Protein AF-A0A938GYE2-F1 (afdb_monomer_lite)

Sequence (497 aa):
MGRGAPGHYARGNAVRFFVQERARNVGGRMATMRAVRKSLIFGGGLAAMGLSLGAKTPLGAAEELARYSARPVLTEIVLAGRAGELALDPKGEAGGETSYQGLALRSEDFPLTIRIGSAPTDKAPMVRLRTRLEGWQDEWQDHEGQMWLVLRFLDGNNQAVSSAAFIREGDSPGWGGLPQNSRLSRRVDEAVVPERSSRVQLLLVSGGTPRTTGFWAVRELSISVLAEGNEAATAPRLYHLEPLRGSNLESPQGTPDGWTRDGTGLSAPRLFSHATESGGVEPLLALVDADPTNTGGWLQGVRAASPVVPGQRLRVECEEMHSIGRGGDAEATFRTLPVGSFGFRAWATDELGRPTGPSLRLPVEVRPAFYLTTGFRLLGLGVIAAGLLGGVRYFTWRRMQRQLQQLEQRRAVEEERTRMARDIHDEMGSRFTQISLLAGRALQSAPPDESVREPIRSINGAVKELASALEEIVWAANPSHDSLEGFSNYLSQYAAG

pLDDT: mean 79.93, std 21.79, range [22.52, 97.69]

Radius of gyration: 54.37 Å; chains: 1; bounding box: 157×75×128 Å

Structure (mmCIF, N/CA/C/O backbone):
data_AF-A0A938GYE2-F1
#
_entry.id   AF-A0A938GYE2-F1
#
loop_
_atom_site.group_PDB
_atom_site.id
_atom_site.type_symbol
_atom_site.label_atom_id
_atom_site.label_alt_id
_atom_site.label_comp_id
_atom_site.label_asym_id
_atom_site.label_entity_id
_atom_site.label_seq_id
_atom_site.pdbx_PDB_ins_code
_atom_site.Cartn_x
_atom_site.Cartn_y
_atom_site.Cartn_z
_atom_site.occupancy
_atom_site.B_iso_or_equiv
_atom_site.auth_seq_id
_atom_site.auth_comp_id
_atom_site.auth_asym_id
_atom_site.auth_atom_id
_atom_site.pdbx_PDB_model_num
ATOM 1 N N . MET A 1 1 ? -40.313 -6.948 -6.448 1.00 35.97 1 MET A N 1
ATOM 2 C CA . MET A 1 1 ? -39.160 -7.837 -6.710 1.00 35.97 1 MET A CA 1
ATOM 3 C C . MET A 1 1 ? -38.357 -7.252 -7.863 1.00 35.97 1 MET A C 1
ATOM 5 O O . MET A 1 1 ? -38.971 -6.839 -8.833 1.00 35.97 1 MET A O 1
ATOM 9 N N . GLY A 1 2 ? -37.030 -7.177 -7.722 1.00 37.78 2 GLY A N 1
ATOM 10 C CA . GLY A 1 2 ? -36.082 -6.935 -8.820 1.00 37.78 2 GLY A CA 1
ATOM 11 C C . GLY A 1 2 ? -35.851 -5.482 -9.256 1.00 37.78 2 GLY A C 1
ATOM 12 O O . GLY A 1 2 ? -36.225 -5.119 -10.363 1.00 37.78 2 GLY A O 1
ATOM 13 N N . ARG A 1 3 ? -35.175 -4.666 -8.430 1.00 28.00 3 ARG A N 1
ATOM 14 C CA . ARG A 1 3 ? -34.410 -3.500 -8.919 1.00 28.00 3 ARG A CA 1
ATOM 15 C C . ARG A 1 3 ? -33.078 -4.014 -9.483 1.00 28.00 3 ARG A C 1
ATOM 17 O O . ARG A 1 3 ? -32.299 -4.581 -8.725 1.00 28.00 3 ARG A O 1
ATOM 24 N N . GLY A 1 4 ? -32.830 -3.817 -10.776 1.00 28.28 4 GLY A N 1
ATOM 25 C CA . GLY A 1 4 ? -31.532 -4.041 -11.418 1.00 28.28 4 GLY A CA 1
ATOM 26 C C . GLY A 1 4 ? -30.809 -2.709 -11.604 1.00 28.28 4 GLY A C 1
ATOM 27 O O . GLY A 1 4 ? -31.350 -1.793 -12.220 1.00 28.28 4 GLY A O 1
ATOM 28 N N . ALA A 1 5 ? -29.625 -2.592 -11.012 1.00 30.14 5 ALA A N 1
ATOM 29 C CA . ALA A 1 5 ? -28.750 -1.429 -11.082 1.00 30.14 5 ALA A CA 1
ATOM 30 C C . ALA A 1 5 ? -28.103 -1.280 -12.475 1.00 30.14 5 ALA A C 1
ATOM 32 O O . ALA A 1 5 ? -27.752 -2.294 -13.080 1.00 30.14 5 ALA A O 1
ATOM 33 N N . PRO A 1 6 ? -27.860 -0.055 -12.971 1.00 31.70 6 PRO A N 1
ATOM 34 C CA . PRO A 1 6 ? -26.951 0.160 -14.087 1.00 31.70 6 PRO A CA 1
ATOM 35 C C . PRO A 1 6 ? -25.506 0.277 -13.579 1.00 31.70 6 PRO A C 1
ATOM 37 O O . PRO A 1 6 ? -25.194 1.090 -12.709 1.00 31.70 6 PRO A O 1
ATOM 40 N N . GLY A 1 7 ? -24.626 -0.563 -14.128 1.00 26.59 7 GLY A N 1
ATOM 41 C CA . GLY A 1 7 ? -23.188 -0.543 -13.878 1.00 26.59 7 GLY A CA 1
ATOM 42 C C . GLY A 1 7 ? -22.520 0.699 -14.469 1.00 26.59 7 GLY A C 1
ATOM 43 O O . GLY A 1 7 ? -22.698 1.029 -15.641 1.00 26.59 7 GLY A O 1
ATOM 44 N N . HIS A 1 8 ? -21.728 1.374 -13.641 1.00 26.67 8 HIS A N 1
ATOM 45 C CA . HIS A 1 8 ? -20.837 2.452 -14.044 1.00 26.67 8 HIS A CA 1
ATOM 46 C C . HIS A 1 8 ? -19.656 1.890 -14.851 1.00 26.67 8 HIS A C 1
ATOM 48 O O . HIS A 1 8 ? -18.730 1.311 -14.291 1.00 26.67 8 HIS A O 1
ATOM 54 N N . TYR A 1 9 ? -19.665 2.103 -16.168 1.00 26.59 9 TYR A N 1
ATOM 55 C CA . TYR A 1 9 ? -18.462 2.026 -16.997 1.00 26.59 9 TYR A CA 1
ATOM 56 C C . TYR A 1 9 ? -17.630 3.295 -16.769 1.00 26.59 9 TYR A C 1
ATOM 58 O O . TYR A 1 9 ? -17.986 4.381 -17.234 1.00 26.59 9 TYR A O 1
ATOM 66 N N . ALA A 1 10 ? -16.521 3.166 -16.043 1.00 27.19 10 ALA A N 1
ATOM 67 C CA . ALA A 1 10 ? -15.502 4.202 -15.957 1.00 27.19 10 ALA A CA 1
ATOM 68 C C . ALA A 1 10 ? -14.778 4.300 -17.311 1.00 27.19 10 ALA A C 1
ATOM 70 O O . ALA A 1 10 ? -14.022 3.412 -17.701 1.00 27.19 10 ALA A O 1
ATOM 71 N N . ARG A 1 11 ? -15.036 5.381 -18.056 1.00 25.78 11 ARG A N 1
ATOM 72 C CA . ARG A 1 11 ? -14.232 5.774 -19.220 1.00 25.78 11 ARG A CA 1
ATOM 73 C C . ARG A 1 11 ? -12.851 6.209 -18.727 1.00 25.78 11 ARG A C 1
ATOM 75 O O . ARG A 1 11 ? -12.734 7.241 -18.073 1.00 25.78 11 ARG A O 1
ATOM 82 N N . GLY A 1 12 ? -11.823 5.431 -19.054 1.00 25.73 12 GLY A N 1
ATOM 83 C CA . GLY A 1 12 ? -10.429 5.833 -18.898 1.00 25.73 12 GLY A CA 1
ATOM 84 C C . GLY A 1 12 ? -10.108 6.996 -19.835 1.00 25.73 12 GLY A C 1
ATOM 85 O O . GLY A 1 12 ? -10.250 6.879 -21.053 1.00 25.73 12 GLY A O 1
ATOM 86 N N . ASN A 1 13 ? -9.703 8.128 -19.262 1.00 25.12 13 ASN A N 1
ATOM 87 C CA . ASN A 1 13 ? -9.167 9.257 -20.011 1.00 25.12 13 ASN A CA 1
ATOM 88 C C . ASN A 1 13 ? -7.786 8.885 -20.561 1.00 25.12 13 ASN A C 1
ATOM 90 O O . ASN A 1 13 ? -6.855 8.609 -19.809 1.00 25.12 13 ASN A O 1
ATOM 94 N N . ALA A 1 14 ? -7.668 8.906 -21.886 1.00 27.50 14 ALA A N 1
ATOM 95 C CA . ALA A 1 14 ? -6.409 8.792 -22.600 1.00 27.50 14 ALA A CA 1
ATOM 96 C C . ALA A 1 14 ? -5.524 10.013 -22.298 1.00 27.50 14 ALA A C 1
ATOM 98 O O . ALA A 1 14 ? -5.882 11.150 -22.614 1.00 27.50 14 ALA A O 1
ATOM 99 N N . VAL A 1 15 ? -4.358 9.779 -21.696 1.00 29.53 15 VAL A N 1
ATOM 100 C CA . VAL A 1 15 ? -3.340 10.808 -21.465 1.00 29.53 15 VAL A CA 1
ATOM 101 C C . VAL A 1 15 ? -2.588 11.049 -22.777 1.00 29.53 15 VAL A C 1
ATOM 103 O O . VAL A 1 15 ? -1.819 10.210 -23.242 1.00 29.53 15 VAL A O 1
ATOM 106 N N . ARG A 1 16 ? -2.843 12.205 -23.399 1.00 26.05 16 ARG A N 1
ATOM 107 C CA . ARG A 1 16 ? -2.044 12.752 -24.503 1.00 26.05 16 ARG A CA 1
ATOM 108 C C . ARG A 1 16 ? -0.776 13.387 -23.930 1.00 26.05 16 ARG A C 1
ATOM 110 O O . ARG A 1 16 ? -0.867 14.373 -23.206 1.00 26.05 16 ARG A O 1
ATOM 117 N N . PHE A 1 17 ? 0.388 12.874 -24.311 1.00 26.39 17 PHE A N 1
ATOM 118 C CA . PHE A 1 17 ? 1.664 13.564 -24.130 1.00 26.39 17 PHE A CA 1
ATOM 119 C C . PHE A 1 17 ? 1.842 14.600 -25.249 1.00 26.39 17 PHE A C 1
ATOM 121 O O . PHE A 1 17 ? 1.795 14.249 -26.427 1.00 26.39 17 PHE A O 1
ATOM 128 N N . PHE A 1 18 ? 2.040 15.869 -24.889 1.00 25.48 18 PHE A N 1
ATOM 129 C CA . PHE A 1 18 ? 2.513 16.915 -25.799 1.00 25.48 18 PHE A CA 1
ATOM 130 C C . PHE A 1 18 ? 3.694 17.634 -25.144 1.00 25.48 18 PHE A C 1
ATOM 132 O O . PHE A 1 18 ? 3.564 18.212 -24.068 1.00 25.48 18 PHE A O 1
ATOM 139 N N . VAL A 1 19 ? 4.843 17.570 -25.812 1.00 26.02 19 VAL A N 1
ATOM 140 C CA . VAL A 1 19 ? 6.066 18.321 -25.515 1.00 26.02 19 VAL A CA 1
ATOM 141 C C . VAL A 1 19 ? 6.074 19.550 -26.420 1.00 26.02 19 VAL A C 1
ATOM 143 O O . VAL A 1 19 ? 5.936 19.403 -27.634 1.00 26.02 19 VAL A O 1
ATOM 146 N N . GLN A 1 20 ? 6.271 20.749 -25.866 1.00 26.16 20 GLN A N 1
ATOM 147 C CA . GLN A 1 20 ? 6.788 21.871 -26.652 1.00 26.16 20 GLN A CA 1
ATOM 148 C C . GLN A 1 20 ? 7.607 22.841 -25.789 1.00 26.16 20 GLN A C 1
ATOM 150 O O . GLN A 1 20 ? 7.119 23.409 -24.814 1.00 26.16 20 GLN A O 1
ATOM 155 N N . GLU A 1 21 ? 8.868 23.012 -26.184 1.00 27.22 21 GLU A N 1
ATOM 156 C CA . GLU A 1 21 ? 9.826 24.001 -25.692 1.00 27.22 21 GLU A CA 1
ATOM 157 C C . GLU A 1 21 ? 9.397 25.446 -25.985 1.00 27.22 21 GLU A C 1
ATOM 159 O O . GLU A 1 21 ? 8.887 25.749 -27.068 1.00 27.22 21 GLU A O 1
ATOM 164 N N . ARG A 1 22 ? 9.794 26.375 -25.103 1.00 24.52 22 ARG A N 1
ATOM 165 C CA . ARG A 1 22 ? 10.432 27.632 -25.531 1.00 24.52 22 ARG A CA 1
ATOM 166 C C . ARG A 1 22 ? 11.196 28.310 -24.394 1.00 24.52 22 ARG A C 1
ATOM 168 O O . ARG A 1 22 ? 10.621 28.722 -23.393 1.00 24.52 22 ARG A O 1
ATOM 175 N N . ALA A 1 23 ? 12.494 28.491 -24.613 1.00 25.91 23 ALA A N 1
ATOM 176 C CA . ALA A 1 23 ? 13.366 29.363 -23.838 1.00 25.91 23 ALA A CA 1
ATOM 177 C C . ALA A 1 23 ? 13.244 30.834 -24.287 1.00 25.91 23 ALA A C 1
ATOM 179 O O . ALA A 1 23 ? 13.128 31.103 -25.486 1.00 25.91 23 ALA A O 1
ATOM 180 N N . ARG A 1 24 ? 13.391 31.783 -23.346 1.00 25.72 24 ARG A N 1
ATOM 181 C CA . ARG A 1 24 ? 14.170 33.025 -23.537 1.00 25.72 24 ARG A CA 1
ATOM 182 C C . ARG A 1 24 ? 14.477 33.745 -22.213 1.00 25.72 24 ARG A C 1
ATOM 184 O O . ARG A 1 24 ? 13.617 33.896 -21.356 1.00 25.72 24 ARG A O 1
ATOM 191 N N . ASN A 1 25 ? 15.736 34.180 -22.129 1.00 24.50 25 ASN A N 1
ATOM 192 C CA . ASN A 1 25 ? 16.419 34.962 -21.092 1.00 24.50 25 ASN A CA 1
ATOM 193 C C . ASN A 1 25 ? 15.772 36.321 -20.749 1.00 24.50 25 ASN A C 1
ATOM 195 O O . ASN A 1 25 ? 15.192 36.958 -21.623 1.00 24.50 25 ASN A O 1
ATOM 199 N N . VAL A 1 26 ? 16.042 36.830 -19.537 1.00 25.44 26 VAL A N 1
ATOM 200 C CA . VAL A 1 26 ? 16.999 37.925 -19.199 1.00 25.44 26 VAL A CA 1
ATOM 201 C C . VAL A 1 26 ? 16.594 38.536 -17.844 1.00 25.44 26 VAL A C 1
ATOM 203 O O . VAL A 1 26 ? 15.433 38.876 -17.650 1.00 25.44 26 VAL A O 1
ATOM 206 N N . GLY A 1 27 ? 17.564 38.783 -16.952 1.00 24.33 27 GLY A N 1
ATOM 207 C CA . GLY A 1 27 ? 17.423 39.803 -15.901 1.00 24.33 27 GLY A CA 1
ATOM 208 C C . GLY A 1 27 ? 18.128 39.457 -14.596 1.00 24.33 27 GLY A C 1
ATOM 209 O O . GLY A 1 27 ? 17.581 38.744 -13.768 1.00 24.33 27 GLY A O 1
ATOM 210 N N . GLY A 1 28 ? 19.355 39.950 -14.422 1.00 23.67 28 GLY A N 1
ATOM 211 C CA . GLY A 1 28 ? 20.207 39.625 -13.281 1.00 23.67 28 GLY A CA 1
ATOM 212 C C . GLY A 1 28 ? 19.929 40.411 -12.001 1.00 23.67 28 GLY A C 1
ATOM 213 O O . GLY A 1 28 ? 19.153 41.362 -11.986 1.00 23.67 28 GLY A O 1
ATOM 214 N N . ARG A 1 29 ? 20.673 40.057 -10.946 1.00 25.67 29 ARG A N 1
ATOM 215 C CA . ARG A 1 29 ? 21.274 41.003 -9.994 1.00 25.67 29 ARG A CA 1
ATOM 216 C C . ARG A 1 29 ? 22.242 40.292 -9.045 1.00 25.67 29 ARG A C 1
ATOM 218 O O . ARG A 1 29 ? 21.902 39.308 -8.402 1.00 25.67 29 ARG A O 1
ATOM 225 N N . MET A 1 30 ? 23.455 40.839 -8.990 1.00 23.44 30 MET A N 1
ATOM 226 C CA . MET A 1 30 ? 24.462 40.628 -7.951 1.00 23.44 30 MET A CA 1
ATOM 227 C C . MET A 1 30 ? 23.921 40.996 -6.564 1.00 23.44 30 MET A C 1
ATOM 229 O O . MET A 1 30 ? 23.269 42.031 -6.443 1.00 23.44 30 MET A O 1
ATOM 233 N N . ALA A 1 31 ? 24.329 40.256 -5.526 1.00 27.27 31 ALA A N 1
ATOM 234 C CA . ALA A 1 31 ? 24.650 40.826 -4.213 1.00 27.27 31 ALA A CA 1
ATOM 235 C C . ALA A 1 31 ? 25.484 39.858 -3.343 1.00 27.27 31 ALA A C 1
ATOM 237 O O . ALA A 1 31 ? 24.983 38.892 -2.783 1.00 27.27 31 ALA A O 1
ATOM 238 N N . THR A 1 32 ? 26.771 40.199 -3.234 1.00 26.81 32 THR A N 1
ATOM 239 C CA . THR A 1 32 ? 27.600 40.246 -2.011 1.00 26.81 32 THR A CA 1
ATOM 240 C C . THR A 1 32 ? 27.790 39.016 -1.113 1.00 26.81 32 THR A C 1
ATOM 242 O O . THR A 1 32 ? 26.946 38.645 -0.303 1.00 26.81 32 THR A O 1
ATOM 245 N N . MET A 1 33 ? 29.043 38.545 -1.141 1.00 22.81 33 MET A N 1
ATOM 246 C CA . MET A 1 33 ? 29.772 37.870 -0.066 1.00 22.81 33 MET A CA 1
ATOM 247 C C . MET A 1 33 ? 29.540 38.488 1.322 1.00 22.81 33 MET A C 1
ATOM 249 O O . MET A 1 33 ? 29.682 39.698 1.503 1.00 22.81 33 MET A O 1
ATOM 253 N N . ARG A 1 34 ? 29.414 37.625 2.334 1.00 24.17 34 ARG A N 1
ATOM 254 C CA . ARG A 1 34 ? 30.010 37.866 3.654 1.00 24.17 34 ARG A CA 1
ATOM 255 C C . ARG A 1 34 ? 30.473 36.550 4.268 1.00 24.17 34 ARG A C 1
ATOM 257 O O . ARG A 1 34 ? 29.680 35.677 4.595 1.00 24.17 34 ARG A O 1
ATOM 264 N N . ALA A 1 35 ? 31.789 36.438 4.395 1.00 24.53 35 ALA A N 1
ATOM 265 C CA . ALA A 1 35 ? 32.465 35.414 5.167 1.00 24.53 35 ALA A CA 1
ATOM 266 C C . ALA A 1 35 ? 32.278 35.680 6.666 1.00 24.53 35 ALA A C 1
ATOM 268 O O . ALA A 1 35 ? 32.467 36.809 7.120 1.00 24.53 35 ALA A O 1
ATOM 269 N N . VAL A 1 36 ? 32.001 34.632 7.440 1.00 27.17 36 VAL A N 1
ATOM 270 C CA . VAL A 1 36 ? 32.238 34.623 8.886 1.00 27.17 36 VAL A CA 1
ATOM 271 C C . VAL A 1 36 ? 32.987 33.340 9.232 1.00 27.17 36 VAL A C 1
ATOM 273 O O . VAL A 1 36 ? 32.442 32.243 9.207 1.00 27.17 36 VAL A O 1
ATOM 276 N N . ARG A 1 37 ? 34.278 33.506 9.535 1.00 23.78 37 ARG A N 1
ATOM 277 C CA . ARG A 1 37 ? 35.095 32.554 10.292 1.00 23.78 37 ARG A CA 1
ATOM 278 C C . ARG A 1 37 ? 34.602 32.531 11.740 1.00 23.78 37 ARG A C 1
ATOM 280 O O . ARG A 1 37 ? 34.483 33.606 12.324 1.00 23.78 37 ARG A O 1
ATOM 287 N N . LYS A 1 38 ? 34.491 31.342 12.342 1.00 26.16 38 LYS A N 1
ATOM 288 C CA . LYS A 1 38 ? 34.944 31.081 13.722 1.00 26.16 38 LYS A CA 1
ATOM 289 C C . LYS A 1 38 ? 35.035 29.574 14.019 1.00 26.16 38 LYS A C 1
ATOM 291 O O . LYS A 1 38 ? 34.032 28.888 14.124 1.00 26.16 38 LYS A O 1
ATOM 296 N N . SER A 1 39 ? 36.290 29.134 14.107 1.00 25.55 39 SER A N 1
ATOM 297 C CA . SER A 1 39 ? 36.907 28.383 15.213 1.00 25.55 39 SER A CA 1
ATOM 298 C C . SER A 1 39 ? 36.363 27.013 15.646 1.00 25.55 39 SER A C 1
ATOM 300 O O . SER A 1 39 ? 35.304 26.902 16.252 1.00 25.55 39 SER A O 1
ATOM 302 N N . LEU A 1 40 ? 37.230 26.011 15.448 1.00 24.44 40 LEU A N 1
ATOM 303 C CA . LEU A 1 40 ? 37.301 24.722 16.140 1.00 24.44 40 LEU A CA 1
ATOM 304 C C . LEU A 1 40 ? 37.324 24.866 17.673 1.00 24.44 40 LEU A C 1
ATOM 306 O O . LEU A 1 40 ? 38.056 25.726 18.158 1.00 24.44 40 LEU A O 1
ATOM 310 N N . ILE A 1 41 ? 36.711 23.910 18.391 1.00 26.80 41 ILE A N 1
ATOM 311 C CA . ILE A 1 41 ? 37.282 23.268 19.595 1.00 26.80 41 ILE A CA 1
ATOM 312 C C . ILE A 1 41 ? 36.953 21.757 19.578 1.00 26.80 41 ILE A C 1
ATOM 314 O O . ILE A 1 41 ? 35.870 21.336 19.188 1.00 26.80 41 ILE A O 1
ATOM 318 N N . PHE A 1 42 ? 37.975 20.996 19.963 1.00 23.53 42 PHE A N 1
ATOM 319 C CA . PHE A 1 42 ? 38.202 19.550 20.050 1.00 23.53 42 PHE A CA 1
ATOM 320 C C . PHE A 1 42 ? 37.243 18.729 20.942 1.00 23.53 42 PHE A C 1
ATOM 322 O O . PHE A 1 42 ? 36.753 19.225 21.951 1.00 23.53 42 PHE A O 1
ATOM 329 N N . GLY A 1 43 ? 37.162 17.420 20.661 1.00 22.97 43 GLY A N 1
ATOM 330 C CA . GLY A 1 43 ? 36.758 16.359 21.598 1.00 22.97 43 GLY A CA 1
ATOM 331 C C . GLY A 1 43 ? 36.736 14.985 20.914 1.00 22.97 43 GLY A C 1
ATOM 332 O O . GLY A 1 43 ? 35.881 14.761 20.070 1.00 22.97 43 GLY A O 1
ATOM 333 N N . GLY A 1 44 ? 37.712 14.114 21.213 1.00 24.39 44 GLY A N 1
ATOM 334 C CA . GLY A 1 44 ? 37.999 12.838 20.526 1.00 24.39 44 GLY A CA 1
ATOM 335 C C . GLY A 1 44 ? 36.914 11.761 20.682 1.00 24.39 44 GLY A C 1
ATOM 336 O O . GLY A 1 44 ? 35.985 11.917 21.457 1.00 24.39 44 GLY A O 1
ATOM 337 N N . GLY A 1 45 ? 36.939 10.625 19.993 1.00 22.53 45 GLY A N 1
ATOM 338 C CA . GLY A 1 45 ? 38.016 9.917 19.314 1.00 22.53 45 GLY A CA 1
ATOM 339 C C . GLY A 1 45 ? 37.849 8.429 19.638 1.00 22.53 45 GLY A C 1
ATOM 340 O O . GLY A 1 45 ? 37.864 8.070 20.809 1.00 22.53 45 GLY A O 1
ATOM 341 N N . LEU A 1 46 ? 37.687 7.569 18.630 1.00 26.45 46 LEU A N 1
ATOM 342 C CA . LEU A 1 46 ? 38.119 6.171 18.696 1.00 26.45 46 LEU A CA 1
ATOM 343 C C . LEU A 1 46 ? 38.217 5.586 17.288 1.00 26.45 46 LEU A C 1
ATOM 345 O O . LEU A 1 46 ? 37.375 5.807 16.423 1.00 26.45 46 LEU A O 1
ATOM 349 N N . ALA A 1 47 ? 39.353 4.937 17.083 1.00 24.38 47 ALA A N 1
ATOM 350 C CA . ALA A 1 47 ? 39.966 4.602 15.819 1.00 24.38 47 ALA A CA 1
ATOM 351 C C . ALA A 1 47 ? 39.487 3.258 15.260 1.00 24.38 47 ALA A C 1
ATOM 353 O O . ALA A 1 47 ? 39.250 2.315 16.009 1.00 24.38 47 ALA A O 1
ATOM 354 N N . ALA A 1 48 ? 39.511 3.143 13.933 1.00 27.14 48 ALA A N 1
ATOM 355 C CA . ALA A 1 48 ? 39.829 1.897 13.249 1.00 27.14 48 ALA A CA 1
ATOM 356 C C . ALA A 1 48 ? 40.881 2.219 12.178 1.00 27.14 48 ALA A C 1
ATOM 358 O O . ALA A 1 48 ? 40.688 3.087 11.328 1.00 27.14 48 ALA A O 1
ATOM 359 N N . MET A 1 49 ? 42.042 1.583 12.307 1.00 24.88 49 MET A N 1
ATOM 360 C CA . MET A 1 49 ? 43.262 1.846 11.553 1.00 24.88 49 MET A CA 1
ATOM 361 C C . MET A 1 49 ? 43.478 0.726 10.528 1.00 24.88 49 MET A C 1
ATOM 363 O O . MET A 1 49 ? 43.360 -0.443 10.881 1.00 24.88 49 MET A O 1
ATOM 367 N N . GLY A 1 50 ? 43.884 1.096 9.308 1.00 22.52 50 GLY A N 1
ATOM 368 C CA . GLY A 1 50 ? 44.714 0.248 8.443 1.00 22.52 50 GLY A CA 1
ATOM 369 C C . GLY A 1 50 ? 44.099 -0.196 7.113 1.00 22.52 50 GLY A C 1
ATOM 370 O O . GLY A 1 50 ? 43.560 -1.287 7.022 1.00 22.52 50 GLY A O 1
ATOM 371 N N . LEU A 1 51 ? 44.266 0.590 6.044 1.00 25.52 51 LEU A N 1
ATOM 372 C CA . LEU A 1 51 ? 45.383 0.467 5.086 1.00 25.52 51 LEU A CA 1
ATOM 373 C C . LEU A 1 51 ? 45.090 1.307 3.832 1.00 25.52 51 LEU A C 1
ATOM 375 O O . LEU A 1 51 ? 44.084 1.143 3.150 1.00 25.52 51 LEU A O 1
ATOM 379 N N . SER A 1 52 ? 46.000 2.238 3.559 1.00 24.64 52 SER A N 1
ATOM 380 C CA . SER A 1 52 ? 45.972 3.175 2.439 1.00 24.64 52 SER A CA 1
ATOM 381 C C . SER A 1 52 ? 46.443 2.500 1.150 1.00 24.64 52 SER A C 1
ATOM 383 O O . SER A 1 52 ? 47.602 2.097 1.070 1.00 24.64 52 SER A O 1
ATOM 385 N N . LEU A 1 53 ? 45.601 2.514 0.116 1.00 25.52 53 LEU A N 1
ATOM 386 C CA . LEU A 1 53 ? 45.996 2.410 -1.289 1.00 25.52 53 LEU A CA 1
ATOM 387 C C . LEU A 1 53 ? 45.137 3.382 -2.115 1.00 25.52 53 LEU A C 1
ATOM 389 O O . LEU A 1 53 ? 43.924 3.233 -2.189 1.00 25.52 53 LEU A O 1
ATOM 393 N N . GLY A 1 54 ? 45.788 4.361 -2.749 1.00 24.41 54 GLY A N 1
ATOM 394 C CA . GLY A 1 54 ? 45.264 5.066 -3.925 1.00 24.41 54 GLY A CA 1
ATOM 395 C C . GLY A 1 54 ? 44.295 6.223 -3.668 1.00 24.41 54 GLY A C 1
ATOM 396 O O . GLY A 1 54 ? 43.085 6.053 -3.592 1.00 24.41 54 GLY A O 1
ATOM 397 N N . ALA A 1 55 ? 44.834 7.441 -3.649 1.00 31.48 55 ALA A N 1
ATOM 398 C CA . ALA A 1 55 ? 44.075 8.683 -3.671 1.00 31.48 55 ALA A CA 1
ATOM 399 C C . ALA A 1 55 ? 43.178 8.804 -4.921 1.00 31.48 55 ALA A C 1
ATOM 401 O O . ALA A 1 55 ? 43.675 8.944 -6.035 1.00 31.48 55 ALA A O 1
ATOM 402 N N . LYS A 1 56 ? 41.861 8.811 -4.696 1.00 29.91 56 LYS A N 1
ATOM 403 C CA . LYS A 1 56 ? 40.817 9.564 -5.413 1.00 29.91 56 LYS A CA 1
ATOM 404 C C . LYS A 1 56 ? 39.561 9.482 -4.542 1.00 29.91 56 LYS A C 1
ATOM 406 O O . LYS A 1 56 ? 38.810 8.521 -4.630 1.00 29.91 56 LYS A O 1
ATOM 411 N N . THR A 1 57 ? 39.332 10.461 -3.671 1.00 33.69 57 THR A N 1
ATOM 412 C CA . THR A 1 57 ? 37.989 10.682 -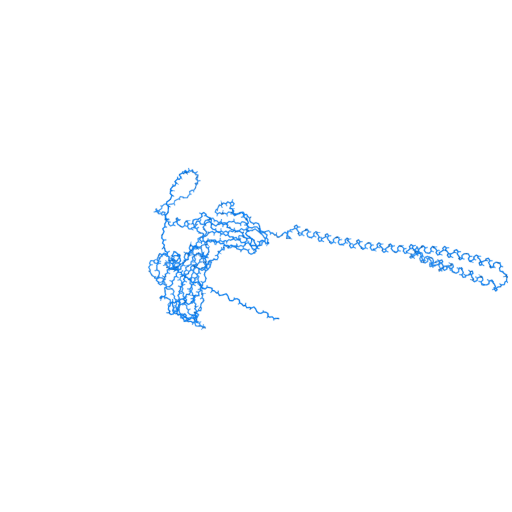3.115 1.00 33.69 57 THR A CA 1
ATOM 413 C C . THR A 1 57 ? 37.063 10.943 -4.308 1.00 33.69 57 THR A C 1
ATOM 415 O O . THR A 1 57 ? 37.290 11.916 -5.033 1.00 33.69 57 THR A O 1
ATOM 418 N N . PRO A 1 58 ? 36.095 10.063 -4.618 1.00 43.31 58 PRO A N 1
ATOM 419 C CA . PRO A 1 58 ? 35.369 10.162 -5.868 1.00 43.31 58 PRO A CA 1
ATOM 420 C C . PRO A 1 58 ? 34.277 11.214 -5.689 1.00 43.31 58 PRO A C 1
ATOM 422 O O . PRO A 1 58 ? 33.534 11.169 -4.708 1.00 43.31 58 PRO A O 1
ATOM 425 N N . LEU A 1 59 ? 34.127 12.126 -6.653 1.00 39.22 59 LEU A N 1
ATOM 426 C CA . LEU A 1 59 ? 32.939 12.987 -6.737 1.00 39.22 59 LEU A CA 1
ATOM 427 C C . LEU A 1 59 ? 31.632 12.171 -6.591 1.00 39.22 59 LEU A C 1
ATOM 429 O O . LEU A 1 59 ? 30.669 12.666 -6.018 1.00 39.22 59 LEU A O 1
ATOM 433 N N . GLY A 1 60 ? 31.639 10.896 -7.007 1.00 51.66 60 GLY A N 1
ATOM 434 C CA . GLY A 1 60 ? 30.500 9.983 -6.903 1.00 51.66 60 GLY A CA 1
ATOM 435 C C . GLY A 1 60 ? 30.053 9.638 -5.478 1.00 51.66 60 GLY A C 1
ATOM 436 O O . GLY A 1 60 ? 28.855 9.586 -5.243 1.00 51.66 60 GLY A O 1
ATOM 437 N N . ALA A 1 61 ? 30.957 9.478 -4.503 1.00 61.78 61 ALA A N 1
ATOM 438 C CA . ALA A 1 61 ? 30.542 9.128 -3.135 1.00 61.78 61 ALA A CA 1
ATOM 439 C C . ALA A 1 61 ? 29.839 10.300 -2.437 1.00 61.78 61 ALA A C 1
ATOM 441 O O . ALA A 1 61 ? 28.911 10.100 -1.662 1.00 61.78 61 ALA A O 1
ATOM 442 N N . ALA A 1 62 ? 30.262 11.535 -2.725 1.00 62.72 62 ALA A N 1
ATOM 443 C CA . ALA A 1 62 ? 29.609 12.730 -2.199 1.00 62.72 62 ALA A CA 1
ATOM 444 C C . ALA A 1 62 ? 28.224 12.950 -2.832 1.00 62.72 62 ALA A C 1
ATOM 446 O O . ALA A 1 62 ? 27.292 13.339 -2.130 1.00 62.72 62 ALA A O 1
ATOM 447 N N . GLU A 1 63 ? 28.076 12.680 -4.133 1.00 69.62 63 GLU A N 1
ATOM 448 C CA . GLU A 1 63 ? 26.780 12.706 -4.824 1.00 69.62 63 GLU A CA 1
ATOM 449 C C . GLU A 1 63 ? 25.834 11.610 -4.324 1.00 69.62 63 GLU A C 1
ATOM 451 O O . GLU A 1 63 ? 24.648 11.867 -4.135 1.00 69.62 63 GLU A O 1
ATOM 456 N N . GLU A 1 64 ? 26.352 10.410 -4.065 1.00 74.00 64 GLU A N 1
ATOM 457 C CA . GLU A 1 64 ? 25.595 9.287 -3.511 1.00 74.00 64 GLU A CA 1
ATOM 458 C C . GLU A 1 64 ? 25.119 9.589 -2.084 1.00 74.00 64 GLU A C 1
ATOM 460 O O . GLU A 1 64 ? 23.932 9.478 -1.779 1.00 74.00 64 GLU A O 1
ATOM 465 N N . LEU A 1 65 ? 26.013 10.098 -1.231 1.00 73.75 65 LEU A N 1
ATOM 466 C CA . LEU A 1 65 ? 25.673 10.502 0.133 1.00 73.75 65 LEU A CA 1
ATOM 467 C C . LEU A 1 65 ? 24.666 11.661 0.155 1.00 73.75 65 LEU A C 1
ATOM 469 O O . LEU A 1 65 ? 23.810 11.715 1.031 1.00 73.75 65 LEU A O 1
ATOM 473 N N . ALA A 1 66 ? 24.746 12.583 -0.812 1.00 76.38 66 ALA A N 1
ATOM 474 C CA . ALA A 1 66 ? 23.767 13.653 -0.970 1.00 76.38 66 ALA A CA 1
ATOM 475 C C . ALA A 1 66 ? 22.404 13.123 -1.447 1.00 76.38 66 ALA A C 1
ATOM 477 O O . ALA A 1 66 ? 21.375 13.583 -0.950 1.00 76.38 66 ALA A O 1
ATOM 478 N N . ARG A 1 67 ? 22.385 12.149 -2.367 1.00 80.88 67 ARG A N 1
ATOM 479 C CA . ARG A 1 67 ? 21.159 11.533 -2.899 1.00 80.88 67 ARG A CA 1
ATOM 480 C C . ARG A 1 67 ? 20.374 10.784 -1.824 1.00 80.88 67 ARG A C 1
ATOM 482 O O . ARG A 1 67 ? 19.157 10.909 -1.774 1.00 80.88 67 ARG A O 1
ATOM 489 N N . TYR A 1 68 ? 21.067 10.076 -0.935 1.00 87.19 68 TYR A N 1
ATOM 490 C CA . TYR A 1 68 ? 20.458 9.292 0.147 1.00 87.19 68 TYR A CA 1
ATOM 491 C C . TYR A 1 68 ? 20.515 9.990 1.516 1.00 87.19 68 TYR A C 1
ATOM 493 O O . TYR A 1 68 ? 20.534 9.339 2.559 1.00 87.19 68 TYR A O 1
ATOM 501 N N . SER A 1 69 ? 20.562 11.327 1.522 1.00 82.62 69 SER A N 1
ATOM 502 C CA . SER A 1 69 ? 20.619 12.128 2.756 1.00 82.62 69 SER A CA 1
ATOM 503 C C . SER A 1 69 ? 19.253 12.420 3.383 1.00 82.62 69 SER A C 1
ATOM 505 O O . SER A 1 69 ? 19.204 12.911 4.510 1.00 82.62 69 SER A O 1
ATOM 507 N N . ALA A 1 70 ? 18.164 12.141 2.663 1.00 86.56 70 ALA A N 1
ATOM 508 C CA . ALA A 1 70 ? 16.814 12.475 3.088 1.00 86.56 70 ALA A CA 1
ATOM 509 C C . ALA A 1 70 ? 16.402 11.708 4.352 1.00 86.56 70 ALA A C 1
ATOM 511 O O . ALA A 1 70 ? 16.589 10.494 4.453 1.00 86.56 70 ALA A O 1
ATOM 512 N N . ARG A 1 71 ? 15.794 12.421 5.297 1.00 89.12 71 ARG A N 1
ATOM 513 C CA . ARG A 1 71 ? 15.291 11.889 6.561 1.00 89.12 71 ARG A CA 1
ATOM 514 C C . ARG A 1 71 ? 13.765 11.942 6.585 1.00 89.12 71 ARG A C 1
ATOM 516 O O . ARG A 1 71 ? 13.192 12.992 6.280 1.00 89.12 71 ARG A O 1
ATOM 523 N N . PRO A 1 72 ? 13.091 10.841 6.961 1.00 92.00 72 PRO A N 1
ATOM 524 C CA . PRO A 1 72 ? 11.642 10.830 7.073 1.00 92.00 72 PRO A CA 1
ATOM 525 C C . PRO A 1 72 ? 11.193 11.646 8.292 1.00 92.00 72 PRO A C 1
ATOM 527 O O . PRO A 1 72 ? 11.710 11.465 9.394 1.00 92.00 72 PRO A O 1
ATOM 530 N N . VAL A 1 73 ? 10.199 12.514 8.103 1.00 91.69 73 VAL A N 1
ATOM 531 C CA . VAL A 1 73 ? 9.562 13.301 9.172 1.00 91.69 73 VAL A CA 1
ATOM 532 C C . VAL A 1 73 ? 8.043 13.181 9.104 1.00 91.69 73 VAL A C 1
ATOM 534 O O . VAL A 1 73 ? 7.472 13.026 8.022 1.00 91.69 73 VAL A O 1
ATOM 537 N N . LEU A 1 74 ? 7.374 13.268 10.256 1.00 91.62 74 LEU A N 1
ATOM 538 C CA . LEU A 1 74 ? 5.915 13.377 10.300 1.00 91.62 74 LEU A CA 1
ATOM 539 C C . LEU A 1 74 ? 5.492 14.754 9.787 1.00 91.62 74 LEU A C 1
ATOM 541 O O . LEU A 1 74 ? 5.940 15.773 10.310 1.00 91.62 74 LEU A O 1
ATOM 545 N N . THR A 1 75 ? 4.620 14.778 8.783 1.00 89.44 75 THR A N 1
ATOM 546 C CA . THR A 1 75 ? 4.077 16.024 8.223 1.00 89.44 75 THR A CA 1
ATOM 547 C C . THR A 1 75 ? 2.670 16.305 8.717 1.00 89.44 75 THR A C 1
ATOM 549 O O . THR A 1 75 ? 2.318 17.461 8.929 1.00 89.44 75 THR A O 1
ATOM 552 N N . GLU A 1 76 ? 1.864 15.263 8.916 1.00 90.06 76 GLU A N 1
ATOM 553 C CA . GLU A 1 76 ? 0.488 15.396 9.385 1.00 90.06 76 GLU A CA 1
ATOM 554 C C . GLU A 1 76 ? -0.014 14.073 9.978 1.00 90.06 76 GLU A C 1
ATOM 556 O O . GLU A 1 76 ? 0.332 12.987 9.507 1.00 90.06 76 GLU A O 1
ATOM 561 N N . ILE A 1 77 ? -0.872 14.162 10.995 1.00 90.75 77 ILE A N 1
ATOM 562 C CA . ILE A 1 77 ? -1.630 13.027 11.531 1.00 90.75 77 ILE A CA 1
ATOM 563 C C . ILE A 1 77 ? -3.111 13.384 11.437 1.00 90.75 77 ILE A C 1
ATOM 565 O O . ILE A 1 77 ? -3.543 14.404 11.972 1.00 90.75 77 ILE A O 1
ATOM 569 N N . VAL A 1 78 ? -3.898 12.538 10.776 1.00 90.81 78 VAL A N 1
ATOM 570 C CA . VAL A 1 78 ? -5.340 12.730 10.585 1.00 90.81 78 VAL A CA 1
ATOM 571 C C . VAL A 1 78 ? -6.090 11.601 11.289 1.00 90.81 78 VAL A C 1
ATOM 573 O O . VAL A 1 78 ? -5.831 10.422 11.044 1.00 90.81 78 VAL A O 1
ATOM 576 N N . LEU A 1 79 ? -7.033 11.969 12.157 1.00 90.25 79 LEU A N 1
ATOM 577 C CA . LEU A 1 79 ? -7.861 11.058 12.951 1.00 90.25 79 LEU A CA 1
ATOM 578 C C . LEU A 1 79 ? -9.326 11.245 12.575 1.00 90.25 79 LEU A C 1
ATOM 580 O O . LEU A 1 79 ? -9.830 12.368 12.610 1.00 90.25 79 LEU A O 1
ATOM 584 N N . ALA A 1 80 ? -10.010 10.169 12.183 1.00 86.62 80 ALA A N 1
ATOM 585 C CA . ALA A 1 80 ? -11.416 10.201 11.766 1.00 86.62 80 ALA A CA 1
ATOM 586 C C . ALA A 1 80 ? -11.741 11.332 10.755 1.00 86.62 80 ALA A C 1
ATOM 588 O O . ALA A 1 80 ? -12.804 11.954 10.798 1.00 86.62 80 ALA A O 1
ATOM 589 N N . GLY A 1 81 ? -10.798 11.633 9.851 1.00 79.56 81 GLY A N 1
ATOM 590 C CA . GLY A 1 81 ? -10.923 12.690 8.838 1.00 79.56 81 GLY A CA 1
ATOM 591 C C . GLY A 1 81 ? -10.649 14.121 9.323 1.00 79.56 81 GLY A C 1
ATOM 592 O O . GLY A 1 81 ? -10.809 15.058 8.545 1.00 79.56 81 GLY A O 1
ATOM 593 N N . ARG A 1 82 ? -10.229 14.316 10.578 1.00 81.12 82 ARG A N 1
ATOM 594 C CA . ARG A 1 82 ? -9.812 15.615 11.124 1.00 81.12 82 ARG A CA 1
ATOM 595 C C . ARG A 1 82 ? -8.297 15.647 11.292 1.00 81.12 82 ARG A C 1
ATOM 597 O O . ARG A 1 82 ? -7.732 14.761 11.930 1.00 81.12 82 ARG A O 1
ATOM 604 N N . ALA A 1 83 ? -7.651 16.659 10.719 1.00 75.69 83 ALA A N 1
ATOM 605 C CA . ALA A 1 83 ? -6.237 16.917 10.966 1.00 75.69 83 ALA A CA 1
ATOM 606 C C . ALA A 1 83 ? -6.038 17.214 12.459 1.00 75.69 83 ALA A C 1
ATOM 608 O O . ALA A 1 83 ? -6.754 18.038 13.031 1.00 75.69 83 ALA A O 1
ATOM 609 N N . GLY A 1 84 ? -5.127 16.489 13.104 1.00 64.81 84 GLY A N 1
ATOM 610 C CA . GLY A 1 84 ? -4.808 16.686 14.511 1.00 64.81 84 GLY A CA 1
ATOM 611 C C . GLY A 1 84 ? -3.832 17.845 14.705 1.00 64.81 84 GLY A C 1
ATOM 612 O O . GLY A 1 84 ? -2.871 17.976 13.956 1.00 64.81 84 GLY A O 1
ATOM 613 N N . GLU A 1 85 ? -4.018 18.632 15.766 1.00 57.88 85 GLU A N 1
ATOM 614 C CA . GLU A 1 85 ? -3.048 19.634 16.247 1.00 57.88 85 GLU A CA 1
ATOM 615 C C . GLU A 1 85 ? -1.879 18.991 17.026 1.00 57.88 85 GLU A C 1
ATOM 617 O O . GLU A 1 85 ? -1.352 19.573 17.975 1.00 57.88 85 GLU A O 1
ATOM 622 N N . LEU A 1 86 ? -1.506 17.744 16.713 1.00 61.78 86 LEU A N 1
ATOM 623 C CA . LEU A 1 86 ? -0.452 17.069 17.469 1.00 61.78 86 LEU A CA 1
ATOM 624 C C . LEU A 1 86 ? 0.883 17.785 17.246 1.00 61.78 86 LEU A C 1
ATOM 626 O O . LEU A 1 86 ? 1.216 18.133 16.116 1.00 61.78 86 LEU A O 1
ATOM 630 N N . ALA A 1 87 ? 1.665 17.955 18.312 1.00 59.97 87 ALA A N 1
ATOM 631 C CA . ALA A 1 87 ? 3.029 18.448 18.191 1.00 59.97 87 ALA A CA 1
ATOM 632 C C . ALA A 1 87 ? 3.841 17.466 17.332 1.00 59.97 87 ALA A C 1
ATOM 634 O O . ALA A 1 87 ? 4.100 16.331 17.733 1.00 59.97 87 ALA A O 1
ATOM 635 N N . LEU A 1 88 ? 4.223 17.914 16.137 1.00 68.75 88 LEU A N 1
ATOM 636 C CA . LEU A 1 88 ? 5.051 17.168 15.185 1.00 68.75 88 LEU A CA 1
ATOM 637 C C . LEU A 1 88 ? 6.548 17.379 15.454 1.00 68.75 88 LEU A C 1
ATOM 639 O O . LEU A 1 88 ? 7.379 17.113 14.588 1.00 68.75 88 LEU A O 1
ATOM 643 N N . ASP A 1 89 ? 6.904 17.862 16.645 1.00 72.38 89 ASP A N 1
ATOM 644 C CA . ASP A 1 89 ? 8.293 18.097 17.006 1.00 72.38 89 ASP A CA 1
ATOM 645 C C . ASP A 1 89 ? 8.936 16.801 17.523 1.00 72.38 89 ASP A C 1
ATOM 647 O O . ASP A 1 89 ? 8.378 16.121 18.397 1.00 72.38 89 ASP A O 1
ATOM 651 N N . PRO A 1 90 ? 10.118 16.429 17.004 1.00 76.31 90 PRO A N 1
ATOM 652 C CA . PRO A 1 90 ? 10.833 15.259 17.482 1.00 76.31 90 PRO A CA 1
ATOM 653 C C . PRO A 1 90 ? 11.269 15.471 18.937 1.00 76.31 90 PRO A C 1
ATOM 655 O O . PRO A 1 90 ? 11.840 16.498 19.300 1.00 76.31 90 PRO A O 1
ATOM 658 N N . LYS A 1 91 ? 11.047 14.460 19.782 1.00 76.62 91 LYS A N 1
ATOM 659 C CA . LYS A 1 91 ? 11.460 14.456 21.195 1.00 76.62 91 LYS A CA 1
ATOM 660 C C . LYS A 1 91 ? 12.986 14.368 21.342 1.00 76.62 91 LYS A C 1
ATOM 662 O O . LYS A 1 91 ? 13.536 14.765 22.367 1.00 76.62 91 LYS A O 1
ATOM 667 N N . GLY A 1 92 ? 13.655 13.827 20.326 1.00 72.31 92 GLY A N 1
ATOM 668 C CA . GLY A 1 92 ? 15.106 13.732 20.215 1.00 72.31 92 GLY A CA 1
ATOM 669 C C . GLY A 1 92 ? 15.531 12.761 19.113 1.00 72.31 92 GLY A C 1
ATOM 670 O O . GLY A 1 92 ? 14.754 11.900 18.694 1.00 72.31 92 GLY A O 1
ATOM 671 N N . GLU A 1 93 ? 16.777 12.899 18.666 1.00 74.50 93 GLU A N 1
ATOM 672 C CA . GLU A 1 93 ? 17.452 11.933 17.798 1.00 74.50 93 GLU A CA 1
ATOM 673 C C . GLU A 1 93 ? 18.483 11.170 18.637 1.00 74.50 93 GLU A C 1
ATOM 675 O O . GLU A 1 93 ? 19.391 11.769 19.216 1.00 74.50 93 GLU A O 1
ATOM 680 N N . ALA A 1 94 ? 18.340 9.849 18.738 1.00 69.19 94 ALA A N 1
ATOM 681 C CA . ALA A 1 94 ? 19.284 8.999 19.456 1.00 69.19 94 ALA A CA 1
ATOM 682 C C . ALA A 1 94 ? 19.490 7.685 18.698 1.00 69.19 94 ALA A C 1
ATOM 684 O O . ALA A 1 94 ? 18.531 7.063 18.255 1.00 69.19 94 ALA A O 1
ATOM 685 N N . GLY A 1 95 ? 20.746 7.258 18.534 1.00 66.31 95 GLY A N 1
ATOM 686 C CA . GLY A 1 95 ? 21.072 5.938 17.976 1.00 66.31 95 GLY A CA 1
ATOM 687 C C . GLY A 1 95 ? 20.609 5.684 16.534 1.00 66.31 95 GLY A C 1
ATOM 688 O O . GLY A 1 95 ? 20.420 4.530 16.170 1.00 66.31 95 GLY A O 1
ATOM 689 N N . GLY A 1 96 ? 20.415 6.727 15.717 1.00 78.44 96 GLY A N 1
ATOM 690 C CA . GLY A 1 96 ? 19.873 6.579 14.358 1.00 78.44 96 GLY A CA 1
ATOM 691 C C . GLY A 1 96 ? 18.345 6.454 14.312 1.00 78.44 96 GLY A C 1
ATOM 692 O O . GLY A 1 96 ? 17.798 5.936 13.342 1.00 78.44 96 GLY A O 1
ATOM 693 N N . GLU A 1 97 ? 17.649 6.917 15.349 1.00 84.75 97 GLU A N 1
ATOM 694 C CA . GLU A 1 97 ? 16.190 6.953 15.411 1.00 84.75 97 GLU A CA 1
ATOM 695 C C . GLU A 1 97 ? 15.701 8.346 15.841 1.00 84.75 97 GLU A C 1
ATOM 697 O O . GLU A 1 97 ? 16.157 8.901 16.845 1.00 84.75 97 GLU A O 1
ATOM 702 N N . THR A 1 98 ? 14.765 8.906 15.075 1.00 86.94 98 THR A N 1
ATOM 703 C CA . THR A 1 98 ? 14.050 10.152 15.365 1.00 86.94 98 THR A CA 1
ATOM 704 C C . THR A 1 98 ? 12.729 9.795 16.039 1.00 86.94 98 THR A C 1
ATOM 706 O O . THR A 1 98 ? 11.802 9.278 15.409 1.00 86.94 98 THR A O 1
ATOM 709 N N . SER A 1 99 ? 12.651 10.034 17.348 1.00 89.06 99 SER A N 1
ATOM 710 C CA . SER A 1 99 ? 11.517 9.620 18.176 1.00 89.06 99 SER A CA 1
ATOM 711 C C . SER A 1 99 ? 10.516 10.759 18.367 1.00 89.06 99 SER A C 1
ATOM 713 O O . SER A 1 99 ? 10.895 11.872 18.732 1.00 89.06 99 SER A O 1
ATOM 715 N N . TYR A 1 100 ? 9.232 10.471 18.166 1.00 89.75 100 TYR A N 1
ATOM 716 C CA . TYR A 1 100 ? 8.128 11.417 18.325 1.00 89.75 100 TYR A CA 1
ATOM 717 C C . TYR A 1 100 ? 7.358 11.195 19.630 1.00 89.75 100 TYR A C 1
ATOM 719 O O . TYR A 1 100 ? 7.447 10.142 20.271 1.00 89.75 100 TYR A O 1
ATOM 727 N N . GLN A 1 101 ? 6.586 12.205 20.042 1.00 87.62 101 GLN A N 1
ATOM 728 C CA . GLN A 1 101 ? 5.677 12.072 21.177 1.00 87.62 101 GLN A CA 1
ATOM 729 C C . GLN A 1 101 ? 4.615 10.998 20.894 1.00 87.62 101 GLN A C 1
AT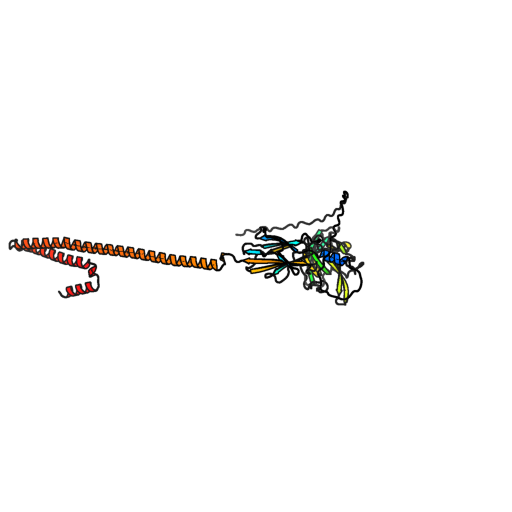OM 731 O O . GLN A 1 101 ? 4.083 10.911 19.792 1.00 87.62 101 GLN A O 1
ATOM 736 N N . GLY A 1 102 ? 4.321 10.166 21.896 1.00 86.62 102 GLY A N 1
ATOM 737 C CA . GLY A 1 102 ? 3.363 9.072 21.752 1.00 86.62 102 GLY A CA 1
ATOM 738 C C . GLY A 1 102 ? 1.937 9.562 21.498 1.00 86.62 102 GLY A C 1
ATOM 739 O O . GLY A 1 102 ? 1.472 10.508 22.135 1.00 86.62 102 GLY A O 1
ATOM 740 N N . LEU A 1 103 ? 1.244 8.877 20.593 1.00 89.44 103 LEU A N 1
ATOM 741 C CA . LEU A 1 103 ? -0.133 9.134 20.199 1.00 89.44 103 LEU A CA 1
ATOM 742 C C . LEU A 1 103 ? -1.073 8.162 20.923 1.00 89.44 103 LEU A C 1
ATOM 744 O O . LEU A 1 103 ? -1.005 6.956 20.703 1.00 89.44 103 LEU A O 1
ATOM 748 N N . ALA A 1 104 ? -1.964 8.681 21.769 1.00 90.00 104 ALA A N 1
ATOM 749 C CA . ALA A 1 104 ? -3.000 7.886 22.427 1.00 90.00 104 ALA A CA 1
ATOM 750 C C . ALA A 1 104 ? -4.330 8.020 21.673 1.00 90.00 104 ALA A C 1
ATOM 752 O O . ALA A 1 104 ? -4.857 9.123 21.541 1.00 90.00 104 ALA A O 1
ATOM 753 N N . LEU A 1 105 ? -4.871 6.897 21.209 1.00 89.75 105 LEU A N 1
ATOM 754 C CA . LEU A 1 105 ? -6.082 6.797 20.399 1.00 89.75 105 LEU A CA 1
ATOM 755 C C . LEU A 1 105 ? -7.151 5.980 21.113 1.00 89.75 105 LEU A C 1
ATOM 757 O O . LEU A 1 105 ? -6.855 5.070 21.888 1.00 89.75 105 LEU A O 1
ATOM 761 N N . ARG A 1 106 ? -8.412 6.262 20.815 1.00 88.19 106 ARG A N 1
ATOM 762 C CA . ARG A 1 106 ? -9.560 5.428 21.168 1.00 88.19 106 ARG A CA 1
ATOM 763 C C . ARG A 1 106 ? -9.985 4.610 19.955 1.00 88.19 106 ARG A C 1
ATOM 765 O O . ARG A 1 106 ? -9.736 4.986 18.815 1.00 88.19 106 ARG A O 1
ATOM 772 N N . SER A 1 107 ? -10.713 3.520 20.185 1.00 84.06 107 SER A N 1
ATOM 773 C CA . SER A 1 107 ? -11.275 2.708 19.094 1.00 84.06 107 SER A CA 1
ATOM 774 C C . SER A 1 107 ? -12.239 3.476 18.169 1.00 84.06 107 SER A C 1
ATOM 776 O O . SER A 1 107 ? -12.514 3.006 17.072 1.00 84.06 107 SER A O 1
ATOM 778 N N . GLU A 1 108 ? -12.747 4.638 18.597 1.00 84.69 108 GLU A N 1
ATOM 779 C CA . GLU A 1 108 ? -13.627 5.528 17.820 1.00 84.69 108 GLU A CA 1
ATOM 780 C C . GLU A 1 108 ? -12.874 6.542 16.936 1.00 84.69 108 GLU A C 1
ATOM 782 O O . GLU A 1 108 ? -13.472 7.098 16.022 1.00 84.69 108 GLU A O 1
ATOM 787 N N . ASP A 1 109 ? -11.568 6.745 17.152 1.00 86.94 109 ASP A N 1
ATOM 788 C CA . ASP A 1 109 ? -10.773 7.783 16.467 1.00 86.94 109 ASP A CA 1
ATOM 789 C C . ASP A 1 109 ? -10.281 7.357 15.066 1.00 86.94 109 ASP A C 1
ATOM 791 O O . ASP A 1 109 ? -9.518 8.067 14.407 1.00 86.94 109 ASP A O 1
ATOM 795 N N . PHE A 1 110 ? -10.702 6.181 14.597 1.00 90.38 110 PHE A N 1
ATOM 796 C CA . PHE A 1 110 ? -10.299 5.615 13.314 1.00 90.38 110 PHE A CA 1
ATOM 797 C C . PHE A 1 110 ? -11.185 6.102 12.145 1.00 90.38 110 PHE A C 1
ATOM 799 O O . PHE A 1 110 ? -12.365 6.391 12.344 1.00 90.38 110 PHE A O 1
ATOM 806 N N . PRO A 1 111 ? -10.667 6.152 10.899 1.00 93.88 111 PRO A N 1
ATOM 807 C CA . PRO A 1 111 ? -9.336 5.715 10.467 1.00 93.88 111 PRO A CA 1
ATOM 808 C C . PRO A 1 111 ? -8.209 6.646 10.937 1.00 93.88 111 PRO A C 1
ATOM 810 O O . PRO A 1 111 ? -8.369 7.865 10.962 1.00 93.88 111 PRO A O 1
ATOM 813 N N . LEU A 1 112 ? -7.062 6.048 11.272 1.00 93.88 112 LEU A N 1
ATOM 814 C CA . LEU A 1 112 ? -5.806 6.742 11.553 1.00 93.88 112 LEU A CA 1
ATOM 815 C C . LEU A 1 112 ? -5.032 6.873 10.246 1.00 93.88 112 LEU A C 1
ATOM 817 O O . LEU A 1 112 ? -4.761 5.872 9.590 1.00 93.88 112 LEU A O 1
ATOM 821 N N . THR A 1 113 ? -4.639 8.087 9.896 1.00 94.44 113 THR A N 1
ATOM 822 C CA . THR A 1 113 ? -3.804 8.356 8.728 1.00 94.44 113 THR A CA 1
ATOM 823 C C . THR A 1 113 ? -2.561 9.114 9.160 1.00 94.44 113 THR A C 1
ATOM 825 O O . THR A 1 113 ? -2.660 10.159 9.800 1.00 94.44 113 THR A O 1
ATOM 828 N N . ILE A 1 114 ? -1.393 8.582 8.814 1.00 93.81 114 ILE A N 1
ATOM 829 C CA . ILE A 1 114 ? -0.091 9.175 9.116 1.00 93.81 114 ILE A CA 1
ATOM 830 C C . ILE A 1 114 ? 0.546 9.590 7.795 1.00 93.81 114 ILE A C 1
ATOM 832 O O . ILE A 1 114 ? 0.754 8.748 6.919 1.00 93.81 114 ILE A O 1
ATOM 836 N N . ARG A 1 115 ? 0.857 10.879 7.650 1.00 93.44 115 ARG A N 1
ATOM 837 C CA . ARG A 1 115 ? 1.574 11.416 6.493 1.00 93.44 115 ARG A CA 1
ATOM 838 C C . ARG A 1 115 ? 3.038 11.631 6.840 1.00 93.44 115 ARG A C 1
ATOM 840 O O . ARG A 1 115 ? 3.378 12.183 7.889 1.00 93.44 115 ARG A O 1
ATOM 847 N N . ILE A 1 116 ? 3.891 11.161 5.942 1.00 93.00 116 ILE A N 1
ATOM 848 C CA . ILE A 1 116 ? 5.343 11.193 6.059 1.00 93.00 116 ILE A CA 1
ATOM 849 C C . ILE A 1 116 ? 5.882 11.985 4.878 1.00 93.00 116 ILE A C 1
ATOM 851 O O . ILE A 1 116 ? 5.458 11.773 3.743 1.00 93.00 116 ILE A O 1
ATOM 855 N N . GLY A 1 117 ? 6.824 12.880 5.147 1.00 90.88 117 GLY A N 1
ATOM 856 C CA . GLY A 1 117 ? 7.549 13.630 4.128 1.00 90.88 117 GLY A CA 1
ATOM 857 C C . GLY A 1 117 ? 9.050 13.620 4.380 1.00 90.88 117 GLY A C 1
ATOM 858 O O . GLY A 1 117 ? 9.541 12.957 5.295 1.00 90.88 117 GLY A O 1
ATOM 859 N N . SER A 1 118 ? 9.787 14.355 3.551 1.00 88.56 118 SER A N 1
ATOM 860 C CA . SER A 1 118 ? 11.225 14.595 3.748 1.00 88.56 118 SER A CA 1
ATOM 861 C C . SER A 1 118 ? 11.462 15.809 4.651 1.00 88.56 118 SER A C 1
ATOM 863 O O . SER A 1 118 ? 10.682 16.765 4.620 1.00 88.56 118 SER A O 1
ATOM 865 N N . ALA A 1 119 ? 12.530 15.797 5.454 1.00 86.12 119 ALA A N 1
ATOM 866 C CA . ALA A 1 119 ? 12.836 16.925 6.324 1.00 86.12 119 ALA A CA 1
ATOM 867 C C . ALA A 1 119 ? 13.149 18.188 5.490 1.00 86.12 119 ALA A C 1
ATOM 869 O O . ALA A 1 119 ? 13.891 18.105 4.510 1.00 86.12 119 ALA A O 1
ATOM 870 N N . PRO A 1 120 ? 12.692 19.392 5.893 1.00 81.38 120 PRO A N 1
ATOM 871 C CA . PRO A 1 120 ? 12.915 20.622 5.118 1.00 81.38 120 PRO A CA 1
ATOM 872 C C . PRO A 1 120 ? 14.390 20.998 4.907 1.00 81.38 120 PRO A C 1
ATOM 874 O O . PRO A 1 120 ? 14.709 21.818 4.052 1.00 81.38 120 PRO A O 1
ATOM 877 N N . THR A 1 121 ? 15.287 20.446 5.729 1.00 78.88 121 THR A N 1
ATOM 878 C CA . THR A 1 121 ? 16.735 20.711 5.669 1.00 78.88 121 THR A CA 1
ATOM 879 C C . THR A 1 121 ? 17.476 19.834 4.663 1.00 78.88 121 THR A C 1
ATOM 881 O O . THR A 1 121 ? 18.653 20.084 4.392 1.00 78.88 121 THR A O 1
ATOM 884 N N . ASP A 1 122 ? 16.812 18.821 4.111 1.00 79.88 122 ASP A N 1
ATOM 885 C CA . ASP A 1 122 ? 17.444 17.865 3.218 1.00 79.88 122 ASP A CA 1
ATOM 886 C C . ASP A 1 122 ? 17.564 18.442 1.804 1.00 79.88 122 ASP A C 1
ATOM 888 O O . ASP A 1 122 ? 16.690 19.149 1.301 1.00 79.88 122 ASP A O 1
ATOM 892 N N . LYS A 1 123 ? 18.691 18.154 1.149 1.00 78.88 123 LYS A N 1
ATOM 893 C CA . LYS A 1 123 ? 19.000 18.700 -0.183 1.00 78.88 123 LYS A CA 1
ATOM 894 C C . LYS A 1 123 ? 18.314 17.943 -1.319 1.00 78.88 123 LYS A C 1
ATOM 896 O O . LYS A 1 123 ? 18.214 18.481 -2.418 1.00 78.88 123 LYS A O 1
ATOM 901 N N . ALA A 1 124 ? 17.903 16.704 -1.068 1.00 83.12 124 ALA A N 1
ATOM 902 C CA . ALA A 1 124 ? 17.276 15.813 -2.032 1.00 83.12 124 ALA A CA 1
ATOM 903 C C . ALA A 1 124 ? 15.993 15.221 -1.428 1.00 83.12 124 ALA A C 1
ATOM 905 O O . ALA A 1 124 ? 15.939 15.020 -0.212 1.00 83.12 124 ALA A O 1
ATOM 906 N N . PRO A 1 125 ? 14.965 14.941 -2.249 1.00 87.62 125 PRO A N 1
ATOM 907 C CA . PRO A 1 125 ? 13.793 14.219 -1.783 1.00 87.62 125 PRO A CA 1
ATOM 908 C C . PRO A 1 125 ? 14.165 12.780 -1.416 1.00 87.62 125 PRO A C 1
ATOM 910 O O . PRO A 1 125 ? 15.120 12.209 -1.941 1.00 87.62 125 PRO A O 1
ATOM 913 N N . MET A 1 126 ? 13.368 12.173 -0.545 1.00 91.56 126 MET A N 1
ATOM 914 C CA . MET A 1 126 ? 13.493 10.757 -0.219 1.00 91.56 126 MET A CA 1
ATOM 915 C C . MET A 1 126 ? 13.332 9.878 -1.463 1.00 91.56 126 MET A C 1
ATOM 917 O O . MET A 1 126 ? 12.318 9.963 -2.152 1.00 91.56 126 MET A O 1
ATOM 921 N N . VAL A 1 127 ? 14.321 9.022 -1.731 1.00 92.31 127 VAL A N 1
ATOM 922 C CA . VAL A 1 127 ? 14.326 8.143 -2.910 1.00 92.31 127 VAL A CA 1
ATOM 923 C C . VAL A 1 127 ? 13.236 7.086 -2.810 1.00 92.31 127 VAL A C 1
ATOM 925 O O . VAL A 1 127 ? 12.472 6.916 -3.750 1.00 92.31 127 VAL A O 1
ATOM 928 N N . ARG A 1 128 ? 13.115 6.403 -1.673 1.00 93.56 128 ARG A N 1
ATOM 929 C CA . ARG A 1 128 ? 12.049 5.435 -1.405 1.00 93.56 128 ARG A CA 1
ATOM 930 C C . ARG A 1 128 ? 11.747 5.405 0.089 1.00 93.56 128 ARG A C 1
ATOM 932 O O . ARG A 1 128 ? 12.613 5.741 0.897 1.00 93.56 128 ARG A O 1
ATOM 939 N N . LEU A 1 129 ? 10.520 5.049 0.458 1.00 93.56 129 LEU A N 1
ATOM 940 C CA . LEU A 1 129 ? 10.103 4.910 1.852 1.00 93.56 129 LEU A CA 1
ATOM 941 C C . LEU A 1 129 ? 9.528 3.525 2.117 1.00 93.56 129 LEU A C 1
ATOM 943 O O . LEU A 1 129 ? 8.657 3.063 1.381 1.00 93.56 129 LEU A O 1
ATOM 947 N N . ARG A 1 130 ? 9.934 2.936 3.242 1.00 94.75 130 ARG A N 1
ATOM 948 C CA . ARG A 1 130 ? 9.269 1.779 3.840 1.00 94.75 130 ARG A CA 1
ATOM 949 C C . ARG A 1 130 ? 8.680 2.147 5.192 1.00 94.75 130 ARG A C 1
ATOM 951 O O . ARG A 1 130 ? 9.305 2.856 5.981 1.00 94.75 130 ARG A O 1
ATOM 958 N N . THR A 1 131 ? 7.484 1.651 5.481 1.00 95.56 131 THR A N 1
ATOM 959 C CA . THR A 1 131 ? 6.815 1.846 6.774 1.00 95.56 131 THR A CA 1
ATOM 960 C C . THR A 1 131 ? 6.484 0.521 7.430 1.00 95.56 131 THR A C 1
ATOM 962 O O . THR A 1 131 ? 6.362 -0.510 6.776 1.00 95.56 131 THR A O 1
ATOM 965 N N . ARG A 1 132 ? 6.380 0.526 8.755 1.00 95.81 132 ARG A N 1
ATOM 966 C CA . ARG A 1 132 ? 6.004 -0.655 9.523 1.00 95.81 132 ARG A CA 1
ATOM 967 C C . ARG A 1 132 ? 5.283 -0.251 10.793 1.00 95.81 132 ARG A C 1
ATOM 969 O O . ARG A 1 132 ? 5.765 0.595 11.535 1.00 95.81 132 ARG A O 1
ATOM 976 N N . LEU A 1 133 ? 4.164 -0.899 11.086 1.00 96.00 133 LEU A N 1
ATOM 977 C CA . LEU A 1 133 ? 3.499 -0.810 12.380 1.00 96.00 133 LEU A CA 1
ATOM 978 C C . LEU A 1 133 ? 3.897 -2.011 13.245 1.00 96.00 133 LEU A C 1
ATOM 980 O O . LEU A 1 133 ? 3.318 -3.092 13.140 1.00 96.00 133 LEU A O 1
ATOM 984 N N . GLU A 1 134 ? 4.903 -1.835 14.098 1.00 95.19 134 GLU A N 1
ATOM 985 C CA . GLU A 1 134 ? 5.340 -2.864 15.045 1.00 95.19 134 GLU A CA 1
ATOM 986 C C . GLU A 1 134 ? 4.191 -3.262 15.979 1.00 95.19 134 GLU A C 1
ATOM 988 O O . GLU A 1 134 ? 3.498 -2.400 16.525 1.00 95.19 134 GLU A O 1
ATOM 993 N N . GLY A 1 135 ? 3.998 -4.570 16.164 1.00 92.12 135 GLY A N 1
ATOM 994 C CA . GLY A 1 135 ? 2.872 -5.142 16.911 1.00 92.12 135 GLY A CA 1
ATOM 995 C C . GLY A 1 135 ? 1.627 -5.425 16.060 1.00 92.12 135 GLY A C 1
ATOM 996 O O . GLY A 1 135 ? 0.696 -6.052 16.556 1.00 92.12 135 GLY A O 1
ATOM 997 N N . TRP A 1 136 ? 1.609 -4.997 14.792 1.00 93.19 136 TRP A N 1
ATOM 998 C CA . TRP A 1 136 ? 0.541 -5.301 13.828 1.00 93.19 136 TRP A CA 1
ATOM 999 C C . TRP A 1 136 ? 1.062 -5.901 12.513 1.00 93.19 136 TRP A C 1
ATOM 1001 O O . TRP A 1 136 ? 0.390 -6.733 11.915 1.00 93.19 136 TRP A O 1
ATOM 1011 N N . GLN A 1 137 ? 2.252 -5.490 12.063 1.00 93.44 137 GLN A N 1
ATOM 1012 C CA . GLN A 1 137 ? 2.895 -5.950 10.829 1.00 93.44 137 GLN A CA 1
ATOM 1013 C C . GLN A 1 137 ? 4.216 -6.678 11.114 1.00 93.44 137 GLN A C 1
ATOM 1015 O O . GLN A 1 137 ? 5.091 -6.172 11.834 1.00 93.44 137 GLN A O 1
ATOM 1020 N N . ASP A 1 138 ? 4.392 -7.834 10.475 1.00 89.31 138 ASP A N 1
ATOM 1021 C CA . ASP A 1 138 ? 5.604 -8.656 10.583 1.00 89.31 138 ASP A CA 1
ATOM 1022 C C . ASP A 1 138 ? 6.735 -8.173 9.665 1.00 89.31 138 ASP A C 1
ATOM 1024 O O . ASP A 1 138 ? 7.912 -8.299 10.008 1.00 89.31 138 ASP A O 1
ATOM 1028 N N . GLU A 1 139 ? 6.387 -7.532 8.550 1.00 90.81 139 GLU A N 1
ATOM 1029 C CA . GLU A 1 139 ? 7.329 -7.070 7.532 1.00 90.81 139 GLU A CA 1
ATOM 1030 C C . GLU A 1 139 ? 7.189 -5.572 7.262 1.00 90.81 139 GLU A C 1
ATOM 1032 O O . GLU A 1 139 ? 6.131 -4.967 7.472 1.00 90.81 139 GLU A O 1
ATOM 1037 N N . TRP A 1 140 ? 8.277 -4.973 6.778 1.00 91.81 140 TRP A N 1
ATOM 1038 C CA . TRP A 1 140 ? 8.259 -3.617 6.244 1.00 91.81 140 TRP A CA 1
ATOM 1039 C C . TRP A 1 140 ? 7.397 -3.564 4.986 1.00 91.81 140 TRP A C 1
ATOM 1041 O O . TRP A 1 140 ? 7.509 -4.418 4.116 1.00 91.81 140 TRP A O 1
ATOM 1051 N N . GLN A 1 141 ? 6.550 -2.549 4.901 1.00 91.12 141 GLN A N 1
ATOM 1052 C CA . GLN A 1 141 ? 5.661 -2.314 3.777 1.00 91.12 141 GLN A CA 1
ATOM 1053 C C . GLN A 1 141 ? 6.235 -1.208 2.897 1.00 91.12 141 GLN A C 1
ATOM 1055 O O . GLN A 1 141 ? 6.610 -0.140 3.389 1.00 91.12 141 GLN A O 1
ATOM 1060 N N . ASP A 1 142 ? 6.280 -1.461 1.595 1.00 89.50 142 ASP A N 1
ATOM 1061 C CA . ASP A 1 142 ? 6.486 -0.419 0.598 1.00 89.50 142 ASP A CA 1
ATOM 1062 C C . ASP A 1 142 ? 5.179 0.325 0.315 1.00 89.50 142 ASP A C 1
ATOM 1064 O O . ASP A 1 142 ? 4.077 -0.201 0.480 1.00 89.50 142 ASP A O 1
ATOM 1068 N N . HIS A 1 143 ? 5.310 1.571 -0.127 1.00 89.69 143 HIS A N 1
ATOM 1069 C CA . HIS A 1 143 ? 4.181 2.349 -0.624 1.00 89.69 143 HIS A CA 1
ATOM 1070 C C . HIS A 1 143 ? 3.994 2.135 -2.129 1.00 89.69 143 HIS A C 1
ATOM 1072 O O . HIS A 1 143 ? 4.941 1.808 -2.843 1.00 89.69 143 HIS A O 1
ATOM 1078 N N . GLU A 1 144 ? 2.767 2.358 -2.606 1.00 87.94 144 GLU A N 1
ATOM 1079 C CA . GLU A 1 144 ? 2.363 2.094 -3.990 1.00 87.94 144 GLU A CA 1
ATOM 1080 C C . GLU A 1 144 ? 3.256 2.827 -5.007 1.00 87.94 144 GLU A C 1
ATOM 1082 O O . GLU A 1 144 ? 3.225 4.061 -5.119 1.00 87.94 144 GLU A O 1
ATOM 1087 N N . GLY A 1 145 ? 4.028 2.032 -5.749 1.00 91.31 145 GLY A N 1
ATOM 1088 C CA . GLY A 1 145 ? 4.908 2.417 -6.846 1.00 91.31 145 GLY A CA 1
ATOM 1089 C C . GLY A 1 145 ? 4.837 1.358 -7.940 1.00 91.31 145 GLY A C 1
ATOM 1090 O O . GLY A 1 145 ? 4.828 0.164 -7.636 1.00 91.31 145 GLY A O 1
ATOM 1091 N N . GLN A 1 146 ? 4.736 1.781 -9.200 1.00 95.00 146 GLN A N 1
ATOM 1092 C CA . GLN A 1 146 ? 4.460 0.873 -10.313 1.00 95.00 146 GLN A CA 1
ATOM 1093 C C . GLN A 1 146 ? 5.324 1.182 -11.530 1.00 95.00 146 GLN A C 1
ATOM 1095 O O . GLN A 1 146 ? 5.278 2.284 -12.080 1.00 95.00 146 GLN A O 1
ATOM 1100 N N . MET A 1 147 ? 6.041 0.168 -12.009 1.00 96.06 147 MET A N 1
ATOM 1101 C CA . MET A 1 147 ? 6.691 0.193 -13.319 1.00 96.06 147 MET A CA 1
ATOM 1102 C C . MET A 1 147 ? 5.902 -0.669 -14.300 1.00 96.06 147 MET A C 1
ATOM 1104 O O . MET A 1 147 ? 5.299 -1.668 -13.905 1.00 96.06 147 MET A O 1
ATOM 1108 N N . TRP A 1 148 ? 5.865 -0.290 -15.575 1.00 95.94 148 TRP A N 1
ATOM 1109 C CA . TRP A 1 148 ? 5.027 -0.959 -16.568 1.00 95.94 148 TRP A CA 1
ATOM 1110 C C . TRP A 1 148 ? 5.846 -1.530 -17.722 1.00 95.94 148 TRP A C 1
ATOM 1112 O O . TRP A 1 148 ? 6.686 -0.846 -18.309 1.00 95.94 148 TRP A O 1
ATOM 1122 N N . LEU A 1 149 ? 5.519 -2.765 -18.105 1.00 96.81 149 LEU A N 1
ATOM 1123 C CA . LEU A 1 149 ? 5.800 -3.299 -19.434 1.00 96.81 149 LEU A CA 1
ATOM 1124 C C . LEU A 1 149 ? 4.607 -2.950 -20.319 1.00 96.81 149 LEU A C 1
ATOM 1126 O O . LEU A 1 149 ? 3.495 -3.402 -20.059 1.00 96.81 149 LEU A O 1
ATOM 1130 N N . VAL A 1 150 ? 4.812 -2.147 -21.356 1.00 97.00 150 VAL A N 1
ATOM 1131 C CA . VAL A 1 150 ? 3.733 -1.689 -22.232 1.00 97.00 150 VAL A CA 1
ATOM 1132 C C . VAL A 1 150 ? 3.906 -2.270 -23.628 1.00 97.00 150 VAL A C 1
ATOM 1134 O O . VAL A 1 150 ? 4.929 -2.067 -24.282 1.00 97.00 150 VAL A O 1
ATOM 1137 N N . LEU A 1 151 ? 2.861 -2.941 -24.109 1.00 97.44 151 LEU A N 1
ATOM 1138 C CA . LEU A 1 151 ? 2.665 -3.220 -25.525 1.00 97.44 151 LEU A CA 1
ATOM 1139 C C . LEU A 1 151 ? 1.916 -2.046 -26.139 1.00 97.44 151 LEU A C 1
ATOM 1141 O O . LEU A 1 151 ? 0.724 -1.866 -25.888 1.00 97.44 151 LEU A O 1
ATOM 1145 N N . ARG A 1 152 ? 2.591 -1.240 -26.952 1.00 97.31 152 ARG A N 1
ATOM 1146 C CA . ARG A 1 152 ? 1.952 -0.197 -27.754 1.00 97.31 152 ARG A CA 1
ATOM 1147 C C . ARG A 1 152 ? 1.580 -0.774 -29.115 1.00 97.31 152 ARG A C 1
ATOM 1149 O O . ARG A 1 152 ? 2.449 -1.171 -29.885 1.00 97.31 152 ARG A O 1
ATOM 1156 N N . PHE A 1 153 ? 0.290 -0.790 -29.421 1.00 97.69 153 PHE A N 1
ATOM 1157 C CA . PHE A 1 153 ? -0.226 -1.241 -30.706 1.00 97.69 153 PHE A CA 1
ATOM 1158 C C . PHE A 1 153 ? -0.283 -0.074 -31.691 1.00 97.69 153 PHE A C 1
ATOM 1160 O O . PHE A 1 153 ? -0.800 0.999 -31.370 1.00 97.69 153 PHE A O 1
ATOM 1167 N N . LEU A 1 154 ? 0.269 -0.285 -32.881 1.00 97.25 154 LEU A N 1
ATOM 1168 C CA . LEU A 1 154 ? 0.417 0.719 -33.927 1.00 97.25 154 LEU A CA 1
ATOM 1169 C C . LEU A 1 154 ? -0.371 0.323 -35.179 1.00 97.25 154 LEU A C 1
ATOM 1171 O O . LEU A 1 154 ? -0.417 -0.856 -35.546 1.00 97.25 154 LEU A O 1
ATOM 1175 N N . ASP A 1 155 ? -0.948 1.302 -35.869 1.00 95.88 155 ASP A N 1
ATOM 1176 C CA . ASP A 1 155 ? -1.560 1.109 -37.185 1.00 95.88 155 ASP A CA 1
ATOM 1177 C C . ASP A 1 155 ? -0.507 1.055 -38.311 1.00 95.88 155 ASP A C 1
ATOM 1179 O O . ASP A 1 155 ? 0.701 1.141 -38.070 1.00 95.88 155 ASP A O 1
ATOM 1183 N N . GLY A 1 156 ? -0.961 0.902 -39.560 1.00 92.12 156 GLY A N 1
ATOM 1184 C CA . GLY A 1 156 ? -0.078 0.840 -40.733 1.00 92.12 156 GLY A CA 1
ATOM 1185 C C . GLY A 1 156 ? 0.734 2.118 -40.989 1.00 92.12 156 GLY A C 1
ATOM 1186 O O . GLY A 1 156 ? 1.722 2.072 -41.718 1.00 92.12 156 GLY A O 1
ATOM 1187 N N . ASN A 1 157 ? 0.364 3.239 -40.362 1.00 94.25 157 ASN A N 1
ATOM 1188 C CA . ASN A 1 157 ? 1.067 4.520 -40.432 1.00 94.25 157 ASN A CA 1
ATOM 1189 C C . ASN A 1 157 ? 1.976 4.755 -39.210 1.00 94.25 157 ASN A C 1
ATOM 1191 O O . ASN A 1 157 ? 2.473 5.866 -39.018 1.00 94.25 157 ASN A O 1
ATOM 1195 N N . ASN A 1 158 ? 2.203 3.726 -38.383 1.00 93.38 158 ASN A N 1
ATOM 1196 C CA . ASN A 1 158 ? 2.927 3.788 -37.110 1.00 93.38 158 ASN A CA 1
ATOM 1197 C C . ASN A 1 158 ? 2.296 4.731 -36.069 1.00 93.38 158 ASN A C 1
ATOM 1199 O O . ASN A 1 158 ? 2.984 5.187 -35.153 1.00 93.38 158 ASN A O 1
ATOM 1203 N N . GLN A 1 159 ? 1.001 5.031 -36.179 1.00 94.62 159 GLN A N 1
ATOM 1204 C CA . GLN A 1 159 ? 0.286 5.795 -35.161 1.00 94.62 159 GLN A CA 1
ATOM 1205 C C . GLN A 1 159 ? -0.209 4.863 -34.059 1.00 94.62 159 GLN A C 1
ATOM 1207 O O . GLN A 1 159 ? -0.672 3.756 -34.329 1.00 94.62 159 GLN A O 1
ATOM 1212 N N . ALA A 1 160 ? -0.122 5.314 -32.806 1.00 94.62 160 ALA A N 1
ATOM 1213 C CA . ALA A 1 160 ? -0.611 4.545 -31.669 1.00 94.62 160 ALA A CA 1
ATOM 1214 C C . ALA A 1 160 ? -2.139 4.406 -31.722 1.00 94.62 160 ALA A C 1
ATOM 1216 O O . ALA A 1 160 ? -2.861 5.401 -31.678 1.00 94.62 160 ALA A O 1
ATOM 1217 N N . VAL A 1 161 ? -2.612 3.162 -31.783 1.00 95.94 161 VAL A N 1
ATOM 1218 C CA . VAL A 1 161 ? -4.036 2.808 -31.712 1.00 95.94 161 VAL A CA 1
ATOM 1219 C C . VAL A 1 161 ? -4.457 2.672 -30.252 1.00 95.94 161 VAL A C 1
ATOM 1221 O O . VAL A 1 161 ? -5.464 3.235 -29.828 1.00 95.94 161 VAL A O 1
ATOM 1224 N N . SER A 1 162 ? -3.665 1.933 -29.476 1.00 96.44 162 SER A N 1
ATOM 1225 C CA . SER A 1 162 ? -3.961 1.562 -28.090 1.00 96.44 162 SER A CA 1
ATOM 1226 C C . SER A 1 162 ? -2.732 0.947 -27.422 1.00 96.44 162 SER A C 1
ATOM 1228 O O . SER A 1 162 ? -1.706 0.714 -28.065 1.00 96.44 162 SER A O 1
ATOM 1230 N N . SER A 1 163 ? -2.834 0.631 -26.133 1.00 96.25 163 SER A N 1
ATOM 1231 C CA . SER A 1 163 ? -1.775 -0.054 -25.396 1.00 96.25 163 SER A CA 1
ATOM 1232 C C . SER A 1 163 ? -2.322 -1.044 -24.374 1.00 96.25 163 SER A C 1
ATOM 1234 O O . SER A 1 163 ? -3.351 -0.776 -23.759 1.00 96.25 163 SER A O 1
ATOM 1236 N N . ALA A 1 164 ? -1.599 -2.140 -24.156 1.00 96.81 164 ALA A N 1
ATOM 1237 C CA . ALA A 1 164 ? -1.751 -3.004 -22.987 1.00 96.81 164 ALA A CA 1
ATOM 1238 C C . ALA A 1 164 ? -0.571 -2.756 -22.039 1.00 96.81 164 ALA A C 1
ATOM 1240 O O . ALA A 1 164 ? 0.566 -2.687 -22.501 1.00 96.81 164 ALA A O 1
ATOM 1241 N N . ALA A 1 165 ? -0.832 -2.593 -20.743 1.00 95.69 165 ALA A N 1
ATOM 1242 C CA . ALA A 1 165 ? 0.191 -2.335 -19.733 1.00 95.69 165 ALA A CA 1
ATOM 1243 C C . ALA A 1 165 ? 0.178 -3.444 -18.678 1.00 95.69 165 ALA A C 1
ATOM 1245 O O . ALA A 1 165 ? -0.881 -3.802 -18.164 1.00 95.69 165 ALA A O 1
ATOM 1246 N N . PHE A 1 166 ? 1.357 -3.961 -18.347 1.00 96.56 166 PHE A N 1
ATOM 1247 C CA . PHE A 1 166 ? 1.549 -4.992 -17.338 1.00 96.56 166 PHE A CA 1
ATOM 1248 C C . PHE A 1 166 ? 2.362 -4.423 -16.180 1.00 96.56 166 PHE A C 1
ATOM 1250 O O . PHE A 1 166 ? 3.512 -4.016 -16.347 1.00 96.56 166 PHE A O 1
ATOM 1257 N N . ILE A 1 167 ? 1.743 -4.389 -15.004 1.00 95.38 167 ILE A N 1
ATOM 1258 C CA . ILE A 1 167 ? 2.254 -3.699 -13.817 1.00 95.38 167 ILE A CA 1
ATOM 1259 C C . ILE A 1 167 ? 3.266 -4.576 -13.079 1.00 95.38 167 ILE A C 1
ATOM 1261 O O . ILE A 1 167 ? 3.020 -5.772 -12.904 1.00 95.38 167 ILE A O 1
ATOM 1265 N N . ARG A 1 168 ? 4.378 -3.980 -12.644 1.00 95.25 168 ARG A N 1
ATOM 1266 C CA . ARG A 1 168 ? 5.348 -4.508 -11.677 1.00 95.25 168 ARG A CA 1
ATOM 1267 C C . ARG A 1 168 ? 5.336 -3.606 -10.445 1.00 95.25 168 ARG A C 1
ATOM 1269 O O . ARG A 1 168 ? 5.375 -2.385 -10.591 1.00 95.25 168 ARG A O 1
ATOM 1276 N N . GLU A 1 169 ? 5.274 -4.201 -9.262 1.00 94.31 169 GLU A N 1
ATOM 1277 C CA . GLU A 1 169 ? 5.191 -3.502 -7.977 1.00 94.31 169 GLU A CA 1
ATOM 1278 C C . GLU A 1 169 ? 5.818 -4.360 -6.874 1.00 94.31 169 GLU A C 1
ATOM 1280 O O . GLU A 1 169 ? 5.860 -5.585 -6.997 1.00 94.31 169 GLU A O 1
ATOM 1285 N N . GLY A 1 170 ? 6.301 -3.722 -5.806 1.00 93.38 170 GLY A N 1
ATOM 1286 C CA . GLY A 1 170 ? 6.942 -4.420 -4.695 1.00 93.38 170 GLY A CA 1
ATOM 1287 C C . GLY A 1 170 ? 8.212 -5.161 -5.109 1.00 93.38 170 GLY A C 1
ATOM 1288 O O . GLY A 1 170 ? 8.917 -4.757 -6.037 1.00 93.38 170 GLY A O 1
ATOM 1289 N N . ASP A 1 171 ? 8.508 -6.244 -4.396 1.00 94.81 171 ASP A N 1
ATOM 1290 C CA . ASP A 1 171 ? 9.693 -7.066 -4.621 1.00 94.81 171 ASP A CA 1
ATOM 1291 C C . ASP A 1 171 ? 9.322 -8.341 -5.401 1.00 94.81 171 ASP A C 1
ATOM 1293 O O . ASP A 1 171 ? 8.379 -9.057 -5.056 1.00 94.81 171 ASP A O 1
ATOM 1297 N N . SER A 1 172 ? 10.082 -8.650 -6.456 1.00 95.56 172 SER A N 1
ATOM 1298 C CA . SER A 1 172 ? 9.902 -9.881 -7.233 1.00 95.56 172 SER A CA 1
ATOM 1299 C C . SER A 1 172 ? 10.228 -11.128 -6.394 1.00 95.56 172 SER A C 1
ATOM 1301 O O . SER A 1 172 ? 11.110 -11.062 -5.529 1.00 95.56 172 SER A O 1
ATOM 1303 N N . PRO A 1 173 ? 9.614 -12.295 -6.669 1.00 95.31 173 PRO A N 1
ATOM 1304 C CA . PRO A 1 173 ? 9.955 -13.538 -5.983 1.00 95.31 173 PRO A CA 1
ATOM 1305 C C . PRO A 1 173 ? 11.455 -13.849 -6.056 1.00 95.31 173 PRO A C 1
ATOM 1307 O O . PRO A 1 173 ? 12.026 -13.937 -7.139 1.00 95.31 173 PRO A O 1
ATOM 1310 N N . GLY A 1 174 ? 12.090 -14.053 -4.899 1.00 92.44 174 GLY A N 1
ATOM 1311 C CA . GLY A 1 174 ? 13.529 -14.324 -4.819 1.00 92.44 174 GLY A CA 1
ATOM 1312 C C . GLY A 1 174 ? 14.421 -13.078 -4.797 1.00 92.44 174 GLY A C 1
ATOM 1313 O O . GLY A 1 174 ? 15.637 -13.222 -4.932 1.00 92.44 174 GLY A O 1
ATOM 1314 N N . TRP A 1 175 ? 13.853 -11.883 -4.605 1.00 94.25 175 TRP A N 1
ATOM 1315 C CA . TRP A 1 175 ? 14.617 -10.667 -4.326 1.00 94.25 175 TRP A CA 1
ATOM 1316 C C . TRP A 1 175 ? 15.400 -10.788 -3.010 1.00 94.25 175 TRP A C 1
ATOM 1318 O O . TRP A 1 175 ? 14.831 -11.049 -1.952 1.00 94.25 175 TRP A O 1
ATOM 1328 N N . GLY A 1 176 ? 16.718 -10.595 -3.075 1.00 90.75 176 GLY A N 1
ATOM 1329 C CA . GLY A 1 176 ? 17.641 -10.708 -1.939 1.00 90.75 176 GLY A CA 1
ATOM 1330 C C . GLY A 1 176 ? 18.094 -9.364 -1.354 1.00 90.75 176 GLY A C 1
ATOM 1331 O O . GLY A 1 176 ? 19.019 -9.329 -0.540 1.00 90.75 176 GLY A O 1
ATOM 1332 N N . GLY A 1 177 ? 17.492 -8.249 -1.783 1.00 88.94 177 GLY A N 1
ATOM 1333 C CA . GLY A 1 177 ? 17.871 -6.885 -1.387 1.00 88.94 177 GLY A CA 1
ATOM 1334 C C . GLY A 1 177 ? 18.954 -6.244 -2.262 1.00 88.94 177 GLY A C 1
ATOM 1335 O O . GLY A 1 177 ? 19.134 -5.028 -2.219 1.00 88.94 177 GLY A O 1
ATOM 1336 N N . LEU A 1 178 ? 19.666 -7.034 -3.068 1.00 92.38 178 LEU A N 1
ATOM 1337 C CA . LEU A 1 178 ? 20.612 -6.561 -4.073 1.00 92.38 178 LEU A CA 1
ATOM 1338 C C . LEU A 1 178 ? 20.398 -7.308 -5.396 1.00 92.38 178 LEU A C 1
ATOM 1340 O O . LEU A 1 178 ? 20.153 -8.512 -5.387 1.00 92.38 178 LEU A O 1
ATOM 1344 N N . PRO A 1 179 ? 20.577 -6.671 -6.560 1.00 91.69 179 PRO A N 1
ATOM 1345 C CA . PRO A 1 179 ? 20.495 -7.382 -7.834 1.00 91.69 179 PRO A CA 1
ATOM 1346 C C . PRO A 1 179 ? 21.438 -8.598 -7.917 1.00 91.69 179 PRO A C 1
ATOM 1348 O O . PRO A 1 179 ? 21.076 -9.624 -8.478 1.00 91.69 179 PRO A O 1
ATOM 1351 N N . GLN A 1 180 ? 22.629 -8.523 -7.307 1.00 90.00 180 GLN A N 1
ATOM 1352 C CA . GLN A 1 180 ? 23.642 -9.587 -7.374 1.00 90.00 180 GLN A CA 1
ATOM 1353 C C . GLN A 1 180 ? 23.293 -10.842 -6.560 1.00 90.00 180 GLN A C 1
ATOM 1355 O O . GLN A 1 180 ? 23.860 -11.900 -6.815 1.00 90.00 180 GLN A O 1
ATOM 1360 N N . ASN A 1 181 ? 22.411 -10.735 -5.561 1.00 91.69 181 ASN A N 1
ATOM 1361 C CA . ASN A 1 181 ? 21.989 -11.865 -4.726 1.00 91.69 181 ASN A CA 1
ATOM 1362 C C . ASN A 1 181 ? 20.525 -12.269 -4.968 1.00 91.69 181 ASN A C 1
ATOM 1364 O O . ASN A 1 181 ? 19.990 -13.104 -4.238 1.00 91.69 181 ASN A O 1
ATOM 1368 N N . SER A 1 182 ? 19.890 -11.671 -5.975 1.00 93.75 182 SER A N 1
ATOM 1369 C CA . SER A 1 182 ? 18.490 -11.894 -6.308 1.00 93.75 182 SER A CA 1
ATOM 1370 C C . SER A 1 182 ? 18.347 -12.939 -7.403 1.00 93.75 182 SER A C 1
ATOM 1372 O O . SER A 1 182 ? 19.178 -13.039 -8.305 1.00 93.75 182 SER A O 1
ATOM 1374 N N . ARG A 1 183 ? 17.270 -13.722 -7.333 1.00 93.56 183 ARG A N 1
ATOM 1375 C CA . ARG A 1 183 ? 16.918 -14.684 -8.380 1.00 93.56 183 ARG A CA 1
ATOM 1376 C C . ARG A 1 183 ? 15.987 -14.038 -9.393 1.00 93.56 183 ARG A C 1
ATOM 1378 O O . ARG A 1 183 ? 15.114 -13.255 -9.032 1.00 93.56 183 ARG A O 1
ATOM 1385 N N . LEU A 1 184 ? 16.168 -14.405 -10.654 1.00 93.94 184 LEU A N 1
ATOM 1386 C CA . LEU A 1 184 ? 15.224 -14.065 -11.705 1.00 93.94 184 LEU A CA 1
ATOM 1387 C C . LEU A 1 184 ? 13.943 -14.881 -11.540 1.00 93.94 184 LEU A C 1
ATOM 1389 O O . LEU A 1 184 ? 13.967 -16.055 -11.164 1.00 93.94 184 LEU A O 1
ATOM 1393 N N . SER A 1 185 ? 12.821 -14.242 -11.837 1.00 95.75 185 SER A N 1
ATOM 1394 C CA . SER A 1 185 ? 11.496 -14.841 -11.805 1.00 95.75 185 SER A CA 1
ATOM 1395 C C . SER A 1 185 ? 10.877 -14.761 -13.195 1.00 95.75 185 SER A C 1
ATOM 1397 O O . SER A 1 185 ? 10.974 -13.739 -13.876 1.00 95.75 185 SER A O 1
ATOM 1399 N N . ARG A 1 186 ? 10.249 -15.854 -13.636 1.00 95.75 186 ARG A N 1
ATOM 1400 C CA . ARG A 1 186 ? 9.511 -15.873 -14.899 1.00 95.75 186 ARG A CA 1
ATOM 1401 C C . ARG A 1 186 ? 8.065 -15.462 -14.655 1.00 95.75 186 ARG A C 1
ATOM 1403 O O . ARG A 1 186 ? 7.381 -16.042 -13.813 1.00 95.75 186 ARG A O 1
ATOM 1410 N N . ARG A 1 187 ? 7.585 -14.520 -15.459 1.00 95.56 187 ARG A N 1
ATOM 1411 C CA . ARG A 1 187 ? 6.205 -14.049 -15.476 1.00 95.56 187 ARG A CA 1
ATOM 1412 C C . ARG A 1 187 ? 5.600 -14.186 -16.870 1.00 95.56 187 ARG A C 1
ATOM 1414 O O . ARG A 1 187 ? 6.286 -14.007 -17.873 1.00 95.56 187 ARG A O 1
ATOM 1421 N N . VAL A 1 188 ? 4.306 -14.495 -16.912 1.00 95.38 188 VAL A N 1
ATOM 1422 C CA . VAL A 1 188 ? 3.517 -14.595 -18.141 1.00 95.38 188 VAL A CA 1
ATOM 1423 C C . VAL A 1 188 ? 2.349 -13.622 -18.055 1.00 95.38 188 VAL A C 1
ATOM 1425 O O . VAL A 1 188 ? 1.573 -13.674 -17.104 1.00 95.38 188 VAL A O 1
ATOM 1428 N N . ASP A 1 189 ? 2.233 -12.748 -19.046 1.00 95.81 189 ASP A N 1
ATOM 1429 C CA . ASP A 1 189 ? 1.132 -11.806 -19.212 1.00 95.81 189 ASP A CA 1
ATOM 1430 C C . ASP A 1 189 ? 0.402 -12.081 -20.545 1.00 95.81 189 ASP A C 1
ATOM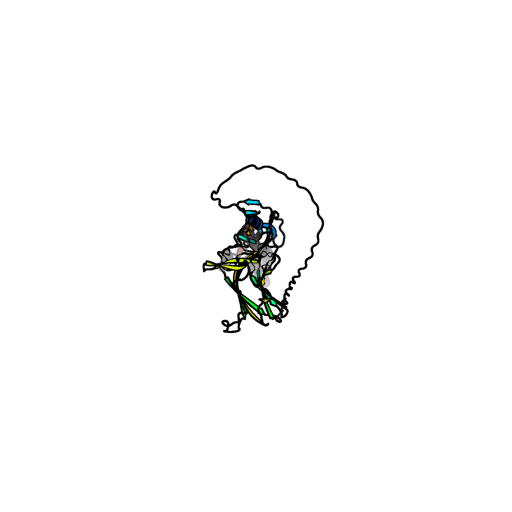 1432 O O . ASP A 1 189 ? 0.978 -12.642 -21.481 1.00 95.81 189 ASP A O 1
ATOM 1436 N N . GLU A 1 190 ? -0.868 -11.683 -20.660 1.00 95.25 190 GLU A N 1
ATOM 1437 C CA . GLU A 1 190 ? -1.661 -11.855 -21.886 1.00 95.25 190 GLU A CA 1
ATOM 1438 C C . GLU A 1 190 ? -2.284 -10.538 -22.353 1.00 95.25 190 GLU A C 1
ATOM 1440 O O . GLU A 1 190 ? -2.723 -9.719 -21.546 1.00 95.25 190 GLU A O 1
ATOM 1445 N N . ALA A 1 191 ? -2.371 -10.343 -23.668 1.00 95.88 191 ALA A N 1
ATOM 1446 C CA . ALA A 1 191 ? -3.060 -9.201 -24.265 1.00 95.88 191 ALA A CA 1
ATOM 1447 C C . ALA A 1 191 ? -3.792 -9.598 -25.547 1.00 95.88 191 ALA A C 1
ATOM 1449 O O . ALA A 1 191 ? -3.394 -10.529 -26.239 1.00 95.88 191 ALA A O 1
ATOM 1450 N N . VAL A 1 192 ? -4.847 -8.864 -25.895 1.00 96.25 192 VAL A N 1
ATOM 1451 C CA . VAL A 1 192 ? -5.556 -9.028 -27.171 1.00 96.25 192 VAL A CA 1
ATOM 1452 C C . VAL A 1 192 ? -5.167 -7.885 -28.095 1.00 96.25 192 VAL A C 1
ATOM 1454 O O . VAL A 1 192 ? -5.176 -6.729 -27.672 1.00 96.25 192 VAL A O 1
ATOM 1457 N N . VAL A 1 193 ? -4.833 -8.202 -29.346 1.00 96.44 193 VAL A N 1
ATOM 1458 C CA . VAL A 1 193 ? -4.492 -7.211 -30.370 1.00 96.44 193 VAL A CA 1
ATOM 1459 C C . VAL A 1 193 ? -5.751 -6.432 -30.765 1.00 96.44 193 VAL A C 1
ATOM 1461 O O . VAL A 1 193 ? -6.697 -7.034 -31.280 1.00 96.44 193 VAL A O 1
ATOM 1464 N N . PRO A 1 194 ? -5.786 -5.105 -30.565 1.00 96.50 194 PRO A N 1
ATOM 1465 C CA . PRO A 1 194 ? -6.983 -4.316 -30.842 1.00 96.50 194 PRO A CA 1
ATOM 1466 C C . PRO A 1 194 ? -7.231 -4.128 -32.336 1.00 96.50 194 PRO A C 1
ATOM 1468 O O . PRO A 1 194 ? -6.306 -4.176 -33.152 1.00 96.50 194 PRO A O 1
ATOM 1471 N N . GLU A 1 195 ? -8.484 -3.842 -32.684 1.00 94.56 195 GLU A N 1
ATOM 1472 C CA . GLU A 1 195 ? -8.882 -3.502 -34.051 1.00 94.56 195 GLU A CA 1
ATOM 1473 C C . GLU A 1 195 ? -8.010 -2.386 -34.637 1.00 94.56 195 GLU A C 1
ATOM 1475 O O . GLU A 1 195 ? -7.624 -1.455 -33.932 1.00 94.56 195 GLU A O 1
ATOM 1480 N N . ARG A 1 196 ? -7.723 -2.458 -35.944 1.00 94.19 196 ARG A N 1
ATOM 1481 C CA . ARG A 1 196 ? -6.859 -1.516 -36.698 1.00 94.19 196 ARG A CA 1
ATOM 1482 C C . ARG A 1 196 ? -5.358 -1.571 -36.376 1.00 94.19 196 ARG A C 1
ATOM 1484 O O . ARG A 1 196 ? -4.591 -0.823 -36.984 1.00 94.19 196 ARG A O 1
ATOM 1491 N N . SER A 1 197 ? -4.927 -2.437 -35.463 1.00 96.25 197 SER A N 1
ATOM 1492 C CA . SER A 1 197 ? -3.507 -2.623 -35.154 1.00 96.25 197 SER A CA 1
ATOM 1493 C C . SER A 1 197 ? -2.831 -3.503 -36.203 1.00 96.25 197 SER A C 1
ATOM 1495 O O . SER A 1 197 ? -3.386 -4.510 -36.625 1.00 96.25 197 SER A O 1
ATOM 1497 N N . SER A 1 198 ? -1.617 -3.135 -36.601 1.00 95.81 198 SER A N 1
ATOM 1498 C CA . SER A 1 198 ? -0.782 -3.894 -37.544 1.00 95.81 198 SER A CA 1
ATOM 1499 C C . SER A 1 198 ? 0.593 -4.250 -36.982 1.00 95.81 198 SER A C 1
ATOM 1501 O O . SER A 1 198 ? 1.240 -5.179 -37.463 1.00 95.81 198 SER A O 1
ATOM 1503 N N . ARG A 1 199 ? 1.064 -3.509 -35.972 1.00 95.94 199 ARG A N 1
ATOM 1504 C CA . ARG A 1 199 ? 2.369 -3.712 -35.331 1.00 95.94 199 ARG A CA 1
ATOM 1505 C C . ARG A 1 199 ? 2.251 -3.552 -33.818 1.00 95.94 199 ARG A C 1
ATOM 1507 O O . ARG A 1 199 ? 1.389 -2.819 -33.338 1.00 95.94 199 ARG A O 1
ATOM 1514 N N . VAL A 1 200 ? 3.135 -4.204 -33.074 1.00 96.38 200 VAL A N 1
ATOM 1515 C CA . VAL A 1 200 ? 3.288 -4.044 -31.625 1.00 96.38 200 VAL A CA 1
ATOM 1516 C C . VAL A 1 200 ? 4.712 -3.606 -31.295 1.00 96.38 200 VAL A C 1
ATOM 1518 O O . VAL A 1 200 ? 5.681 -4.155 -31.816 1.00 96.38 200 VAL A O 1
ATOM 1521 N N . GLN A 1 201 ? 4.826 -2.585 -30.453 1.00 96.12 201 GLN A N 1
ATOM 1522 C CA . GLN A 1 201 ? 6.073 -1.991 -29.985 1.00 96.12 201 GLN A CA 1
ATOM 1523 C C . GLN A 1 201 ? 6.176 -2.145 -28.467 1.00 96.12 201 GLN A C 1
ATOM 1525 O O . GLN A 1 201 ? 5.187 -1.961 -27.756 1.00 96.12 201 GLN A O 1
ATOM 1530 N N . LEU A 1 202 ? 7.375 -2.447 -27.977 1.00 96.69 202 LEU A N 1
ATOM 1531 C CA . LEU A 1 202 ? 7.657 -2.633 -26.557 1.00 96.69 202 LEU A CA 1
ATOM 1532 C C . LEU A 1 202 ? 8.168 -1.365 -25.874 1.00 96.69 202 LEU A C 1
ATOM 1534 O O . LEU A 1 202 ? 9.005 -0.641 -26.419 1.00 96.69 202 LEU A O 1
ATOM 1538 N N . LEU A 1 203 ? 7.672 -1.117 -24.662 1.00 96.00 203 LEU A N 1
ATOM 1539 C CA . LEU A 1 203 ? 8.183 -0.090 -23.764 1.00 96.00 203 LEU A CA 1
ATOM 1540 C C . LEU A 1 203 ? 8.334 -0.656 -22.347 1.00 96.00 203 LEU A C 1
ATOM 1542 O O . LEU A 1 203 ? 7.431 -1.322 -21.848 1.00 96.00 203 LEU A O 1
ATOM 1546 N N . LEU A 1 204 ? 9.445 -0.342 -21.689 1.00 96.25 204 LEU A N 1
ATOM 1547 C CA . LEU A 1 204 ? 9.639 -0.516 -20.247 1.00 96.25 204 LEU A CA 1
ATOM 1548 C C . LEU A 1 204 ? 9.651 0.879 -19.637 1.00 96.25 204 LEU A C 1
ATOM 1550 O O . LEU A 1 204 ? 10.464 1.692 -20.067 1.00 96.25 204 LEU A O 1
ATOM 1554 N N . VAL A 1 205 ? 8.782 1.187 -18.679 1.00 95.25 205 VAL A N 1
ATOM 1555 C CA . VAL A 1 205 ? 8.687 2.544 -18.114 1.00 95.25 205 VAL A CA 1
ATOM 1556 C C . VAL A 1 205 ? 8.590 2.529 -16.594 1.00 95.25 205 VAL A C 1
ATOM 1558 O O . VAL A 1 205 ? 7.858 1.722 -16.026 1.00 95.25 205 VAL A O 1
ATOM 1561 N N . SER A 1 206 ? 9.283 3.461 -15.937 1.00 90.69 206 SER A N 1
ATOM 1562 C CA . SER A 1 206 ? 9.187 3.680 -14.489 1.00 90.69 206 SER A CA 1
ATOM 1563 C C . SER A 1 206 ? 8.039 4.615 -14.089 1.00 90.69 206 SER A C 1
ATOM 1565 O O . SER A 1 206 ? 7.799 4.820 -12.910 1.00 90.69 206 SER A O 1
ATOM 1567 N N . GLY A 1 207 ? 7.304 5.180 -15.052 1.00 74.62 207 GLY A N 1
ATOM 1568 C CA . GLY A 1 207 ? 6.292 6.219 -14.824 1.00 74.62 207 GLY A CA 1
ATOM 1569 C C . GLY A 1 207 ? 4.851 5.741 -14.638 1.00 74.62 207 GLY A C 1
ATOM 1570 O O . GLY A 1 207 ? 3.946 6.439 -15.092 1.00 74.62 207 GLY A O 1
ATOM 1571 N N . GLY A 1 208 ? 4.615 4.567 -14.044 1.00 66.38 208 GLY A N 1
ATOM 1572 C CA . GLY A 1 208 ? 3.259 4.035 -13.875 1.00 66.38 208 GLY A CA 1
ATOM 1573 C C . GLY A 1 208 ? 2.423 4.814 -12.855 1.00 66.38 208 GLY A C 1
ATOM 1574 O O . GLY A 1 208 ? 1.306 5.239 -13.150 1.00 66.38 208 GLY A O 1
ATOM 1575 N N . THR A 1 209 ? 2.991 5.077 -11.676 1.00 77.00 209 THR A N 1
ATOM 1576 C CA . THR A 1 209 ? 2.426 5.992 -10.670 1.00 77.00 209 THR A CA 1
ATOM 1577 C C . THR A 1 209 ? 3.396 7.145 -10.382 1.00 77.00 209 THR A C 1
ATOM 1579 O O . THR A 1 209 ? 4.615 6.967 -10.486 1.00 77.00 209 THR A O 1
ATOM 1582 N N . PRO A 1 210 ? 2.903 8.352 -10.026 1.00 82.06 210 PRO A N 1
ATOM 1583 C CA . PRO A 1 210 ? 3.776 9.461 -9.656 1.00 82.06 210 PRO A CA 1
ATOM 1584 C C . PRO A 1 210 ? 4.723 9.063 -8.525 1.00 82.06 210 PRO A C 1
ATOM 1586 O O . PRO A 1 210 ? 4.290 8.453 -7.548 1.00 82.06 210 PRO A O 1
ATOM 1589 N N . ARG A 1 211 ? 5.990 9.475 -8.630 1.00 89.12 211 ARG A N 1
ATOM 1590 C CA . ARG A 1 211 ? 7.039 9.190 -7.640 1.00 89.12 211 ARG A CA 1
ATOM 1591 C C . ARG A 1 211 ? 7.405 7.714 -7.483 1.00 89.12 211 ARG A C 1
ATOM 1593 O O . ARG A 1 211 ? 7.943 7.335 -6.444 1.00 89.12 211 ARG A O 1
ATOM 1600 N N . THR A 1 212 ? 7.134 6.890 -8.492 1.00 93.06 212 THR A N 1
ATOM 1601 C CA . THR A 1 212 ? 7.686 5.533 -8.549 1.00 93.06 212 THR A CA 1
ATOM 1602 C C . THR A 1 212 ? 9.206 5.603 -8.567 1.00 93.06 212 THR A C 1
ATOM 1604 O O . THR A 1 212 ? 9.790 6.341 -9.354 1.00 93.06 212 THR A O 1
ATOM 1607 N N . THR A 1 213 ? 9.835 4.808 -7.716 1.00 94.38 213 THR A N 1
ATOM 1608 C CA . THR A 1 213 ? 11.282 4.608 -7.687 1.00 94.38 213 THR A CA 1
ATOM 1609 C C . THR A 1 213 ? 11.565 3.127 -7.513 1.00 94.38 213 THR A C 1
ATOM 1611 O O . THR A 1 213 ? 10.719 2.360 -7.047 1.00 94.38 213 THR A O 1
ATOM 1614 N N . GLY A 1 214 ? 12.741 2.683 -7.930 1.00 94.94 214 GLY A N 1
ATOM 1615 C CA . GLY A 1 214 ? 13.078 1.278 -7.815 1.00 94.94 214 GLY A CA 1
ATOM 1616 C C . GLY A 1 214 ? 14.086 0.783 -8.826 1.00 94.94 214 GLY A C 1
ATOM 1617 O O . GLY A 1 214 ? 14.649 1.529 -9.629 1.00 94.94 214 GLY A O 1
ATOM 1618 N N . PHE A 1 215 ? 14.247 -0.528 -8.801 1.00 96.31 215 PHE A N 1
ATOM 1619 C CA . PHE A 1 215 ? 15.051 -1.290 -9.730 1.00 96.31 215 PHE A CA 1
ATOM 1620 C C . PHE A 1 215 ? 14.181 -2.317 -10.447 1.00 96.31 215 PHE A C 1
ATOM 1622 O O . PHE A 1 215 ? 13.426 -3.046 -9.809 1.00 96.31 215 PHE A O 1
ATOM 1629 N N . TRP A 1 216 ? 14.325 -2.425 -11.762 1.00 97.50 216 TRP A N 1
ATOM 1630 C CA . TRP A 1 216 ? 13.734 -3.502 -12.548 1.00 97.50 216 TRP A CA 1
ATOM 1631 C C . TRP A 1 216 ? 14.657 -3.866 -13.699 1.00 97.50 216 TRP A C 1
ATOM 1633 O O . TRP A 1 216 ? 14.965 -3.017 -14.529 1.00 97.50 216 TRP A O 1
ATOM 1643 N N . ALA A 1 217 ? 15.095 -5.119 -13.751 1.00 96.88 217 ALA A N 1
ATOM 1644 C CA . ALA A 1 217 ? 15.917 -5.652 -14.827 1.00 96.88 217 ALA A CA 1
ATOM 1645 C C . ALA A 1 217 ? 15.201 -6.798 -15.540 1.00 96.88 217 ALA A C 1
ATOM 1647 O O . ALA A 1 217 ? 14.578 -7.650 -14.902 1.00 96.88 217 ALA A O 1
ATOM 1648 N N . VAL A 1 218 ? 15.331 -6.819 -16.865 1.00 96.50 218 VAL A N 1
ATOM 1649 C CA . VAL A 1 218 ? 14.756 -7.832 -17.749 1.00 96.50 218 VAL A CA 1
ATOM 1650 C C . VAL A 1 218 ? 15.888 -8.570 -18.449 1.00 96.50 218 VAL A C 1
ATOM 1652 O O . VAL A 1 218 ? 16.723 -7.944 -19.109 1.00 96.50 218 VAL A O 1
ATOM 1655 N N . ARG A 1 219 ? 15.904 -9.897 -18.306 1.00 93.88 219 ARG A N 1
ATOM 1656 C CA . ARG A 1 219 ? 16.873 -10.776 -18.965 1.00 93.88 219 ARG A CA 1
ATOM 1657 C C . ARG A 1 219 ? 16.321 -11.365 -20.247 1.00 93.88 219 ARG A C 1
ATOM 1659 O O . ARG A 1 219 ? 16.908 -11.180 -21.307 1.00 93.88 219 ARG A O 1
ATOM 1666 N N . GLU A 1 220 ? 15.172 -12.021 -20.156 1.00 93.50 220 GLU A N 1
ATOM 1667 C CA . GLU A 1 220 ? 14.479 -12.574 -21.314 1.00 93.50 220 GLU A CA 1
ATOM 1668 C C . GLU A 1 220 ? 13.119 -11.905 -21.471 1.00 93.50 220 GLU A C 1
ATOM 1670 O O . GLU A 1 220 ? 12.402 -11.685 -20.499 1.00 93.50 220 GLU A O 1
ATOM 1675 N N . LEU A 1 221 ? 12.738 -11.612 -22.712 1.00 95.56 221 LEU A N 1
ATOM 1676 C CA . LEU A 1 221 ? 11.404 -11.127 -23.043 1.00 95.56 221 LEU A CA 1
ATOM 1677 C C . LEU A 1 221 ? 10.981 -11.718 -24.380 1.00 95.56 221 LEU A C 1
ATOM 1679 O O . LEU A 1 221 ? 11.698 -11.602 -25.373 1.00 95.56 221 LEU A O 1
ATOM 1683 N N . SER A 1 222 ? 9.816 -12.350 -24.433 1.00 95.06 222 SER A N 1
ATOM 1684 C CA . SER A 1 222 ? 9.275 -12.900 -25.671 1.00 95.06 222 SER A CA 1
ATOM 1685 C C . SER A 1 222 ? 7.786 -12.631 -25.807 1.00 95.06 222 SER A C 1
ATOM 1687 O O . SER A 1 222 ? 7.058 -12.564 -24.820 1.00 95.06 222 SER A O 1
ATOM 1689 N N . ILE A 1 223 ? 7.345 -12.465 -27.051 1.00 94.88 223 ILE A N 1
ATOM 1690 C CA . ILE A 1 223 ? 5.934 -12.348 -27.410 1.00 94.88 223 ILE A CA 1
ATOM 1691 C C . ILE A 1 223 ? 5.626 -13.476 -28.382 1.00 94.88 223 ILE A C 1
ATOM 1693 O O . ILE A 1 223 ? 6.289 -13.618 -29.412 1.00 94.88 223 ILE A O 1
ATOM 1697 N N . SER A 1 224 ? 4.605 -14.259 -28.076 1.00 93.62 224 SER A N 1
ATOM 1698 C CA . SER A 1 224 ? 4.083 -15.317 -28.938 1.00 93.62 224 SER A CA 1
ATOM 1699 C C . SER A 1 224 ? 2.581 -15.151 -29.123 1.00 93.62 224 SER A C 1
ATOM 1701 O O . SER A 1 224 ? 1.909 -14.528 -28.301 1.00 93.62 224 SER A O 1
ATOM 1703 N N . VAL A 1 225 ? 2.049 -15.672 -30.224 1.00 92.31 225 VAL A N 1
ATOM 1704 C CA . VAL A 1 225 ? 0.595 -15.784 -30.393 1.00 92.31 225 VAL A CA 1
ATOM 1705 C C . VAL A 1 225 ? 0.113 -16.952 -29.540 1.00 92.31 225 VAL A C 1
ATOM 1707 O O . VAL A 1 225 ? 0.731 -18.008 -29.549 1.00 92.31 225 VAL A O 1
ATOM 1710 N N . LEU A 1 226 ? -0.979 -16.791 -28.802 1.00 86.38 226 LEU A N 1
ATOM 1711 C CA . LEU A 1 226 ? -1.643 -17.901 -28.122 1.00 86.38 226 LEU A CA 1
ATOM 1712 C C . LEU A 1 226 ? -2.436 -18.703 -29.153 1.00 86.38 226 LEU A C 1
ATOM 1714 O O . LEU A 1 226 ? -3.397 -18.192 -29.727 1.00 86.38 226 LEU A O 1
ATOM 1718 N N . ALA A 1 227 ? -2.028 -19.949 -29.387 1.00 73.75 227 ALA A N 1
ATOM 1719 C CA . ALA A 1 227 ? -2.801 -20.894 -30.183 1.00 73.75 227 ALA A CA 1
ATOM 1720 C C . ALA A 1 227 ? -4.037 -21.367 -29.395 1.00 73.75 227 ALA A C 1
ATOM 1722 O O . ALA A 1 227 ? -3.955 -21.611 -28.189 1.00 73.75 227 ALA A O 1
ATOM 1723 N N . GLU A 1 228 ? -5.181 -21.511 -30.064 1.00 63.94 228 GLU A N 1
ATOM 1724 C CA . GLU A 1 228 ? -6.358 -22.160 -29.479 1.00 63.94 228 GLU A CA 1
ATOM 1725 C C . GLU A 1 228 ? -6.199 -23.690 -29.565 1.00 63.94 228 GLU A C 1
ATOM 1727 O O . GLU A 1 228 ? -6.021 -24.241 -30.648 1.00 63.94 228 GLU A O 1
ATOM 1732 N N . GLY A 1 229 ? -6.263 -24.393 -28.427 1.00 60.25 229 GLY A N 1
ATOM 1733 C CA . GLY A 1 229 ? -6.196 -25.862 -28.364 1.00 60.25 229 GLY A CA 1
ATOM 1734 C C . GLY A 1 229 ? -4.815 -26.445 -28.023 1.00 60.25 229 GLY A C 1
ATOM 1735 O O . GLY A 1 229 ? -3.944 -25.768 -27.484 1.00 60.25 229 GLY A O 1
ATOM 1736 N N . ASN A 1 230 ? -4.620 -27.740 -28.303 1.00 49.03 230 ASN A N 1
ATOM 1737 C CA . ASN A 1 230 ? -3.444 -28.532 -27.891 1.00 49.03 230 ASN A CA 1
ATOM 1738 C C . ASN A 1 230 ? -2.147 -28.206 -28.678 1.00 49.03 230 ASN A C 1
ATOM 1740 O O . ASN A 1 230 ? -1.148 -28.908 -28.543 1.00 49.03 230 ASN A O 1
ATOM 1744 N N . GLU A 1 231 ? -2.151 -27.146 -29.493 1.00 52.09 231 GLU A N 1
ATOM 1745 C CA . GLU A 1 231 ? -1.034 -26.693 -30.340 1.00 52.09 231 GLU A CA 1
ATOM 1746 C C . GLU A 1 231 ? -0.178 -25.590 -29.687 1.00 52.09 231 GLU A C 1
ATOM 1748 O O . GLU A 1 231 ? 0.566 -24.877 -30.360 1.00 52.09 231 GLU A O 1
ATOM 1753 N N . ALA A 1 232 ? -0.234 -25.451 -28.357 1.00 51.78 232 ALA A N 1
ATOM 1754 C CA . ALA A 1 232 ? 0.565 -24.472 -27.611 1.00 51.78 232 ALA A CA 1
ATOM 1755 C C . ALA A 1 232 ? 2.086 -24.597 -27.862 1.00 51.78 232 ALA A C 1
ATOM 1757 O O . ALA A 1 232 ? 2.813 -23.616 -27.724 1.00 51.78 232 ALA A O 1
ATOM 1758 N N . ALA A 1 233 ? 2.565 -25.779 -28.265 1.00 51.94 233 ALA A N 1
ATOM 1759 C CA . ALA A 1 233 ? 3.973 -26.036 -28.572 1.00 51.94 233 ALA A CA 1
ATOM 1760 C C . ALA A 1 233 ? 4.450 -25.458 -29.925 1.00 51.94 233 ALA A C 1
ATOM 1762 O O . ALA A 1 233 ? 5.656 -25.343 -30.130 1.00 51.94 233 ALA A O 1
ATOM 1763 N N . THR A 1 234 ? 3.539 -25.077 -30.830 1.00 54.41 234 THR A N 1
ATOM 1764 C CA . THR A 1 234 ? 3.864 -24.625 -32.204 1.00 54.41 234 THR A CA 1
ATOM 1765 C C . THR A 1 234 ? 3.537 -23.147 -32.433 1.00 54.41 234 THR A C 1
ATOM 1767 O O . THR A 1 234 ? 3.591 -22.648 -33.558 1.00 54.41 234 THR A O 1
ATOM 1770 N N . ALA A 1 235 ? 3.157 -22.427 -31.379 1.00 66.25 235 ALA A N 1
ATOM 1771 C CA . ALA A 1 235 ? 2.644 -21.078 -31.517 1.00 66.25 235 ALA A CA 1
ATOM 1772 C C . ALA A 1 235 ? 3.737 -20.112 -32.034 1.00 66.25 235 ALA A C 1
ATOM 1774 O O . ALA A 1 235 ? 4.857 -20.108 -31.511 1.00 66.25 235 ALA A O 1
ATOM 1775 N N . PRO A 1 236 ? 3.461 -19.296 -33.072 1.00 81.25 236 PRO A N 1
ATOM 1776 C CA . PRO A 1 236 ? 4.485 -18.470 -33.696 1.00 81.25 236 PRO A CA 1
ATOM 1777 C C . PRO A 1 236 ? 4.988 -17.399 -32.721 1.00 81.25 236 PRO A C 1
ATOM 1779 O O . PRO A 1 236 ? 4.216 -16.611 -32.164 1.00 81.25 236 PRO A O 1
ATOM 1782 N N . ARG A 1 237 ? 6.311 -17.359 -32.531 1.00 88.00 237 ARG A N 1
ATOM 1783 C CA . ARG A 1 237 ? 6.995 -16.338 -31.732 1.00 88.00 237 ARG A CA 1
ATOM 1784 C C . ARG A 1 237 ? 7.154 -15.067 -32.565 1.00 88.00 237 ARG A C 1
ATOM 1786 O O . ARG A 1 237 ? 7.887 -15.060 -33.548 1.00 88.00 237 ARG A O 1
ATOM 1793 N N . LEU A 1 238 ? 6.463 -14.003 -32.163 1.00 90.44 238 LEU A N 1
ATOM 1794 C CA . LEU A 1 238 ? 6.476 -12.700 -32.833 1.00 90.44 238 LEU A CA 1
ATOM 1795 C C . LEU A 1 238 ? 7.717 -11.881 -32.477 1.00 90.44 238 LEU A C 1
ATOM 1797 O O . LEU A 1 238 ? 8.257 -11.174 -33.323 1.00 90.44 238 LEU A O 1
ATOM 1801 N N . TYR A 1 239 ? 8.151 -11.976 -31.221 1.00 92.81 239 TYR A N 1
ATOM 1802 C CA . TYR A 1 239 ? 9.301 -11.251 -30.702 1.00 92.81 239 TYR A CA 1
ATOM 1803 C C . TYR A 1 239 ? 10.082 -12.104 -29.709 1.00 92.81 239 TYR A C 1
ATOM 1805 O O . TYR A 1 239 ? 9.506 -12.867 -28.931 1.00 92.81 239 TYR A O 1
ATOM 1813 N N . HIS A 1 240 ? 11.396 -11.923 -29.703 1.00 92.75 240 HIS A N 1
ATOM 1814 C CA . HIS A 1 240 ? 12.286 -12.417 -28.669 1.00 92.75 240 HIS A CA 1
ATOM 1815 C C . HIS A 1 240 ? 13.419 -11.413 -28.485 1.00 92.75 240 HIS A C 1
ATOM 1817 O O . HIS A 1 240 ? 14.015 -10.971 -29.466 1.00 92.75 240 HIS A O 1
ATOM 1823 N N . LEU A 1 241 ? 13.688 -11.043 -27.238 1.00 91.06 241 LEU A N 1
ATOM 1824 C CA . LEU A 1 241 ? 14.832 -10.228 -26.876 1.00 91.06 241 LEU A CA 1
ATOM 1825 C C . LEU A 1 241 ? 16.093 -11.072 -27.059 1.00 91.06 241 LEU A C 1
ATOM 1827 O O . LEU A 1 241 ? 16.377 -11.955 -26.256 1.00 91.06 241 LEU A O 1
ATOM 1831 N N . GLU A 1 242 ? 16.813 -10.821 -28.149 1.00 86.62 242 GLU A N 1
ATOM 1832 C CA . GLU A 1 242 ? 18.135 -11.403 -28.362 1.00 86.62 242 GLU A CA 1
ATOM 1833 C C . GLU A 1 242 ? 19.146 -10.838 -27.348 1.00 86.62 242 GLU A C 1
ATOM 1835 O O . GLU A 1 242 ? 18.952 -9.718 -26.858 1.00 86.62 242 GLU A O 1
ATOM 1840 N N . PRO A 1 243 ? 20.250 -11.561 -27.068 1.00 88.19 243 PRO A N 1
ATOM 1841 C CA . PRO A 1 243 ? 21.366 -11.015 -26.306 1.00 88.19 243 PRO A CA 1
ATOM 1842 C C . PRO A 1 243 ? 21.771 -9.644 -26.848 1.00 88.19 243 PRO A C 1
ATOM 1844 O O . PRO A 1 243 ? 21.966 -9.485 -28.059 1.00 88.19 243 PRO A O 1
ATOM 1847 N N . LEU A 1 244 ? 21.864 -8.652 -25.958 1.00 91.25 244 LEU A N 1
ATOM 1848 C CA . LEU A 1 244 ? 22.027 -7.262 -26.371 1.00 91.25 244 LEU A CA 1
ATOM 1849 C C . LEU A 1 244 ? 23.303 -7.087 -27.203 1.00 91.25 244 LEU A C 1
ATOM 1851 O O . LEU A 1 244 ? 24.396 -7.496 -26.812 1.00 91.25 244 LEU A O 1
ATOM 1855 N N . ARG A 1 245 ? 23.146 -6.430 -28.351 1.00 90.75 245 ARG A N 1
ATOM 1856 C CA . ARG A 1 245 ? 24.231 -5.938 -29.208 1.00 90.75 245 ARG A CA 1
ATOM 1857 C C . ARG A 1 245 ? 24.199 -4.419 -29.217 1.00 90.75 245 ARG A C 1
ATOM 1859 O O . ARG A 1 245 ? 23.190 -3.829 -28.840 1.00 90.75 245 ARG A O 1
ATOM 1866 N N . GLY A 1 246 ? 25.302 -3.788 -29.591 1.00 90.94 246 GLY A N 1
ATOM 1867 C CA . GLY A 1 246 ? 25.390 -2.336 -29.672 1.00 90.94 246 GLY A CA 1
ATOM 1868 C C . GLY A 1 246 ? 26.732 -1.811 -29.189 1.00 90.94 246 GLY A C 1
ATOM 1869 O O . GLY A 1 246 ? 27.754 -2.495 -29.254 1.00 90.94 246 GLY A O 1
ATOM 1870 N N . SER A 1 247 ? 26.730 -0.573 -28.707 1.00 92.56 247 SER A N 1
ATOM 1871 C CA . SER A 1 247 ? 27.949 0.146 -28.336 1.00 92.56 247 SER A CA 1
ATOM 1872 C C . SER A 1 247 ? 28.062 0.343 -26.827 1.00 92.56 247 SER A C 1
ATOM 1874 O O . SER A 1 247 ? 27.089 0.684 -26.153 1.00 92.56 247 SER A O 1
ATOM 1876 N N . ASN A 1 248 ? 29.280 0.162 -26.302 1.00 92.12 248 ASN A N 1
ATOM 1877 C CA . ASN A 1 248 ? 29.623 0.412 -24.899 1.00 92.12 248 ASN A CA 1
ATOM 1878 C C . ASN A 1 248 ? 28.709 -0.324 -23.894 1.00 92.12 248 ASN A C 1
ATOM 1880 O O . ASN A 1 248 ? 28.310 0.251 -22.883 1.00 92.12 248 ASN A O 1
ATOM 1884 N N . LEU A 1 249 ? 28.347 -1.580 -24.186 1.00 91.81 249 LEU A N 1
ATOM 1885 C CA . LEU A 1 249 ? 27.379 -2.343 -23.384 1.00 91.81 249 LEU A CA 1
ATOM 1886 C C . LEU A 1 249 ? 27.860 -2.675 -21.963 1.00 91.81 249 LEU A C 1
ATOM 1888 O O . LEU A 1 249 ? 27.041 -2.916 -21.085 1.00 91.81 249 LEU A O 1
ATOM 1892 N N . GLU A 1 250 ? 29.171 -2.619 -21.727 1.00 89.25 250 GLU A N 1
ATOM 1893 C CA . GLU A 1 250 ? 29.782 -2.768 -20.398 1.00 89.25 250 GLU A CA 1
ATOM 1894 C C . GLU A 1 250 ? 29.523 -1.560 -19.481 1.00 89.25 250 GLU A C 1
ATOM 1896 O O . GLU A 1 250 ? 29.768 -1.606 -18.277 1.00 89.25 250 GLU A O 1
ATOM 1901 N N . SER A 1 251 ? 29.055 -0.441 -20.043 1.00 92.06 251 SER A N 1
ATOM 1902 C CA . SER A 1 251 ? 28.737 0.765 -19.290 1.00 92.06 251 SER A CA 1
ATOM 1903 C C . SER A 1 251 ? 27.237 0.854 -19.008 1.00 92.06 251 SER A C 1
ATOM 1905 O O . SER A 1 251 ? 26.436 0.634 -19.919 1.00 92.06 251 SER A O 1
ATOM 1907 N N . PRO A 1 252 ? 26.816 1.339 -17.822 1.00 91.31 252 PRO A N 1
ATOM 1908 C CA . PRO A 1 252 ? 25.405 1.621 -17.550 1.00 91.31 252 PRO A CA 1
ATOM 1909 C C . PRO A 1 252 ? 24.758 2.571 -18.569 1.00 91.31 252 PRO A C 1
ATOM 1911 O O . PRO A 1 252 ? 23.549 2.512 -18.794 1.00 91.31 252 PRO A O 1
ATOM 1914 N N . GLN A 1 253 ? 25.560 3.431 -19.206 1.00 91.75 253 GLN A N 1
ATOM 1915 C CA . GLN A 1 253 ? 25.127 4.383 -20.233 1.00 91.75 253 GLN A CA 1
ATOM 1916 C C . GLN A 1 253 ? 25.334 3.877 -21.672 1.00 91.75 253 GLN A C 1
ATOM 1918 O O . GLN A 1 253 ? 25.216 4.657 -22.615 1.00 91.75 253 GLN A O 1
ATOM 1923 N N . GLY A 1 254 ? 25.613 2.584 -21.863 1.00 92.56 254 GLY A N 1
ATOM 1924 C CA . GLY A 1 254 ? 25.715 1.956 -23.180 1.00 92.56 254 GLY A CA 1
ATOM 1925 C C . GLY A 1 254 ? 24.445 2.095 -24.022 1.00 92.56 254 GLY A C 1
ATOM 1926 O O . GLY A 1 254 ? 23.365 2.395 -23.506 1.00 92.56 254 GLY A O 1
ATOM 1927 N N . THR A 1 255 ? 24.581 1.891 -25.332 1.00 93.00 255 THR A N 1
ATOM 1928 C CA . THR A 1 255 ? 23.483 2.026 -26.301 1.00 93.00 255 THR A CA 1
ATOM 1929 C C . THR A 1 255 ? 23.219 0.678 -26.972 1.00 93.00 255 THR A C 1
ATOM 1931 O O . THR A 1 255 ? 23.958 0.318 -27.895 1.00 93.00 255 THR A O 1
ATOM 1934 N N . PRO A 1 256 ? 22.211 -0.080 -26.501 1.00 94.25 256 PRO A N 1
ATOM 1935 C CA . PRO A 1 256 ? 21.778 -1.317 -27.140 1.00 94.25 256 PRO A CA 1
ATOM 1936 C C . PRO A 1 256 ? 21.046 -1.054 -28.464 1.00 94.25 256 PRO A C 1
ATOM 1938 O O . PRO A 1 256 ? 20.238 -0.133 -28.578 1.00 94.25 256 PRO A O 1
ATOM 1941 N N . ASP A 1 257 ? 21.304 -1.888 -29.466 1.00 92.31 257 ASP A N 1
ATOM 1942 C CA . ASP A 1 257 ? 20.672 -1.812 -30.779 1.00 92.31 257 ASP A CA 1
ATOM 1943 C C . ASP A 1 257 ? 19.161 -2.051 -30.675 1.00 92.31 257 ASP A C 1
ATOM 1945 O O . ASP A 1 257 ? 18.685 -2.922 -29.948 1.00 92.31 257 ASP A O 1
ATOM 1949 N N . GLY A 1 258 ? 18.380 -1.273 -31.427 1.00 90.75 258 GLY A N 1
ATOM 1950 C CA . GLY A 1 258 ? 16.921 -1.404 -31.454 1.00 90.75 258 GLY A CA 1
ATOM 1951 C C . GLY A 1 258 ? 16.201 -0.870 -30.213 1.00 90.75 258 GLY A C 1
ATOM 1952 O O . GLY A 1 258 ? 14.971 -0.896 -30.195 1.00 90.75 258 GLY A O 1
ATOM 1953 N N . TRP A 1 259 ? 16.924 -0.331 -29.230 1.00 94.50 259 TRP A N 1
ATOM 1954 C CA . TRP A 1 259 ? 16.373 0.249 -28.009 1.00 94.50 259 TRP A CA 1
ATOM 1955 C C . TRP A 1 259 ? 16.895 1.668 -27.797 1.00 94.50 259 TRP A C 1
ATOM 1957 O O . TRP A 1 259 ? 18.068 1.969 -27.997 1.00 94.50 259 TRP A O 1
ATOM 1967 N N . THR A 1 260 ? 16.015 2.563 -27.370 1.00 94.38 260 THR A N 1
ATOM 1968 C CA . THR A 1 260 ? 16.346 3.959 -27.073 1.00 94.38 260 THR A CA 1
ATOM 1969 C C . THR A 1 260 ? 15.887 4.321 -25.672 1.00 94.38 260 THR A C 1
ATOM 1971 O O . THR A 1 260 ? 14.874 3.808 -25.199 1.00 94.38 260 THR A O 1
ATOM 1974 N N . ARG A 1 261 ? 16.616 5.222 -25.013 1.00 94.06 261 ARG A N 1
ATOM 1975 C CA . ARG A 1 261 ? 16.193 5.801 -23.734 1.00 94.06 261 ARG A CA 1
ATOM 1976 C C . ARG A 1 261 ? 15.033 6.765 -23.974 1.00 94.06 261 ARG A C 1
ATOM 1978 O O . ARG A 1 261 ? 15.068 7.533 -24.932 1.00 94.06 261 ARG A O 1
ATOM 1985 N N . ASP A 1 262 ? 14.039 6.717 -23.105 1.00 91.50 262 ASP A N 1
ATOM 1986 C CA . ASP A 1 262 ? 12.847 7.562 -23.125 1.00 91.50 262 ASP A CA 1
ATOM 1987 C C . ASP A 1 262 ? 12.547 8.084 -21.707 1.00 91.50 262 ASP A C 1
ATOM 1989 O O . ASP A 1 262 ? 13.139 7.618 -20.728 1.00 91.50 262 ASP A O 1
ATOM 1993 N N . GLY A 1 263 ? 11.635 9.048 -21.595 1.00 88.06 263 GLY A N 1
ATOM 1994 C CA . GLY A 1 263 ? 11.223 9.664 -20.330 1.00 88.06 263 GLY A CA 1
ATOM 1995 C C . GLY A 1 263 ? 11.920 10.993 -20.011 1.00 88.06 263 GLY A C 1
ATOM 1996 O O . GLY A 1 263 ? 12.766 11.483 -20.759 1.00 88.06 263 GLY A O 1
ATOM 1997 N N . THR A 1 264 ? 11.534 11.611 -18.892 1.00 87.56 264 THR A N 1
ATOM 1998 C CA . THR A 1 264 ? 12.093 12.897 -18.430 1.00 87.56 264 THR A CA 1
ATOM 1999 C C . THR A 1 264 ? 13.458 12.738 -17.754 1.00 87.56 264 THR A C 1
ATOM 2001 O O . THR A 1 264 ? 14.288 13.643 -17.809 1.00 87.56 264 THR A O 1
ATOM 2004 N N . GLY A 1 265 ? 13.709 11.576 -17.149 1.00 83.75 265 GLY A N 1
ATOM 2005 C CA . GLY A 1 265 ? 14.950 11.190 -16.492 1.00 83.75 265 GLY A CA 1
ATOM 2006 C C . GLY A 1 265 ? 15.726 10.173 -17.321 1.00 83.75 265 GLY A C 1
ATOM 2007 O O . GLY A 1 265 ? 15.633 8.969 -17.097 1.00 83.75 265 GLY A O 1
ATOM 2008 N N . LEU A 1 266 ? 16.568 10.648 -18.242 1.00 86.06 266 LEU A N 1
ATOM 2009 C CA . LEU A 1 266 ? 17.394 9.775 -19.096 1.00 86.06 266 LEU A CA 1
ATOM 2010 C C . LEU A 1 266 ? 18.473 8.995 -18.327 1.00 86.06 266 LEU A C 1
ATOM 2012 O O . LEU A 1 266 ? 19.102 8.095 -18.880 1.00 86.06 266 LEU A O 1
ATOM 2016 N N . SER A 1 267 ? 18.684 9.330 -17.054 1.00 86.94 267 SER A N 1
ATOM 2017 C CA . SER A 1 267 ? 19.582 8.612 -16.162 1.00 86.94 267 SER A CA 1
ATOM 2018 C C . SER A 1 267 ? 18.944 7.367 -15.547 1.00 86.94 267 SER A C 1
ATOM 2020 O O . SER A 1 267 ? 19.696 6.567 -15.006 1.00 86.94 267 SER A O 1
ATOM 2022 N N . ALA A 1 268 ? 17.622 7.181 -15.590 1.00 91.56 268 ALA A N 1
ATOM 2023 C CA . ALA A 1 268 ? 16.956 6.016 -15.007 1.00 91.56 268 ALA A CA 1
ATOM 2024 C C . ALA A 1 268 ? 17.092 4.733 -15.850 1.00 91.56 268 ALA A C 1
ATOM 2026 O O . ALA A 1 268 ? 17.502 3.711 -15.292 1.00 91.56 268 ALA A O 1
ATOM 2027 N N . PRO A 1 269 ? 16.833 4.720 -17.177 1.00 95.12 269 PRO A N 1
ATOM 2028 C CA . PRO A 1 269 ? 17.172 3.550 -17.974 1.00 95.12 269 PRO A CA 1
ATOM 2029 C C . PRO A 1 269 ? 18.691 3.385 -17.945 1.00 95.12 269 PRO A C 1
ATOM 2031 O O . PRO A 1 269 ? 19.413 4.362 -18.153 1.00 95.12 269 PRO A O 1
ATOM 2034 N N . ARG A 1 270 ? 19.188 2.170 -17.696 1.00 95.06 270 ARG A N 1
ATOM 2035 C CA . ARG A 1 270 ? 20.618 1.813 -17.684 1.00 95.06 270 ARG A CA 1
ATOM 2036 C C . ARG A 1 270 ? 20.821 0.359 -18.092 1.00 95.06 270 ARG A C 1
ATOM 2038 O O . ARG A 1 270 ? 19.894 -0.440 -18.035 1.00 95.06 270 ARG A O 1
ATOM 2045 N N . LEU A 1 271 ? 22.033 0.027 -18.516 1.00 95.00 271 LEU A N 1
ATOM 2046 C CA . LEU A 1 271 ? 22.442 -1.369 -18.636 1.00 95.00 271 LEU A CA 1
ATOM 2047 C C . LEU A 1 271 ? 22.906 -1.882 -17.274 1.00 95.00 271 LEU A C 1
ATOM 2049 O O . LEU A 1 271 ? 23.618 -1.180 -16.553 1.00 95.00 271 LEU A O 1
ATOM 2053 N N . PHE A 1 272 ? 22.482 -3.091 -16.925 1.00 94.00 272 PHE A N 1
ATOM 2054 C CA . PHE A 1 272 ? 22.891 -3.769 -15.702 1.00 94.00 272 PHE A CA 1
ATOM 2055 C C . PHE A 1 272 ? 23.728 -5.000 -16.043 1.00 94.00 272 PHE A C 1
ATOM 2057 O O . PHE A 1 272 ? 23.269 -5.879 -16.766 1.00 94.00 272 PHE A O 1
ATOM 2064 N N . SER A 1 273 ? 24.948 -5.065 -15.517 1.00 92.25 273 SER A N 1
ATOM 2065 C CA . SER A 1 273 ? 25.843 -6.209 -15.688 1.00 92.25 273 SER A CA 1
ATOM 2066 C C . SER A 1 273 ? 25.413 -7.357 -14.773 1.00 92.25 273 SER A C 1
ATOM 2068 O O . SER A 1 273 ? 25.577 -7.281 -13.554 1.00 92.25 273 SER A O 1
ATOM 2070 N N . HIS A 1 274 ? 24.874 -8.422 -15.358 1.00 91.12 274 HIS A N 1
ATOM 2071 C CA . HIS A 1 274 ? 24.415 -9.616 -14.657 1.00 91.12 274 HIS A CA 1
ATOM 2072 C C . HIS A 1 274 ? 25.438 -10.748 -14.788 1.00 91.12 274 HIS A C 1
ATOM 2074 O O . HIS A 1 274 ? 25.919 -11.039 -15.883 1.00 91.12 274 HIS A O 1
ATOM 2080 N N . ALA A 1 275 ? 25.781 -11.389 -13.670 1.00 88.06 275 ALA A N 1
ATOM 2081 C CA . ALA A 1 275 ? 26.662 -12.549 -13.673 1.00 88.06 275 ALA A CA 1
ATOM 2082 C C . ALA A 1 275 ? 25.862 -13.810 -14.025 1.00 88.06 275 ALA A C 1
ATOM 2084 O O . ALA A 1 275 ? 24.899 -14.163 -13.352 1.00 88.06 275 ALA A O 1
ATOM 2085 N N . THR A 1 276 ? 26.279 -14.495 -15.082 1.00 84.19 276 THR A N 1
ATOM 2086 C CA . THR A 1 276 ? 25.699 -15.769 -15.518 1.00 84.19 276 THR A CA 1
ATOM 2087 C C . THR A 1 276 ? 26.242 -16.932 -14.690 1.00 84.19 276 THR A C 1
ATOM 2089 O O . THR A 1 276 ? 27.364 -16.880 -14.184 1.00 84.19 276 THR A O 1
ATOM 2092 N N . GLU A 1 277 ? 25.491 -18.033 -14.617 1.00 80.00 277 GLU A N 1
ATOM 2093 C CA . GLU A 1 277 ? 25.928 -19.266 -13.938 1.00 80.00 277 GLU A CA 1
ATOM 2094 C C . GLU A 1 277 ? 27.229 -19.841 -14.526 1.00 80.00 277 GLU A C 1
ATOM 2096 O O . GLU A 1 277 ? 28.027 -20.447 -13.816 1.00 80.00 277 GLU A O 1
ATOM 2101 N N . SER A 1 278 ? 27.489 -19.591 -15.813 1.00 80.31 278 SER A N 1
ATOM 2102 C CA . SER A 1 278 ? 28.729 -19.950 -16.510 1.00 80.31 278 SER A CA 1
ATOM 2103 C C . SER A 1 278 ? 29.941 -19.072 -16.161 1.00 80.31 278 SER A C 1
ATOM 2105 O O . SER A 1 278 ? 31.019 -19.282 -16.713 1.00 80.31 278 SER A O 1
ATOM 2107 N N . GLY A 1 279 ? 29.787 -18.072 -15.285 1.00 79.94 279 GLY A N 1
ATOM 2108 C CA . GLY A 1 279 ? 30.854 -17.146 -14.886 1.00 79.94 279 GLY A CA 1
ATOM 2109 C C . GLY A 1 279 ? 31.116 -15.994 -15.866 1.00 79.94 279 GLY A C 1
ATOM 2110 O O . GLY A 1 279 ? 32.035 -15.209 -15.650 1.00 79.94 279 GLY A O 1
ATOM 2111 N N . GLY A 1 280 ? 30.320 -15.873 -16.934 1.00 86.12 280 GLY A N 1
ATOM 2112 C CA . GLY A 1 280 ? 30.325 -14.719 -17.839 1.00 86.12 280 GLY A CA 1
ATOM 2113 C C . GLY A 1 280 ? 29.460 -13.570 -17.315 1.00 86.12 280 GLY A C 1
ATOM 2114 O O . GLY A 1 280 ? 28.597 -13.786 -16.466 1.00 86.12 280 GLY A O 1
ATOM 2115 N N . VAL A 1 281 ? 29.658 -12.364 -17.845 1.00 88.50 281 VAL A N 1
ATOM 2116 C CA . VAL A 1 281 ? 28.821 -11.190 -17.556 1.00 88.50 281 VAL A CA 1
ATOM 2117 C C . VAL A 1 281 ? 27.999 -10.859 -18.796 1.00 88.50 281 VAL A C 1
ATOM 2119 O O . VAL A 1 281 ? 28.545 -10.809 -19.895 1.00 88.50 281 VAL A O 1
ATOM 2122 N N . GLU A 1 282 ? 26.699 -10.637 -18.623 1.00 91.19 282 GLU A N 1
ATOM 2123 C CA . GLU A 1 282 ? 25.801 -10.207 -19.693 1.00 91.19 282 GLU A CA 1
ATOM 2124 C C . GLU A 1 282 ? 25.110 -8.878 -19.336 1.00 91.19 282 GLU A C 1
ATOM 2126 O O . GLU A 1 282 ? 24.722 -8.672 -18.182 1.00 91.19 282 GLU A O 1
ATOM 2131 N N . PRO A 1 283 ? 24.960 -7.947 -20.292 1.00 94.69 283 PRO A N 1
ATOM 2132 C CA . PRO A 1 283 ? 24.230 -6.708 -20.071 1.00 94.69 283 PRO A CA 1
ATOM 2133 C C . PRO A 1 283 ? 22.719 -6.947 -20.180 1.00 94.69 283 PRO A C 1
ATOM 2135 O O . PRO A 1 283 ? 22.229 -7.472 -21.179 1.00 94.69 283 PRO A O 1
ATOM 2138 N N . LEU A 1 284 ? 21.973 -6.502 -19.172 1.00 95.25 284 LEU A N 1
ATOM 2139 C CA . LEU A 1 284 ? 20.512 -6.532 -19.136 1.00 95.25 284 LEU A CA 1
ATOM 2140 C C . LEU A 1 284 ? 19.930 -5.130 -19.316 1.00 95.25 284 LEU A C 1
ATOM 2142 O O . LEU A 1 284 ? 20.528 -4.137 -18.887 1.00 95.25 284 LEU A O 1
ATOM 2146 N N . LEU A 1 285 ? 18.729 -5.046 -19.891 1.00 96.19 285 LEU A N 1
ATOM 2147 C CA . LEU A 1 285 ? 17.949 -3.811 -19.867 1.00 96.19 285 LEU A CA 1
ATOM 2148 C C . LEU A 1 285 ? 17.415 -3.611 -18.450 1.00 96.19 285 LEU A C 1
ATOM 2150 O O . LEU A 1 285 ? 16.629 -4.426 -17.966 1.00 96.19 285 LEU A O 1
ATOM 2154 N N . ALA A 1 286 ? 17.829 -2.528 -17.797 1.00 96.50 286 ALA A N 1
ATOM 2155 C CA . ALA A 1 286 ? 17.366 -2.184 -16.463 1.00 96.50 286 ALA A CA 1
ATOM 2156 C C . ALA A 1 286 ? 16.794 -0.764 -16.394 1.00 96.50 286 ALA A C 1
ATOM 2158 O O . ALA A 1 286 ? 17.221 0.150 -17.106 1.00 96.50 286 ALA A O 1
ATOM 2159 N N . LEU A 1 287 ? 15.830 -0.581 -15.504 1.00 95.75 287 LEU A N 1
ATOM 2160 C CA . LEU A 1 287 ? 15.363 0.702 -15.010 1.00 95.75 287 LEU A CA 1
ATOM 2161 C C . LEU A 1 287 ? 15.856 0.832 -13.571 1.00 95.75 287 LEU A C 1
ATOM 2163 O O . LEU A 1 287 ? 15.514 0.012 -12.725 1.00 95.75 287 LEU A O 1
ATOM 2167 N N . VAL A 1 288 ? 16.689 1.836 -13.317 1.00 94.69 288 VAL A N 1
ATOM 2168 C CA . VAL A 1 288 ? 17.210 2.182 -11.991 1.00 94.69 288 VAL A CA 1
ATOM 2169 C C . VAL A 1 288 ? 16.759 3.602 -11.694 1.00 94.69 288 VAL A C 1
ATOM 2171 O O . VAL A 1 288 ? 17.474 4.569 -11.971 1.00 94.69 288 VAL A O 1
ATOM 2174 N N . ASP A 1 289 ? 15.527 3.725 -11.212 1.00 93.44 289 ASP A N 1
ATOM 2175 C CA . ASP A 1 289 ? 14.907 5.012 -10.944 1.00 93.44 289 ASP A CA 1
ATOM 2176 C C . ASP A 1 289 ? 15.104 5.403 -9.479 1.00 93.44 289 ASP A C 1
ATOM 2178 O O . ASP A 1 289 ? 14.509 4.820 -8.572 1.00 93.44 289 ASP A O 1
ATOM 2182 N N . ALA A 1 290 ? 15.976 6.383 -9.260 1.00 91.56 290 ALA A N 1
ATOM 2183 C CA . ALA A 1 290 ? 16.307 6.917 -7.944 1.00 91.56 290 ALA A CA 1
ATOM 2184 C C . ALA A 1 290 ? 15.847 8.376 -7.780 1.00 91.56 290 ALA A C 1
ATOM 2186 O O . ALA A 1 290 ? 16.306 9.061 -6.865 1.00 91.56 290 ALA A O 1
ATOM 2187 N N . ASP A 1 291 ? 14.995 8.880 -8.679 1.00 89.81 291 ASP A N 1
ATOM 2188 C CA . ASP A 1 291 ? 14.497 10.252 -8.641 1.00 89.81 291 ASP A CA 1
ATOM 2189 C C . ASP A 1 291 ? 12.962 10.265 -8.684 1.00 89.81 291 ASP A C 1
ATOM 2191 O O . ASP A 1 291 ? 12.372 10.140 -9.756 1.00 89.81 291 ASP A O 1
ATOM 2195 N N . PRO A 1 292 ? 12.283 10.508 -7.549 1.00 88.88 292 PRO A N 1
ATOM 2196 C CA . PRO A 1 292 ? 10.823 10.504 -7.498 1.00 88.88 292 PRO A CA 1
ATOM 2197 C C . PRO A 1 292 ? 10.167 11.634 -8.309 1.00 88.88 292 PRO A C 1
ATOM 2199 O O . PRO A 1 292 ? 8.941 11.697 -8.395 1.00 88.88 292 PRO A O 1
ATOM 2202 N N . THR A 1 293 ? 10.933 12.576 -8.859 1.00 88.31 293 THR A N 1
ATOM 2203 C CA . THR A 1 293 ? 10.399 13.691 -9.654 1.00 88.31 293 THR A CA 1
ATOM 2204 C C . THR A 1 293 ? 10.416 13.428 -11.155 1.00 88.31 293 THR A C 1
ATOM 2206 O O . THR A 1 293 ? 9.773 14.163 -11.906 1.00 88.31 293 THR A O 1
ATOM 2209 N N . ASN A 1 294 ? 11.113 12.380 -11.592 1.00 88.56 294 ASN A N 1
ATOM 2210 C CA . ASN A 1 294 ? 11.304 12.055 -12.994 1.00 88.56 294 ASN A CA 1
ATOM 2211 C C . ASN A 1 294 ? 10.810 10.646 -13.318 1.00 88.56 294 ASN A C 1
ATOM 2213 O O . ASN A 1 294 ? 10.413 9.884 -12.448 1.00 88.56 294 ASN A O 1
ATOM 2217 N N . THR A 1 295 ? 10.768 10.337 -14.610 1.00 90.62 295 THR A N 1
ATOM 2218 C CA . THR A 1 295 ? 10.445 8.999 -15.111 1.00 90.62 295 THR A CA 1
ATOM 2219 C C . THR A 1 295 ? 11.414 8.648 -16.221 1.00 90.62 295 THR A C 1
ATOM 2221 O O . THR A 1 295 ? 11.831 9.520 -16.984 1.00 90.62 295 THR A O 1
ATOM 2224 N N . GLY A 1 296 ? 11.765 7.380 -16.343 1.00 92.69 296 GLY A N 1
ATOM 2225 C CA . GLY A 1 296 ? 12.615 6.879 -17.406 1.00 92.69 296 GLY A CA 1
ATOM 2226 C C . GLY A 1 296 ? 12.037 5.634 -18.046 1.00 92.69 296 GLY A C 1
ATOM 2227 O O . GLY A 1 296 ? 11.172 4.956 -17.489 1.00 92.69 296 GLY A O 1
ATOM 2228 N N . GLY A 1 297 ? 12.523 5.320 -19.237 1.00 95.19 297 GLY A N 1
ATOM 2229 C CA . GLY A 1 297 ? 12.074 4.143 -19.947 1.00 95.19 297 GLY A CA 1
ATOM 2230 C C . GLY A 1 297 ? 13.024 3.664 -21.028 1.00 95.19 297 GLY A C 1
ATOM 2231 O O . GLY A 1 297 ? 13.884 4.397 -21.514 1.00 95.19 297 GLY A O 1
ATOM 2232 N N . TRP A 1 298 ? 12.833 2.410 -21.412 1.00 96.31 298 TRP A N 1
ATOM 2233 C CA . TRP A 1 298 ? 13.380 1.832 -22.628 1.00 96.31 298 TRP A CA 1
ATOM 2234 C C . TRP A 1 298 ? 12.268 1.734 -23.667 1.00 96.31 298 TRP A C 1
ATOM 2236 O O . TRP A 1 298 ? 11.248 1.091 -23.431 1.00 96.31 298 TRP A O 1
ATOM 2246 N N . LEU A 1 299 ? 12.475 2.357 -24.823 1.00 95.50 299 LEU A N 1
ATOM 2247 C CA . LEU A 1 299 ? 11.570 2.329 -25.966 1.00 95.50 299 LEU A CA 1
ATOM 2248 C C . LEU A 1 299 ? 12.197 1.496 -27.082 1.00 95.50 299 LEU A C 1
ATOM 2250 O O . LEU A 1 299 ? 13.280 1.818 -27.571 1.00 95.50 299 LEU A O 1
ATOM 2254 N N . GLN A 1 300 ? 11.507 0.446 -27.517 1.00 95.19 300 GLN A N 1
ATOM 2255 C CA . GLN A 1 300 ? 11.913 -0.315 -28.691 1.00 95.19 300 GLN A CA 1
ATOM 2256 C C . GLN A 1 300 ? 11.731 0.541 -29.952 1.00 95.19 300 GLN A C 1
ATOM 2258 O O . GLN A 1 300 ? 10.682 1.148 -30.152 1.00 95.19 300 GLN A O 1
ATOM 2263 N N . GLY A 1 301 ? 12.709 0.578 -30.851 1.00 91.25 301 GLY A N 1
ATOM 2264 C CA . GLY A 1 301 ? 12.601 1.304 -32.114 1.00 91.25 301 GLY A CA 1
ATOM 2265 C C . GLY A 1 301 ? 11.463 0.771 -32.994 1.00 91.25 301 GLY A C 1
ATOM 2266 O O . GLY A 1 301 ? 11.286 -0.434 -33.143 1.00 91.25 301 GLY A O 1
ATOM 2267 N N . VAL A 1 302 ? 10.718 1.662 -33.657 1.00 88.00 302 VAL A N 1
ATOM 2268 C CA . VAL A 1 302 ? 9.539 1.304 -34.484 1.00 88.00 302 VAL A CA 1
ATOM 2269 C C . VAL A 1 302 ? 9.866 0.281 -35.585 1.00 88.00 302 VAL A C 1
ATOM 2271 O O . VAL A 1 302 ? 9.038 -0.562 -35.934 1.00 88.00 302 VAL A O 1
ATOM 2274 N N . ARG A 1 303 ? 11.095 0.303 -36.118 1.00 86.44 303 ARG A N 1
ATOM 2275 C CA . ARG A 1 303 ? 11.558 -0.674 -37.120 1.00 86.44 303 ARG A CA 1
ATOM 2276 C C . ARG A 1 303 ? 11.636 -2.101 -36.568 1.00 86.44 303 ARG A C 1
ATOM 2278 O O . ARG A 1 303 ? 11.383 -3.032 -37.321 1.00 86.44 303 ARG A O 1
ATOM 2285 N N . ALA A 1 304 ? 11.926 -2.247 -35.276 1.00 85.94 304 ALA A N 1
ATOM 2286 C CA . ALA A 1 304 ? 11.964 -3.526 -34.571 1.00 85.94 304 ALA A CA 1
ATOM 2287 C C . ALA A 1 304 ? 10.580 -3.977 -34.058 1.00 85.94 304 ALA A C 1
ATOM 2289 O O . ALA A 1 304 ? 10.457 -5.096 -33.568 1.00 85.94 304 ALA A O 1
ATOM 2290 N N . ALA A 1 305 ? 9.539 -3.140 -34.191 1.00 89.81 305 ALA A N 1
ATOM 2291 C CA . ALA A 1 305 ? 8.170 -3.509 -33.836 1.00 89.81 305 ALA A CA 1
ATOM 2292 C C . ALA A 1 305 ? 7.692 -4.722 -34.651 1.00 89.81 305 ALA A C 1
ATOM 2294 O O . ALA A 1 305 ? 7.910 -4.802 -35.865 1.00 89.81 305 ALA A O 1
ATOM 2295 N N . SER A 1 306 ? 7.016 -5.653 -33.987 1.00 92.50 306 SER A N 1
ATOM 2296 C CA . SER A 1 306 ? 6.623 -6.936 -34.573 1.00 92.50 306 SER A CA 1
ATOM 2297 C C . SER A 1 306 ? 5.243 -6.840 -35.230 1.00 92.50 306 SER A C 1
ATOM 2299 O O . SER A 1 306 ? 4.373 -6.152 -34.693 1.00 92.50 306 SER A O 1
ATOM 2301 N N . PRO A 1 307 ? 5.009 -7.486 -36.386 1.00 94.25 307 PRO A N 1
ATOM 2302 C CA . PRO A 1 307 ? 3.696 -7.489 -37.022 1.00 94.25 307 PRO A CA 1
ATOM 2303 C C . PRO A 1 307 ? 2.682 -8.271 -36.176 1.00 94.25 307 PRO A C 1
ATOM 2305 O O . PRO A 1 307 ? 3.019 -9.295 -35.585 1.00 94.25 307 PRO A O 1
ATOM 2308 N N . VAL A 1 308 ? 1.439 -7.792 -36.136 1.00 94.38 308 VAL A N 1
ATOM 2309 C CA . VAL A 1 308 ? 0.316 -8.421 -35.422 1.00 94.38 308 VAL A CA 1
ATOM 2310 C C . VAL A 1 308 ? -0.959 -8.342 -36.254 1.00 94.38 308 VAL A C 1
ATOM 2312 O O . VAL A 1 308 ? -1.099 -7.453 -37.094 1.00 94.38 308 VAL A O 1
ATOM 2315 N N . VAL A 1 309 ? -1.900 -9.250 -35.998 1.00 93.62 309 VAL A N 1
ATOM 2316 C CA . VAL A 1 309 ? -3.228 -9.245 -36.625 1.00 93.62 309 VAL A CA 1
ATOM 2317 C C . VAL A 1 309 ? -4.289 -8.919 -35.568 1.00 93.62 309 VAL A C 1
ATOM 2319 O O . VAL A 1 309 ? -4.226 -9.483 -34.472 1.00 93.62 309 VAL A O 1
ATOM 2322 N N . PRO A 1 310 ? -5.266 -8.040 -35.862 1.00 95.12 310 PRO A N 1
ATOM 2323 C CA . PRO A 1 310 ? -6.393 -7.777 -34.969 1.00 95.12 310 PRO A CA 1
ATOM 2324 C C . PRO A 1 310 ? -7.080 -9.056 -34.480 1.00 95.12 310 PRO A C 1
ATOM 2326 O O . PRO A 1 310 ? -7.222 -10.021 -35.229 1.00 95.12 310 PRO A O 1
ATOM 2329 N N . GLY A 1 311 ? -7.480 -9.070 -33.209 1.00 92.06 311 GLY A N 1
ATOM 2330 C CA . GLY A 1 311 ? -8.136 -10.214 -32.573 1.00 92.06 311 GLY A CA 1
ATOM 2331 C C . GLY A 1 311 ? -7.192 -11.329 -32.109 1.00 92.06 311 GLY A C 1
ATOM 2332 O O . GLY A 1 311 ? -7.618 -12.185 -31.336 1.00 92.06 311 GLY A O 1
ATOM 2333 N N . GLN A 1 312 ? -5.909 -11.318 -32.497 1.00 92.44 312 GLN A N 1
ATOM 2334 C CA . GLN A 1 312 ? -4.937 -12.277 -31.965 1.00 92.44 312 GLN A CA 1
ATOM 2335 C C . GLN A 1 312 ? -4.762 -12.100 -30.457 1.00 92.44 312 GLN A C 1
ATOM 2337 O O . GLN A 1 312 ? -4.636 -10.985 -29.947 1.00 92.44 312 GLN A O 1
ATOM 2342 N N . ARG A 1 313 ? -4.693 -13.221 -29.741 1.00 93.88 313 ARG A N 1
ATOM 2343 C CA . ARG A 1 313 ? -4.270 -13.253 -28.342 1.00 93.88 313 ARG A CA 1
ATOM 2344 C C . ARG A 1 313 ? -2.758 -13.415 -28.293 1.00 93.88 313 ARG A C 1
ATOM 2346 O O . ARG A 1 313 ? -2.204 -14.277 -28.967 1.00 93.88 313 ARG A O 1
ATOM 2353 N N . LEU A 1 314 ? -2.095 -12.582 -27.510 1.00 94.38 314 LEU A N 1
ATOM 2354 C CA . LEU A 1 314 ? -0.654 -12.578 -27.317 1.00 94.38 314 LEU A CA 1
ATOM 2355 C C . LEU A 1 314 ? -0.327 -13.083 -25.919 1.00 94.38 314 LEU A C 1
ATOM 2357 O O . LEU A 1 314 ? -0.989 -12.701 -24.956 1.00 94.38 314 LEU A O 1
ATOM 2361 N N . ARG A 1 315 ? 0.733 -13.878 -25.825 1.00 94.94 315 ARG A N 1
ATOM 2362 C CA . ARG A 1 315 ? 1.393 -14.275 -24.585 1.00 94.94 315 ARG A CA 1
ATOM 2363 C C . ARG A 1 315 ? 2.743 -13.589 -24.511 1.00 94.94 315 ARG A C 1
ATOM 2365 O O . ARG A 1 315 ? 3.552 -13.707 -25.431 1.00 94.94 315 ARG A O 1
ATOM 2372 N N . VAL A 1 316 ? 2.971 -12.886 -23.415 1.00 95.50 316 VAL A N 1
ATOM 2373 C CA . VAL A 1 316 ? 4.204 -12.165 -23.125 1.00 95.50 316 VAL A CA 1
ATOM 2374 C C . VAL A 1 316 ? 4.899 -12.874 -21.980 1.00 95.50 316 VAL A C 1
ATOM 2376 O O . VAL A 1 316 ? 4.391 -12.884 -20.865 1.00 95.50 316 VAL A O 1
ATOM 2379 N N . GLU A 1 317 ? 6.043 -13.487 -22.253 1.00 95.94 317 GLU A N 1
ATOM 2380 C CA . GLU A 1 317 ? 6.853 -14.134 -21.223 1.00 95.94 317 GLU A CA 1
ATOM 2381 C C . GLU A 1 317 ? 8.074 -13.274 -20.928 1.00 95.94 317 GLU A C 1
ATOM 2383 O O . GLU A 1 317 ? 8.809 -12.910 -21.847 1.00 95.94 317 GLU A O 1
ATOM 2388 N N . CYS A 1 318 ? 8.281 -12.957 -19.655 1.00 96.06 318 CYS A N 1
ATOM 2389 C CA . CYS A 1 318 ? 9.372 -12.122 -19.173 1.00 96.06 318 CYS A CA 1
ATOM 2390 C C . CYS A 1 318 ? 10.130 -12.864 -18.068 1.00 96.06 318 CYS A C 1
ATOM 2392 O O . CYS A 1 318 ? 9.503 -13.370 -17.138 1.00 96.06 318 CYS A O 1
ATOM 2394 N N . GLU A 1 319 ? 11.454 -12.933 -18.157 1.00 96.31 319 GLU A N 1
ATOM 2395 C CA . GLU A 1 319 ? 12.330 -13.323 -17.052 1.00 96.31 319 GLU A CA 1
ATOM 2396 C C . GLU A 1 319 ? 12.973 -12.057 -16.477 1.00 96.31 319 GLU A C 1
ATOM 2398 O O . GLU A 1 319 ? 13.710 -11.345 -17.165 1.00 96.31 319 GLU A O 1
ATOM 2403 N N . GLU A 1 320 ? 12.663 -11.752 -15.220 1.00 96.62 320 GLU A N 1
ATOM 2404 C CA . GLU A 1 320 ? 12.938 -10.447 -14.622 1.00 96.62 320 GLU A CA 1
ATOM 2405 C C . GLU A 1 320 ? 13.204 -10.528 -13.118 1.00 96.62 320 GLU A C 1
ATOM 2407 O O . GLU A 1 320 ? 12.818 -11.479 -12.434 1.00 96.62 320 GLU A O 1
ATOM 2412 N N . MET A 1 321 ? 13.829 -9.478 -12.595 1.00 96.94 321 MET A N 1
ATOM 2413 C CA . MET A 1 321 ? 13.942 -9.212 -11.162 1.00 96.94 321 MET A CA 1
ATOM 2414 C C . MET A 1 321 ? 13.643 -7.737 -10.912 1.00 96.94 321 MET A C 1
ATOM 2416 O O . MET A 1 321 ? 14.025 -6.875 -11.710 1.00 96.94 321 MET A O 1
ATOM 2420 N N . HIS A 1 322 ? 12.949 -7.431 -9.824 1.00 96.19 322 HIS A N 1
ATOM 2421 C CA . HIS A 1 322 ? 12.620 -6.056 -9.479 1.00 96.19 322 HIS A CA 1
ATOM 2422 C C . HIS A 1 322 ? 12.430 -5.848 -7.980 1.00 96.19 322 HIS A C 1
ATOM 2424 O O . HIS A 1 322 ? 12.088 -6.764 -7.237 1.00 96.19 322 HIS A O 1
ATOM 2430 N N . SER A 1 323 ? 12.621 -4.599 -7.575 1.00 95.75 323 SER A N 1
ATOM 2431 C CA . SER A 1 323 ? 12.211 -4.052 -6.293 1.00 95.75 323 SER A CA 1
ATOM 2432 C C . SER A 1 323 ? 11.741 -2.632 -6.534 1.00 95.75 323 SER A C 1
ATOM 2434 O O . SER A 1 323 ? 12.525 -1.759 -6.905 1.00 95.75 323 SER A O 1
ATOM 2436 N N . ILE A 1 324 ? 10.442 -2.418 -6.381 1.00 95.44 324 ILE A N 1
ATOM 2437 C CA . ILE A 1 324 ? 9.757 -1.192 -6.769 1.00 95.44 324 ILE A CA 1
ATOM 2438 C C . ILE A 1 324 ? 9.008 -0.658 -5.559 1.00 95.44 324 ILE A C 1
ATOM 2440 O O . ILE A 1 324 ? 8.304 -1.389 -4.864 1.00 95.44 324 ILE A O 1
ATOM 2444 N N . GLY A 1 325 ? 9.141 0.640 -5.333 1.00 93.88 325 GLY A N 1
ATOM 2445 C CA . GLY A 1 325 ? 8.388 1.349 -4.319 1.00 93.88 325 GLY A CA 1
ATOM 2446 C C . GLY A 1 325 ? 8.158 2.789 -4.730 1.00 93.88 325 GLY A C 1
ATOM 2447 O O . GLY A 1 325 ? 8.110 3.140 -5.912 1.00 93.88 325 GLY A O 1
ATOM 2448 N N . ARG A 1 326 ? 7.991 3.634 -3.723 1.00 92.81 326 ARG A N 1
ATOM 2449 C CA . ARG A 1 326 ? 7.603 5.025 -3.905 1.00 92.81 326 ARG A CA 1
ATOM 2450 C C . ARG A 1 326 ? 8.536 5.940 -3.136 1.00 92.81 326 ARG A C 1
ATOM 2452 O O . ARG A 1 326 ? 8.795 5.705 -1.954 1.00 92.81 326 ARG A O 1
ATOM 2459 N N . GLY A 1 327 ? 8.981 7.001 -3.797 1.00 90.75 327 GLY A N 1
ATOM 2460 C CA . GLY A 1 327 ? 9.735 8.091 -3.194 1.00 90.75 327 GLY A CA 1
ATOM 2461 C C . GLY A 1 327 ? 8.895 9.321 -2.855 1.00 90.75 327 GLY A C 1
ATOM 2462 O O . GLY A 1 327 ? 7.703 9.423 -3.155 1.00 90.75 327 GLY A O 1
ATOM 2463 N N . GLY A 1 328 ? 9.553 10.296 -2.237 1.00 89.88 328 GLY A N 1
ATOM 2464 C CA . GLY A 1 328 ? 8.940 11.514 -1.720 1.00 89.88 328 GLY A CA 1
ATOM 2465 C C . GLY A 1 328 ? 7.946 11.232 -0.593 1.00 89.88 328 GLY A C 1
ATOM 2466 O O . GLY A 1 328 ? 8.116 10.308 0.191 1.00 89.88 328 GLY A O 1
ATOM 2467 N N . ASP A 1 329 ? 6.908 12.054 -0.499 1.00 89.88 329 ASP A N 1
ATOM 2468 C CA . ASP A 1 329 ? 5.896 11.929 0.554 1.00 89.88 329 ASP A CA 1
ATOM 2469 C C . ASP A 1 329 ? 5.003 10.696 0.371 1.00 89.88 329 ASP A C 1
ATOM 2471 O O . ASP A 1 329 ? 4.646 10.305 -0.752 1.00 89.88 329 ASP A O 1
ATOM 2475 N N . ALA A 1 330 ? 4.588 10.141 1.504 1.00 90.75 330 ALA A N 1
ATOM 2476 C CA . ALA A 1 330 ? 3.778 8.942 1.588 1.00 90.75 330 ALA A CA 1
ATOM 2477 C C . ALA A 1 330 ? 2.711 9.055 2.681 1.00 90.75 330 ALA A C 1
ATOM 2479 O O . ALA A 1 330 ? 2.817 9.846 3.620 1.00 90.75 330 ALA A O 1
ATOM 2480 N N . GLU A 1 331 ? 1.684 8.223 2.555 1.00 91.75 331 GLU A N 1
ATOM 2481 C CA . GLU A 1 331 ? 0.579 8.133 3.501 1.00 91.75 331 GLU A CA 1
ATOM 2482 C C . GLU A 1 331 ? 0.415 6.676 3.945 1.00 91.75 331 GLU A C 1
ATOM 2484 O O . GLU A 1 331 ? 0.458 5.757 3.123 1.00 91.75 331 GLU A O 1
ATOM 2489 N N . ALA A 1 332 ? 0.256 6.468 5.252 1.00 93.19 332 ALA A N 1
ATOM 2490 C CA . ALA A 1 332 ? -0.065 5.182 5.854 1.00 93.19 332 ALA A CA 1
ATOM 2491 C C . ALA A 1 332 ? -1.422 5.279 6.561 1.00 93.19 332 ALA A C 1
ATOM 2493 O O . ALA A 1 332 ? -1.573 6.020 7.535 1.00 93.19 332 ALA A O 1
ATOM 2494 N N . THR A 1 333 ? -2.408 4.521 6.074 1.00 93.88 333 THR A N 1
ATOM 2495 C CA . THR A 1 333 ? -3.783 4.548 6.590 1.00 93.88 333 THR A CA 1
ATOM 2496 C C . THR A 1 333 ? -4.140 3.233 7.271 1.00 93.88 333 THR A C 1
ATOM 2498 O O . THR A 1 333 ? -4.145 2.168 6.656 1.00 93.88 333 THR A O 1
ATOM 2501 N N . PHE A 1 334 ? -4.537 3.317 8.536 1.00 94.12 334 PHE A N 1
ATOM 2502 C CA . PHE A 1 334 ? -5.020 2.204 9.340 1.00 94.12 334 PHE A CA 1
ATOM 2503 C C . PHE A 1 334 ? -6.517 2.381 9.587 1.00 94.12 334 PHE A C 1
ATOM 2505 O O . PHE A 1 334 ? -6.948 3.323 10.252 1.00 94.12 334 PHE A O 1
ATOM 2512 N N . ARG A 1 335 ? -7.334 1.473 9.039 1.00 93.06 335 ARG A N 1
ATOM 2513 C CA . ARG A 1 335 ? -8.802 1.540 9.165 1.00 93.06 335 ARG A CA 1
ATOM 2514 C C . ARG A 1 335 ? -9.290 1.248 10.574 1.00 93.06 335 ARG A C 1
ATOM 2516 O O . ARG A 1 335 ? -10.275 1.831 10.996 1.00 93.06 335 ARG A O 1
ATOM 2523 N N . THR A 1 336 ? -8.622 0.330 11.258 1.00 92.25 336 THR A N 1
ATOM 2524 C CA . THR A 1 336 ? -8.909 -0.102 12.626 1.00 92.25 336 THR A CA 1
ATOM 2525 C C . THR A 1 336 ? -7.639 -0.705 13.206 1.00 92.25 336 THR A C 1
ATOM 2527 O O . THR A 1 336 ? -6.911 -1.377 12.474 1.00 92.25 336 THR A O 1
ATOM 2530 N N . LEU A 1 337 ? -7.412 -0.547 14.506 1.00 92.94 337 LEU A N 1
ATOM 2531 C CA . LEU A 1 337 ? -6.395 -1.295 15.245 1.00 92.94 337 LEU A CA 1
ATOM 2532 C C . LEU A 1 337 ? -7.009 -1.869 16.527 1.00 92.94 337 LEU A C 1
ATOM 2534 O O . LEU A 1 337 ? -7.893 -1.234 17.115 1.00 92.94 337 LEU A O 1
ATOM 2538 N N . PRO A 1 338 ? -6.573 -3.060 16.970 1.00 92.12 338 PRO A N 1
ATOM 2539 C CA . PRO A 1 338 ? -7.010 -3.601 18.246 1.00 92.12 338 PRO A CA 1
ATOM 2540 C C . PRO A 1 338 ? -6.456 -2.772 19.410 1.00 92.12 338 PRO A C 1
ATOM 2542 O O . PRO A 1 338 ? -5.497 -2.018 19.266 1.00 92.12 338 PRO A O 1
ATOM 2545 N N . VAL A 1 339 ? -7.072 -2.923 20.584 1.00 91.69 339 VAL A N 1
ATOM 2546 C CA . VAL A 1 339 ? -6.580 -2.314 21.828 1.00 91.69 339 VAL A CA 1
ATOM 2547 C C . VAL A 1 339 ? -5.187 -2.865 22.132 1.00 91.69 339 VAL A C 1
ATOM 2549 O O . VAL A 1 339 ? -5.007 -4.081 22.186 1.00 91.69 339 VAL A O 1
ATOM 2552 N N . GLY A 1 340 ? -4.212 -1.982 22.335 1.00 92.19 340 GLY A N 1
ATOM 2553 C CA . GLY A 1 340 ? -2.815 -2.369 22.512 1.00 92.19 340 GLY A CA 1
ATOM 2554 C C . GLY A 1 340 ? -1.834 -1.223 22.284 1.00 92.19 340 GLY A C 1
ATOM 2555 O O . GLY A 1 340 ? -2.225 -0.090 22.005 1.00 92.19 340 GLY A O 1
ATOM 2556 N N . SER A 1 341 ? -0.545 -1.528 22.412 1.00 94.69 341 SER A N 1
ATOM 2557 C CA . SER A 1 341 ? 0.554 -0.596 22.151 1.00 94.69 341 SER A CA 1
ATOM 2558 C C . SER A 1 341 ? 1.303 -1.017 20.892 1.00 94.69 341 SER A C 1
ATOM 2560 O O . SER A 1 341 ? 1.718 -2.167 20.770 1.00 94.69 341 SER A O 1
ATOM 2562 N N . PHE A 1 342 ? 1.500 -0.068 19.987 1.00 95.56 342 PHE A N 1
ATOM 2563 C CA . PHE A 1 342 ? 2.141 -0.241 18.692 1.00 95.56 342 PHE A CA 1
ATOM 2564 C C . PHE A 1 342 ? 3.271 0.774 18.516 1.00 95.56 342 PHE A C 1
ATOM 2566 O O . PHE A 1 342 ? 3.296 1.832 19.151 1.00 95.56 342 PHE A O 1
ATOM 2573 N N . GLY A 1 343 ? 4.212 0.459 17.633 1.00 94.38 343 GLY A N 1
ATOM 2574 C CA . GLY A 1 343 ? 5.275 1.375 17.223 1.00 94.38 343 GLY A CA 1
ATOM 2575 C C . GLY A 1 343 ? 5.203 1.614 15.726 1.00 94.38 343 GLY A C 1
ATOM 2576 O O . GLY A 1 343 ? 5.605 0.749 14.956 1.00 94.38 343 GLY A O 1
ATOM 2577 N N . PHE A 1 344 ? 4.703 2.770 15.295 1.00 95.81 344 PHE A N 1
ATOM 2578 C CA . PHE A 1 344 ? 4.789 3.135 13.887 1.00 95.81 344 PHE A CA 1
ATOM 2579 C C . PHE A 1 344 ? 6.222 3.549 13.560 1.00 95.81 344 PHE A C 1
ATOM 2581 O O . PHE A 1 344 ? 6.791 4.412 14.232 1.00 95.81 344 PHE A O 1
ATOM 2588 N N . ARG A 1 345 ? 6.802 2.935 12.532 1.00 95.38 345 ARG A N 1
ATOM 2589 C CA . ARG A 1 345 ? 8.132 3.235 12.020 1.00 95.38 345 ARG A CA 1
ATOM 2590 C C . ARG A 1 345 ? 8.094 3.592 10.547 1.00 95.38 345 ARG A C 1
ATOM 2592 O O . ARG A 1 345 ? 7.342 2.995 9.780 1.00 95.38 345 ARG A O 1
ATOM 2599 N N . ALA A 1 346 ? 8.956 4.519 10.156 1.00 95.06 346 ALA A N 1
ATOM 2600 C CA . ALA A 1 346 ? 9.197 4.859 8.760 1.00 95.06 346 ALA A CA 1
ATOM 2601 C C . ALA A 1 346 ? 10.705 4.956 8.514 1.00 95.06 346 ALA A C 1
ATOM 2603 O O . ALA A 1 346 ? 11.431 5.504 9.340 1.00 95.06 346 ALA A O 1
ATOM 2604 N N . TRP A 1 347 ? 11.187 4.419 7.399 1.00 93.81 347 TRP A N 1
ATOM 2605 C CA . TRP A 1 347 ? 12.603 4.442 7.053 1.00 93.81 347 TRP A CA 1
ATOM 2606 C C . TRP A 1 347 ? 12.772 4.821 5.588 1.00 93.81 347 TRP A C 1
ATOM 2608 O O . TRP A 1 347 ? 12.189 4.185 4.708 1.00 93.81 347 TRP A O 1
ATOM 2618 N N . ALA A 1 348 ? 13.569 5.860 5.338 1.00 93.31 348 ALA A N 1
ATOM 2619 C CA . ALA A 1 348 ? 14.060 6.144 4.001 1.00 93.31 348 ALA A CA 1
ATOM 2620 C C . ALA A 1 348 ? 14.965 4.997 3.535 1.00 93.31 348 ALA A C 1
ATOM 2622 O O . ALA A 1 348 ? 15.753 4.456 4.317 1.00 93.31 348 ALA A O 1
ATOM 2623 N N . THR A 1 349 ? 14.847 4.635 2.265 1.00 93.44 349 THR A N 1
ATOM 2624 C CA . THR A 1 349 ? 15.680 3.623 1.628 1.00 93.44 349 THR A CA 1
ATOM 2625 C C . THR A 1 349 ? 16.236 4.131 0.306 1.00 93.44 349 THR A C 1
ATOM 2627 O O . THR A 1 349 ? 15.712 5.077 -0.291 1.00 93.44 349 THR A O 1
ATOM 2630 N N . ASP A 1 350 ? 17.273 3.460 -0.186 1.00 92.81 350 ASP A N 1
ATOM 2631 C CA . ASP A 1 350 ? 17.681 3.585 -1.582 1.00 92.81 350 ASP A CA 1
ATOM 2632 C C . ASP A 1 350 ? 16.633 2.961 -2.528 1.00 92.81 350 ASP A C 1
ATOM 2634 O O . ASP A 1 350 ? 15.617 2.399 -2.096 1.00 92.81 350 ASP A O 1
ATOM 2638 N N . GLU A 1 351 ? 16.868 3.051 -3.836 1.00 92.25 351 GLU A N 1
ATOM 2639 C CA . GLU A 1 351 ? 16.000 2.467 -4.862 1.00 92.25 351 GLU A CA 1
ATOM 2640 C C . GLU A 1 351 ? 15.860 0.939 -4.732 1.00 92.25 351 GLU A C 1
ATOM 2642 O O . GLU A 1 351 ? 14.853 0.374 -5.150 1.00 92.25 351 GLU A O 1
ATOM 2647 N N . LEU A 1 352 ? 16.817 0.264 -4.088 1.00 93.00 352 LEU A N 1
ATOM 2648 C CA . LEU A 1 352 ? 16.817 -1.185 -3.863 1.00 93.00 352 LEU A CA 1
ATOM 2649 C C . LEU A 1 352 ? 16.068 -1.595 -2.583 1.00 93.00 352 LEU A C 1
ATOM 2651 O O . LEU A 1 352 ? 15.940 -2.787 -2.298 1.00 93.00 352 LEU A O 1
ATOM 2655 N N . GLY A 1 353 ? 15.582 -0.625 -1.801 1.00 90.88 353 GLY A N 1
ATOM 2656 C CA . GLY A 1 353 ? 14.885 -0.871 -0.539 1.00 90.88 353 GLY A CA 1
ATOM 2657 C C . GLY A 1 353 ? 15.814 -1.063 0.665 1.00 90.88 353 GLY A C 1
ATOM 2658 O O . GLY A 1 353 ? 15.357 -1.536 1.711 1.00 90.88 353 GLY A O 1
ATOM 2659 N N . ARG A 1 354 ? 17.105 -0.711 0.551 1.00 90.62 354 ARG A N 1
ATOM 2660 C CA . ARG A 1 354 ? 18.074 -0.779 1.656 1.00 90.62 354 ARG A CA 1
ATOM 2661 C C . ARG A 1 354 ? 18.005 0.489 2.513 1.00 90.62 354 ARG A C 1
ATOM 2663 O O . ARG A 1 354 ? 17.986 1.581 1.949 1.00 90.62 354 ARG A O 1
ATOM 2670 N N . PRO A 1 355 ? 18.000 0.384 3.853 1.00 90.50 355 PRO A N 1
ATOM 2671 C CA . PRO A 1 355 ? 17.858 1.543 4.729 1.00 90.50 355 PRO A CA 1
ATOM 2672 C C . PRO A 1 355 ? 18.957 2.597 4.558 1.00 90.50 355 PRO A C 1
ATOM 2674 O O . PRO A 1 355 ? 20.145 2.271 4.537 1.00 90.50 355 PRO A O 1
ATOM 2677 N N . THR A 1 356 ? 18.556 3.867 4.509 1.00 87.31 356 THR A N 1
ATOM 2678 C CA . THR A 1 356 ? 19.448 5.025 4.384 1.00 87.31 356 THR A CA 1
ATOM 2679 C C . THR A 1 356 ? 19.173 6.011 5.515 1.00 87.31 356 THR A C 1
ATOM 2681 O O . THR A 1 356 ? 18.073 6.549 5.625 1.00 87.31 356 THR A O 1
ATOM 2684 N N . GLY A 1 357 ? 20.169 6.260 6.368 1.00 84.44 357 GLY A N 1
ATOM 2685 C CA . GLY A 1 357 ? 20.053 7.234 7.457 1.00 84.44 357 GLY A CA 1
ATOM 2686 C C . GLY A 1 357 ? 19.159 6.782 8.625 1.00 84.44 357 GLY A C 1
ATOM 2687 O O . GLY A 1 357 ? 18.936 5.581 8.804 1.00 84.44 357 GLY A O 1
ATOM 2688 N N . PRO A 1 358 ? 18.700 7.725 9.470 1.00 87.50 358 PRO A N 1
ATOM 2689 C CA . PRO A 1 358 ? 17.908 7.416 10.651 1.00 87.50 358 PRO A CA 1
ATOM 2690 C C . PRO A 1 358 ? 16.464 7.020 10.319 1.00 87.50 358 PRO A C 1
ATOM 2692 O O . PRO A 1 358 ? 15.872 7.494 9.349 1.00 87.50 358 PRO A O 1
ATOM 2695 N N . SER A 1 359 ? 15.883 6.177 11.171 1.00 91.56 359 SER A N 1
ATOM 2696 C CA . SER A 1 359 ? 14.466 5.806 11.104 1.00 91.56 359 SER A CA 1
ATOM 2697 C C . SER A 1 359 ? 13.596 6.743 11.944 1.00 91.56 359 SER A C 1
ATOM 2699 O O . SER A 1 359 ? 14.034 7.281 12.956 1.00 91.56 359 SER A O 1
ATOM 2701 N N . LEU A 1 360 ? 12.345 6.927 11.547 1.00 92.81 360 LEU A N 1
ATOM 2702 C CA . LEU A 1 360 ? 11.316 7.635 12.299 1.00 92.81 360 LEU A CA 1
ATOM 2703 C C . LEU A 1 360 ? 10.555 6.649 13.180 1.00 92.81 360 LEU A C 1
ATOM 2705 O O . LEU A 1 360 ? 10.189 5.574 12.704 1.00 92.81 360 LEU A O 1
ATOM 2709 N N . ARG A 1 361 ? 10.246 7.035 14.425 1.00 93.75 361 ARG A N 1
ATOM 2710 C CA . ARG A 1 361 ? 9.404 6.248 15.338 1.00 93.75 361 ARG A CA 1
ATOM 2711 C C . ARG A 1 361 ? 8.335 7.082 16.033 1.00 93.75 361 ARG A C 1
ATOM 2713 O O . ARG A 1 361 ? 8.641 8.040 16.738 1.00 93.75 361 ARG A O 1
ATOM 2720 N N . LEU A 1 362 ? 7.089 6.629 15.924 1.00 93.31 362 LEU A N 1
ATOM 2721 C CA . LEU A 1 362 ? 5.911 7.166 16.597 1.00 93.31 362 LEU A CA 1
ATOM 2722 C C . LEU A 1 362 ? 5.254 6.062 17.446 1.00 93.31 362 LEU A C 1
ATOM 2724 O O . LEU A 1 362 ? 4.675 5.123 16.894 1.00 93.31 362 LEU A O 1
ATOM 2728 N N . PRO A 1 363 ? 5.325 6.136 18.785 1.00 93.81 363 PRO A N 1
ATOM 2729 C CA . PRO A 1 363 ? 4.556 5.247 19.653 1.00 93.81 363 PRO A CA 1
ATOM 2730 C C . PRO A 1 363 ? 3.051 5.504 19.488 1.00 93.81 363 PRO A C 1
ATOM 2732 O O . PRO A 1 363 ? 2.620 6.652 19.556 1.00 93.81 363 PRO A O 1
ATOM 2735 N N . VAL A 1 364 ? 2.249 4.455 19.306 1.00 93.44 364 VAL A N 1
ATOM 2736 C CA . VAL A 1 364 ? 0.786 4.536 19.165 1.00 93.44 364 VAL A CA 1
ATOM 2737 C C . VAL A 1 364 ? 0.130 3.629 20.206 1.00 93.44 364 VAL A C 1
ATOM 2739 O O . VAL A 1 364 ? 0.362 2.427 20.221 1.00 93.44 364 VAL A O 1
ATOM 2742 N N . GLU A 1 365 ? -0.701 4.178 21.085 1.00 93.81 365 GLU A N 1
ATOM 2743 C CA . GLU A 1 365 ? -1.428 3.435 22.121 1.00 93.81 365 GLU A CA 1
ATOM 2744 C C . GLU A 1 365 ? -2.931 3.492 21.835 1.00 93.81 365 GLU A C 1
ATOM 2746 O O . GLU A 1 365 ? -3.525 4.565 21.864 1.00 93.81 365 GLU A O 1
ATOM 2751 N N . VAL A 1 366 ? -3.567 2.347 21.589 1.00 93.25 366 VAL A N 1
ATOM 2752 C CA . VAL A 1 366 ? -5.018 2.250 21.384 1.00 93.25 366 VAL A CA 1
ATOM 2753 C C . VAL A 1 366 ? -5.675 1.810 22.686 1.00 93.25 366 VAL A C 1
ATOM 2755 O O . VAL A 1 366 ? -5.514 0.6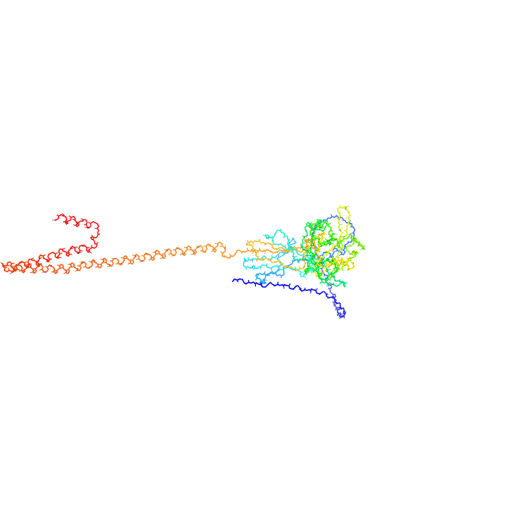70 23.121 1.00 93.25 366 VAL A O 1
ATOM 2758 N N . ARG A 1 367 ? -6.434 2.713 23.310 1.00 89.94 367 ARG A N 1
ATOM 2759 C CA . ARG A 1 367 ? -7.135 2.490 24.578 1.00 89.94 367 ARG A CA 1
ATOM 2760 C C . ARG A 1 367 ? -8.521 1.877 24.368 1.00 89.94 367 ARG A C 1
ATOM 2762 O O . ARG A 1 367 ? -9.192 2.192 23.382 1.00 89.94 367 ARG A O 1
ATOM 2769 N N . PRO A 1 368 ? -8.994 1.043 25.313 1.00 84.19 368 PRO A N 1
ATOM 2770 C CA . PRO A 1 368 ? -10.350 0.515 25.262 1.00 84.19 368 PRO A CA 1
ATOM 2771 C C . PRO A 1 368 ? -11.382 1.635 25.443 1.00 84.19 368 PRO A C 1
ATOM 2773 O O . PRO A 1 368 ? -11.149 2.609 26.163 1.00 84.19 368 PRO A O 1
ATOM 2776 N N . ALA A 1 369 ? -12.558 1.468 24.834 1.00 79.00 369 ALA A N 1
ATOM 2777 C CA . ALA A 1 369 ? -13.686 2.367 25.056 1.00 79.00 369 ALA A CA 1
ATOM 2778 C C . ALA A 1 369 ? -14.088 2.400 26.544 1.00 79.00 369 ALA A C 1
ATOM 2780 O O . ALA A 1 369 ? -14.026 1.383 27.239 1.00 79.00 369 ALA A O 1
ATOM 2781 N N . PHE A 1 370 ? -14.551 3.555 27.034 1.00 77.44 370 PHE A N 1
ATOM 2782 C CA . PHE A 1 370 ? -14.854 3.765 28.458 1.00 77.44 370 PHE A CA 1
ATOM 2783 C C . PHE A 1 370 ? -15.830 2.721 29.034 1.00 77.44 370 PHE A C 1
ATOM 2785 O O . PHE A 1 370 ? -15.617 2.224 30.139 1.00 77.44 370 PHE A O 1
ATOM 2792 N N . TYR A 1 371 ? -16.846 2.306 28.269 1.00 73.81 371 TYR A N 1
ATOM 2793 C CA . TYR A 1 371 ? -17.832 1.306 28.704 1.00 73.81 371 TYR A CA 1
ATOM 2794 C C . TYR A 1 371 ? -17.287 -0.133 28.774 1.00 73.81 371 TYR A C 1
ATOM 2796 O O . TYR A 1 371 ? -17.916 -1.014 29.362 1.00 73.81 371 TYR A O 1
ATOM 2804 N N . LEU A 1 372 ? -16.113 -0.392 28.190 1.00 76.12 372 LEU A N 1
ATOM 2805 C CA . LEU A 1 372 ? -15.417 -1.676 28.295 1.00 76.12 372 LEU A CA 1
ATOM 2806 C C . LEU A 1 372 ? -14.495 -1.743 29.517 1.00 76.12 372 LEU A C 1
ATOM 2808 O O . LEU A 1 372 ? -14.004 -2.825 29.835 1.00 76.12 372 LEU A O 1
ATOM 2812 N N . THR A 1 373 ? -14.276 -0.626 30.216 1.00 83.00 373 THR A N 1
ATOM 2813 C CA . THR A 1 373 ? -13.455 -0.607 31.430 1.00 83.00 373 THR A CA 1
ATOM 2814 C C . THR A 1 373 ? -14.104 -1.427 32.549 1.00 83.00 373 THR A C 1
ATOM 2816 O O . THR A 1 373 ? -15.327 -1.443 32.714 1.00 83.00 373 THR A O 1
ATOM 2819 N N . THR A 1 374 ? -13.281 -2.100 33.360 1.00 85.38 374 THR A N 1
ATOM 2820 C CA . THR A 1 374 ? -13.751 -2.915 34.494 1.00 85.38 374 THR A CA 1
ATOM 2821 C C . THR A 1 374 ? -14.588 -2.091 35.473 1.00 85.38 374 THR A C 1
ATOM 2823 O O . THR A 1 374 ? -15.616 -2.565 35.946 1.00 85.38 374 THR A O 1
ATOM 2826 N N . GLY A 1 375 ? -14.202 -0.834 35.718 1.00 86.94 375 GLY A N 1
ATOM 2827 C CA . GLY A 1 375 ? -14.943 0.079 36.590 1.00 86.94 375 GLY A CA 1
ATOM 2828 C C . GLY A 1 375 ? -16.363 0.359 36.093 1.00 86.94 375 GLY A C 1
ATOM 2829 O O . GLY A 1 375 ? -17.311 0.219 36.862 1.00 86.94 375 GLY A O 1
ATOM 2830 N N . PHE A 1 376 ? -16.535 0.674 34.803 1.00 88.38 376 PHE A N 1
ATOM 2831 C CA . PHE A 1 376 ? -17.866 0.908 34.234 1.00 88.38 376 PHE A CA 1
ATOM 2832 C C . PHE A 1 376 ? -18.737 -0.353 34.263 1.00 88.38 376 PHE A C 1
ATOM 2834 O O . PHE A 1 376 ? -19.915 -0.280 34.607 1.00 88.38 376 PHE A O 1
ATOM 2841 N N . ARG A 1 377 ? -18.160 -1.527 33.968 1.00 89.88 377 ARG A N 1
ATOM 2842 C CA . ARG A 1 377 ? -18.879 -2.811 34.038 1.00 89.88 377 ARG A CA 1
ATOM 2843 C C . ARG A 1 377 ? -19.356 -3.131 35.454 1.00 89.88 377 ARG A C 1
ATOM 2845 O O . ARG A 1 377 ? -20.501 -3.541 35.623 1.00 89.88 377 ARG A O 1
ATOM 2852 N N . LEU A 1 378 ? -18.508 -2.914 36.462 1.00 93.44 378 LEU A N 1
ATOM 2853 C CA . LEU A 1 378 ? -18.872 -3.103 37.870 1.00 93.44 378 LEU A CA 1
ATOM 2854 C C . LEU A 1 378 ? -19.957 -2.119 38.312 1.00 93.44 378 LEU A C 1
ATOM 2856 O O . LEU A 1 378 ? -20.892 -2.518 39.001 1.00 93.44 378 LEU A O 1
ATOM 2860 N N . LEU A 1 379 ? -19.877 -0.860 37.875 1.00 93.81 379 LEU A N 1
ATOM 2861 C CA . LEU A 1 379 ? -20.903 0.142 38.156 1.00 93.81 379 LEU A CA 1
ATOM 2862 C C . LEU A 1 379 ? -22.239 -0.246 37.511 1.00 93.81 379 LEU A C 1
ATOM 2864 O O . LEU A 1 379 ? -23.264 -0.236 38.188 1.00 93.81 379 LEU A O 1
ATOM 2868 N N . GLY A 1 380 ? -22.230 -0.667 36.243 1.00 91.69 380 GLY A N 1
ATOM 2869 C CA . GLY A 1 380 ? -23.420 -1.163 35.548 1.00 91.69 380 GLY A CA 1
ATOM 2870 C C . GLY A 1 380 ? -24.061 -2.359 36.257 1.00 91.69 380 GLY A C 1
ATOM 2871 O O . GLY A 1 380 ? -25.267 -2.357 36.502 1.00 91.69 380 GLY A O 1
ATOM 2872 N N . LEU A 1 381 ? -23.256 -3.342 36.673 1.00 94.25 381 LEU A N 1
ATOM 2873 C CA . LEU A 1 381 ? -23.707 -4.471 37.498 1.00 94.25 381 LEU A CA 1
ATOM 2874 C C . LEU A 1 381 ? -24.292 -4.014 38.840 1.00 94.25 381 LEU A C 1
ATOM 2876 O O . LEU A 1 381 ? -25.339 -4.512 39.252 1.00 94.25 381 LEU A O 1
ATOM 2880 N N . GLY A 1 382 ? -23.656 -3.043 39.497 1.00 95.88 382 GLY A N 1
ATOM 2881 C CA . GLY A 1 382 ? -24.134 -2.461 40.749 1.00 95.88 382 GLY A CA 1
ATOM 2882 C C . GLY A 1 382 ? -25.496 -1.782 40.602 1.00 95.88 382 GLY A C 1
ATOM 2883 O O . GLY A 1 382 ? -26.382 -2.006 41.424 1.00 95.88 382 GLY A O 1
ATOM 2884 N N . VAL A 1 383 ? -25.703 -1.017 39.526 1.00 95.56 383 VAL A N 1
ATOM 2885 C CA . VAL A 1 383 ? -26.992 -0.372 39.222 1.00 95.56 383 VAL A CA 1
ATOM 2886 C C . VAL A 1 383 ? -28.082 -1.414 38.965 1.00 95.56 383 VAL A C 1
ATOM 2888 O O . VAL A 1 383 ? -29.185 -1.282 39.494 1.00 95.56 383 VAL A O 1
ATOM 2891 N N . ILE A 1 384 ? -27.777 -2.482 38.220 1.00 96.06 384 ILE A N 1
ATOM 2892 C CA . ILE A 1 384 ? -28.725 -3.581 37.976 1.00 96.06 384 ILE A CA 1
ATOM 2893 C C . ILE A 1 384 ? -29.086 -4.288 39.291 1.00 96.06 384 ILE A C 1
ATOM 2895 O O . ILE A 1 384 ? -30.266 -4.505 39.569 1.00 96.06 384 ILE A O 1
ATOM 2899 N N . ALA A 1 385 ? -28.097 -4.605 40.131 1.00 96.12 385 ALA A N 1
ATOM 2900 C CA . ALA A 1 385 ? -28.321 -5.249 41.425 1.00 96.12 385 ALA A CA 1
ATOM 2901 C C . ALA A 1 385 ? -29.147 -4.367 42.377 1.00 96.12 385 ALA A C 1
ATOM 2903 O O . ALA A 1 385 ? -30.086 -4.852 43.011 1.00 96.12 385 ALA A O 1
ATOM 2904 N N . ALA A 1 386 ? -28.853 -3.065 42.437 1.00 96.31 386 ALA A N 1
ATOM 2905 C CA . ALA A 1 386 ? -29.622 -2.100 43.217 1.00 96.31 386 ALA A CA 1
ATOM 2906 C C . ALA A 1 386 ? -31.066 -1.976 42.706 1.00 96.31 386 ALA A C 1
ATOM 2908 O O . ALA A 1 386 ? -31.999 -1.954 43.509 1.00 96.31 386 ALA A O 1
ATOM 2909 N N . GLY A 1 387 ? -31.263 -1.967 41.383 1.00 96.69 387 GLY A N 1
ATOM 2910 C CA . GLY A 1 387 ? -32.586 -1.976 40.759 1.00 96.69 387 GLY A CA 1
ATOM 2911 C C . GLY A 1 387 ? -33.398 -3.224 41.114 1.00 96.69 387 GLY A C 1
ATOM 2912 O O . GLY A 1 387 ? -34.565 -3.110 41.485 1.00 96.69 387 GLY A O 1
ATOM 2913 N N . LEU A 1 388 ? -32.778 -4.409 41.085 1.00 96.75 388 LEU A N 1
ATOM 2914 C CA . LEU A 1 388 ? -33.421 -5.666 41.484 1.00 96.75 388 LEU A CA 1
ATOM 2915 C C . LEU A 1 388 ? -33.776 -5.684 42.976 1.00 96.75 388 LEU A C 1
ATOM 2917 O O . LEU A 1 388 ? -34.912 -6.002 43.329 1.00 96.75 388 LEU A O 1
ATOM 2921 N N . LEU A 1 389 ? -32.845 -5.297 43.852 1.00 96.81 389 LEU A N 1
ATOM 2922 C CA . LEU A 1 389 ? -33.085 -5.206 45.296 1.00 96.81 389 LEU A CA 1
ATOM 2923 C C . LEU A 1 389 ? -34.193 -4.200 45.624 1.00 96.81 389 LEU A C 1
ATOM 2925 O O . LEU A 1 389 ? -35.083 -4.502 46.421 1.00 96.81 389 LEU A O 1
ATOM 2929 N N . GLY A 1 390 ? -34.165 -3.029 44.984 1.00 96.25 390 GLY A N 1
ATOM 2930 C CA . GLY A 1 390 ? -35.195 -2.001 45.103 1.00 96.25 390 GLY A CA 1
ATOM 2931 C C . GLY A 1 390 ? -36.557 -2.494 44.619 1.00 96.25 390 GLY A C 1
ATOM 2932 O O . GLY A 1 390 ? -37.553 -2.315 45.317 1.00 96.25 390 GLY A O 1
ATOM 2933 N N . GLY A 1 391 ? -36.598 -3.194 43.483 1.00 96.56 391 GLY A N 1
ATOM 2934 C CA . GLY A 1 391 ? -37.806 -3.822 42.952 1.00 96.56 391 GLY A CA 1
ATOM 2935 C C . GLY A 1 391 ? -38.394 -4.854 43.914 1.00 96.56 391 GLY A C 1
ATOM 2936 O O . GLY A 1 391 ? -39.569 -4.763 44.265 1.00 96.56 391 GLY A O 1
ATOM 2937 N N . VAL A 1 392 ? -37.580 -5.789 44.413 1.00 96.69 392 VAL A N 1
ATOM 2938 C CA . VAL A 1 392 ? -38.017 -6.796 45.397 1.00 96.69 392 VAL A CA 1
ATOM 2939 C C . VAL A 1 392 ? -38.542 -6.127 46.668 1.00 96.69 392 VAL A C 1
ATOM 2941 O O . VAL A 1 392 ? -39.635 -6.464 47.120 1.00 96.69 392 VAL A O 1
ATOM 2944 N N . ARG A 1 393 ? -37.815 -5.146 47.223 1.00 96.38 393 ARG A N 1
ATOM 2945 C CA . ARG A 1 393 ? -38.247 -4.355 48.392 1.00 96.38 393 ARG A CA 1
ATOM 2946 C C . ARG A 1 393 ? -39.572 -3.634 48.147 1.00 96.38 393 ARG A C 1
ATOM 2948 O O . ARG A 1 393 ? -40.437 -3.637 49.018 1.00 96.38 393 ARG A O 1
ATOM 2955 N N . TYR A 1 394 ? -39.749 -3.045 46.970 1.00 95.62 394 TYR A N 1
ATOM 2956 C CA . TYR A 1 394 ? -40.982 -2.358 46.603 1.00 95.62 394 TYR A CA 1
ATOM 2957 C C . TYR A 1 394 ? -42.165 -3.330 46.506 1.00 95.62 394 TYR A C 1
ATOM 2959 O O . TYR A 1 394 ? -43.229 -3.069 47.069 1.00 95.62 394 TYR A O 1
ATOM 2967 N N . PHE A 1 395 ? -41.985 -4.479 45.848 1.00 95.88 395 PHE A N 1
ATOM 2968 C CA . PHE A 1 395 ? -43.035 -5.490 45.726 1.00 95.88 395 PHE A CA 1
ATOM 2969 C C . PHE A 1 395 ? -43.415 -6.108 47.075 1.00 95.88 395 PHE A C 1
ATOM 2971 O O . PHE A 1 395 ? -44.606 -6.289 47.338 1.00 95.88 395 PHE A O 1
ATOM 2978 N N . THR A 1 396 ? -42.444 -6.403 47.944 1.00 94.94 396 THR A N 1
ATOM 2979 C CA . THR A 1 396 ? -42.723 -6.944 49.283 1.00 94.94 396 THR A CA 1
ATOM 2980 C C . THR A 1 396 ? -43.433 -5.924 50.163 1.00 94.94 396 THR A C 1
ATOM 2982 O O . THR A 1 396 ? -44.450 -6.264 50.764 1.00 94.94 396 THR A O 1
ATOM 2985 N N . TRP A 1 397 ? -42.989 -4.665 50.169 1.00 94.19 397 TRP A N 1
ATOM 2986 C CA . TRP A 1 397 ? -43.669 -3.589 50.892 1.00 94.19 397 TRP A CA 1
ATOM 2987 C C . TRP A 1 397 ? -45.105 -3.390 50.398 1.00 94.19 397 TRP A C 1
ATOM 2989 O O . TRP A 1 397 ? -46.040 -3.355 51.196 1.00 94.19 397 TRP A O 1
ATOM 2999 N N . ARG A 1 398 ? -45.314 -3.360 49.076 1.00 93.88 398 ARG A N 1
ATOM 3000 C CA . ARG A 1 398 ? -46.648 -3.213 48.481 1.00 93.88 398 ARG A CA 1
ATOM 3001 C C . ARG A 1 398 ? -47.559 -4.403 48.791 1.00 93.88 398 ARG A C 1
ATOM 3003 O O . ARG A 1 398 ? -48.758 -4.220 48.989 1.00 93.88 398 ARG A O 1
ATOM 3010 N N . ARG A 1 399 ? -47.008 -5.619 48.853 1.00 94.19 399 ARG A N 1
ATOM 3011 C CA . ARG A 1 399 ? -47.742 -6.818 49.282 1.00 94.19 399 ARG A CA 1
ATOM 3012 C C . ARG A 1 399 ? -48.130 -6.730 50.758 1.00 94.19 399 ARG A C 1
ATOM 3014 O O . ARG A 1 399 ? -49.282 -7.001 51.079 1.00 94.19 399 ARG A O 1
ATOM 3021 N N . MET A 1 400 ? -47.206 -6.311 51.619 1.00 92.50 400 MET A N 1
ATOM 3022 C CA . MET A 1 400 ? -47.441 -6.165 53.057 1.00 92.50 400 MET A CA 1
ATOM 3023 C C . MET A 1 400 ? -48.499 -5.094 53.354 1.00 92.50 400 MET A C 1
ATOM 3025 O O . MET A 1 400 ? -49.393 -5.330 54.155 1.00 92.50 400 MET A O 1
ATOM 3029 N N . GLN A 1 401 ? -48.471 -3.964 52.645 1.00 92.00 401 GLN A N 1
ATOM 3030 C CA . GLN A 1 401 ? -49.493 -2.914 52.750 1.00 92.00 401 GLN A CA 1
ATOM 3031 C C . GLN A 1 401 ? -50.893 -3.421 52.376 1.00 92.00 401 GLN A C 1
ATOM 3033 O O . GLN A 1 401 ? -51.857 -3.152 53.084 1.00 92.00 401 GLN A O 1
ATOM 3038 N N . ARG A 1 402 ? -51.015 -4.223 51.310 1.00 92.25 402 ARG A N 1
ATOM 3039 C CA . ARG A 1 402 ? -52.299 -4.847 50.941 1.00 92.25 402 ARG A CA 1
ATOM 3040 C C . ARG A 1 402 ? -52.787 -5.842 51.991 1.00 92.25 402 ARG A C 1
ATOM 3042 O O . ARG A 1 402 ? -53.982 -5.906 52.253 1.00 92.25 402 ARG A O 1
ATOM 3049 N N . GLN A 1 403 ? -51.878 -6.621 52.575 1.00 92.38 403 GLN A N 1
ATOM 3050 C CA . GLN A 1 403 ? -52.223 -7.556 53.646 1.00 92.38 403 GLN A CA 1
ATOM 3051 C C . GLN A 1 403 ? -52.682 -6.820 54.907 1.00 92.38 403 GLN A C 1
ATOM 3053 O O . GLN A 1 403 ? -53.672 -7.228 55.503 1.00 92.38 403 GLN A O 1
ATOM 3058 N N . LEU A 1 404 ? -52.022 -5.717 55.268 1.00 93.12 404 LEU A N 1
ATOM 3059 C CA . LEU A 1 404 ? -52.444 -4.857 56.375 1.00 93.12 404 LEU A CA 1
ATOM 3060 C C . LEU A 1 404 ? -53.841 -4.282 56.136 1.00 93.12 404 LEU A C 1
ATOM 3062 O O . LEU A 1 404 ? -54.698 -4.439 56.994 1.00 93.12 404 LEU A O 1
ATOM 3066 N N . GLN A 1 405 ? -54.117 -3.746 54.943 1.00 91.06 405 GLN A N 1
ATOM 3067 C CA . GLN A 1 405 ? -55.454 -3.248 54.596 1.00 91.06 405 GLN A CA 1
ATOM 3068 C C . GLN A 1 405 ? -56.534 -4.335 54.693 1.00 91.06 405 GLN A C 1
ATOM 3070 O O . GLN A 1 405 ? -57.634 -4.080 55.174 1.00 91.06 405 GLN A O 1
ATOM 3075 N N . GLN A 1 406 ? -56.234 -5.563 54.259 1.00 92.19 406 GLN A N 1
ATOM 3076 C CA . GLN A 1 406 ? -57.170 -6.685 54.382 1.00 92.19 406 GLN A CA 1
ATOM 3077 C C . GLN A 1 406 ? -57.398 -7.096 55.840 1.00 92.19 406 GLN A C 1
ATOM 3079 O O . GLN A 1 406 ? -58.521 -7.435 56.207 1.00 92.19 406 GLN A O 1
ATOM 3084 N N . LEU A 1 407 ? -56.350 -7.075 56.666 1.00 92.12 407 LEU A N 1
ATOM 3085 C CA . LEU A 1 407 ? -56.457 -7.364 58.095 1.00 92.12 407 LEU A CA 1
ATOM 3086 C C . LEU A 1 407 ? -57.259 -6.282 58.824 1.00 92.12 407 LEU A C 1
ATOM 3088 O O . LEU A 1 407 ? -58.127 -6.619 59.619 1.00 92.12 407 LEU A O 1
ATOM 3092 N N . GLU A 1 408 ? -57.031 -5.007 58.509 1.00 90.88 408 GLU A N 1
ATOM 3093 C CA . GLU A 1 408 ? -57.802 -3.883 59.049 1.00 90.88 408 GLU A CA 1
ATOM 3094 C C . GLU A 1 408 ? -59.282 -3.978 58.664 1.00 90.88 408 GLU A C 1
ATOM 3096 O O . GLU A 1 408 ? -60.144 -3.812 59.521 1.00 90.88 408 GLU A O 1
ATOM 3101 N N . GLN A 1 409 ? -59.597 -4.327 57.411 1.00 89.50 409 GLN A N 1
ATOM 3102 C CA . GLN A 1 409 ? -60.982 -4.539 56.974 1.00 89.50 409 GLN A CA 1
ATOM 3103 C C . GLN A 1 409 ? -61.661 -5.697 57.710 1.00 89.50 409 GLN A C 1
ATOM 3105 O O . GLN A 1 409 ? -62.804 -5.558 58.137 1.00 89.50 409 GLN A O 1
ATOM 3110 N N . ARG A 1 410 ? -60.976 -6.837 57.870 1.00 88.19 410 ARG A N 1
ATOM 3111 C CA . ARG A 1 410 ? -61.520 -7.985 58.618 1.00 88.19 410 ARG A CA 1
ATOM 3112 C C . ARG A 1 410 ? -61.778 -7.622 60.071 1.00 88.19 410 ARG A C 1
ATOM 3114 O O . ARG A 1 410 ? -62.872 -7.865 60.564 1.00 88.19 410 ARG A O 1
ATOM 3121 N N . ARG A 1 411 ? -60.808 -6.965 60.706 1.00 88.12 411 ARG A N 1
ATOM 3122 C CA . ARG A 1 411 ? -60.926 -6.505 62.086 1.00 88.12 411 ARG A CA 1
ATOM 3123 C C . ARG A 1 411 ? -62.079 -5.517 62.258 1.00 88.12 411 ARG A C 1
ATOM 3125 O O . ARG A 1 411 ? -62.858 -5.669 63.189 1.00 88.12 411 ARG A O 1
ATOM 3132 N N . ALA A 1 412 ? -62.243 -4.567 61.336 1.00 88.44 412 ALA A N 1
ATOM 3133 C CA . ALA A 1 412 ? -63.366 -3.632 61.363 1.00 88.44 412 ALA A CA 1
ATOM 3134 C C . ALA A 1 412 ? -64.721 -4.358 61.267 1.00 88.44 412 ALA A C 1
ATOM 3136 O O . ALA A 1 412 ? -65.652 -4.019 61.990 1.00 88.44 412 ALA A O 1
ATOM 3137 N N . VAL A 1 413 ? -64.831 -5.388 60.420 1.00 88.56 413 VAL A N 1
ATOM 3138 C CA . VAL A 1 413 ? -66.052 -6.206 60.308 1.00 88.56 413 VAL A CA 1
ATOM 3139 C C . VAL A 1 413 ? -66.309 -7.023 61.579 1.00 88.56 413 VAL A C 1
ATOM 3141 O O . VAL A 1 413 ? -67.452 -7.118 62.017 1.00 88.56 413 VAL A O 1
ATOM 3144 N N . GLU A 1 414 ? -65.279 -7.613 62.180 1.00 85.69 414 GLU A N 1
ATOM 3145 C CA . GLU A 1 414 ? -65.396 -8.375 63.432 1.00 85.69 414 GLU A CA 1
ATOM 3146 C C . GLU A 1 414 ? -65.809 -7.482 64.613 1.00 85.69 414 GLU A C 1
ATOM 3148 O O . GLU A 1 414 ? -66.687 -7.851 65.399 1.00 85.69 414 GLU A O 1
ATOM 3153 N N . GLU A 1 415 ? -65.235 -6.281 64.712 1.00 86.94 415 GLU A N 1
ATOM 3154 C CA . GLU A 1 415 ? -65.603 -5.279 65.718 1.00 86.94 415 GLU A CA 1
ATOM 3155 C C . GLU A 1 415 ? -67.064 -4.824 65.536 1.00 86.94 415 GLU A C 1
ATOM 3157 O O . GLU A 1 415 ? -67.816 -4.764 66.511 1.00 86.94 415 GLU A O 1
ATOM 3162 N N . GLU A 1 416 ? -67.501 -4.597 64.292 1.00 85.38 416 GLU A N 1
ATOM 3163 C CA . GLU A 1 416 ? -68.890 -4.259 63.952 1.00 85.38 416 GLU A CA 1
ATOM 3164 C C . GLU A 1 416 ? -69.860 -5.391 64.336 1.00 85.38 416 GLU A C 1
ATOM 3166 O O . GLU A 1 416 ? -70.881 -5.136 64.974 1.00 85.38 416 GLU A O 1
ATOM 3171 N N . ARG A 1 417 ? -69.525 -6.651 64.016 1.00 85.50 417 ARG A N 1
ATOM 3172 C CA . ARG A 1 417 ? -70.330 -7.832 64.384 1.00 85.50 417 ARG A CA 1
ATOM 3173 C C . ARG A 1 417 ? -70.482 -7.970 65.892 1.00 85.50 417 ARG A C 1
ATOM 3175 O O . ARG A 1 417 ? -71.586 -8.193 66.380 1.00 85.50 417 ARG A O 1
ATOM 3182 N N . THR A 1 418 ? -69.391 -7.789 66.629 1.00 82.50 418 THR A N 1
ATOM 3183 C CA . THR A 1 418 ? -69.402 -7.877 68.094 1.00 82.50 418 THR A CA 1
ATOM 3184 C C . THR A 1 418 ? -70.234 -6.751 68.708 1.00 82.50 418 THR A C 1
ATOM 3186 O O . THR A 1 418 ? -70.950 -6.969 69.686 1.00 82.50 418 THR A O 1
ATOM 3189 N N . ARG A 1 419 ? -70.169 -5.542 68.131 1.00 86.69 419 ARG A N 1
ATOM 3190 C CA . ARG A 1 419 ? -71.021 -4.417 68.536 1.00 86.69 419 ARG A CA 1
ATOM 3191 C C . ARG A 1 419 ? -72.496 -4.730 68.288 1.00 86.69 419 ARG A C 1
ATOM 3193 O O . ARG A 1 419 ? -73.282 -4.627 69.218 1.00 86.69 419 ARG A O 1
ATOM 3200 N N . MET A 1 420 ? -72.846 -5.196 67.087 1.00 83.12 420 MET A N 1
ATOM 3201 C CA . MET A 1 420 ? -74.218 -5.585 66.742 1.00 83.12 420 MET A CA 1
ATOM 3202 C C . MET A 1 420 ? -74.765 -6.678 67.665 1.00 83.12 420 MET A C 1
ATOM 3204 O O . MET A 1 420 ? -75.888 -6.554 68.139 1.00 83.12 420 MET A O 1
ATOM 3208 N N . ALA A 1 421 ? -73.988 -7.727 67.952 1.00 83.94 421 ALA A N 1
ATOM 3209 C CA . ALA A 1 421 ? -74.417 -8.807 68.842 1.00 83.94 421 ALA A CA 1
ATOM 3210 C C . ALA A 1 421 ? -74.725 -8.297 70.260 1.00 83.94 421 ALA A C 1
ATOM 3212 O O . ALA A 1 421 ? -75.718 -8.709 70.858 1.00 83.94 421 ALA A O 1
ATOM 3213 N N . ARG A 1 422 ? -73.909 -7.365 70.773 1.00 82.00 422 ARG A N 1
ATOM 3214 C CA . ARG A 1 422 ? -74.134 -6.724 72.075 1.00 82.00 422 ARG A CA 1
ATOM 3215 C C . ARG A 1 422 ? -75.388 -5.850 72.070 1.00 82.00 422 ARG A C 1
ATOM 3217 O O . ARG A 1 422 ? -76.234 -6.020 72.939 1.00 82.00 422 ARG A O 1
ATOM 3224 N N . ASP A 1 423 ? -75.541 -4.988 71.067 1.00 84.62 423 ASP A N 1
ATOM 3225 C CA . ASP A 1 423 ? -76.707 -4.102 70.954 1.00 84.62 423 ASP A CA 1
ATOM 3226 C C . ASP A 1 423 ? -78.014 -4.911 70.821 1.00 84.62 423 ASP A C 1
ATOM 3228 O O . ASP A 1 423 ? -79.019 -4.595 71.459 1.00 84.62 423 ASP A O 1
ATOM 3232 N N . ILE A 1 424 ? -77.992 -6.004 70.046 1.00 83.12 424 ILE A N 1
ATOM 3233 C CA . ILE A 1 424 ? -79.122 -6.931 69.897 1.00 83.12 424 ILE A CA 1
ATOM 3234 C C . ILE A 1 424 ? -79.437 -7.636 71.223 1.00 83.12 424 ILE A C 1
ATOM 3236 O O . ILE A 1 424 ? -80.610 -7.720 71.594 1.00 83.12 424 ILE A O 1
ATOM 3240 N N . HIS A 1 425 ? -78.419 -8.130 71.939 1.00 83.31 425 HIS A N 1
ATOM 3241 C CA . HIS A 1 425 ? -78.595 -8.779 73.241 1.00 83.31 425 HIS A CA 1
ATOM 3242 C C . HIS A 1 425 ? -79.269 -7.839 74.248 1.00 83.31 425 HIS A C 1
ATOM 3244 O O . HIS A 1 425 ? -80.260 -8.215 74.877 1.00 83.31 425 HIS A O 1
ATOM 3250 N N . ASP A 1 426 ? -78.791 -6.600 74.342 1.00 85.25 426 ASP A N 1
ATOM 3251 C CA . ASP A 1 426 ? -79.284 -5.631 75.318 1.00 85.25 426 ASP A CA 1
ATOM 3252 C C . ASP A 1 426 ? -80.701 -5.129 74.967 1.00 85.25 426 ASP A C 1
ATOM 3254 O O . ASP A 1 426 ? -81.593 -5.089 75.827 1.00 85.25 426 ASP A O 1
ATOM 3258 N N . GLU A 1 427 ? -80.966 -4.782 73.700 1.00 84.56 427 GLU A N 1
ATOM 3259 C CA . GLU A 1 427 ? -82.273 -4.251 73.293 1.00 84.56 427 GLU A CA 1
ATOM 3260 C C . GLU A 1 427 ? -83.355 -5.337 73.219 1.00 84.56 427 GLU A C 1
ATOM 3262 O O . GLU A 1 427 ? -84.461 -5.148 73.736 1.00 84.56 427 GLU A O 1
ATOM 3267 N N . MET A 1 428 ? -83.080 -6.485 72.594 1.00 84.06 428 MET A N 1
ATOM 3268 C CA . MET A 1 428 ? -84.091 -7.539 72.476 1.00 84.06 428 MET A CA 1
ATOM 3269 C C . MET A 1 428 ? -84.253 -8.319 73.783 1.00 84.06 428 MET A C 1
ATOM 3271 O O . MET A 1 428 ? -85.386 -8.616 74.167 1.00 84.06 428 MET A O 1
ATOM 3275 N N . GLY A 1 429 ? -83.165 -8.573 74.519 1.00 81.50 429 GLY A N 1
ATOM 3276 C CA . GLY A 1 429 ? -83.217 -9.255 75.814 1.00 81.50 429 GLY A CA 1
ATOM 3277 C C . GLY A 1 429 ? -84.045 -8.490 76.850 1.00 81.50 429 GLY A C 1
ATOM 3278 O O . GLY A 1 429 ? -84.886 -9.075 77.546 1.00 81.50 429 GLY A O 1
ATOM 3279 N N . SER A 1 430 ? -83.901 -7.162 76.906 1.00 84.44 430 SER A N 1
ATOM 3280 C CA . SER A 1 430 ? -84.717 -6.320 77.791 1.00 84.44 430 SER A CA 1
ATOM 3281 C C . SER A 1 430 ? -86.199 -6.306 77.387 1.00 84.44 430 SER A C 1
ATOM 3283 O O . SER A 1 430 ? -87.070 -6.463 78.250 1.00 84.44 430 SER A O 1
ATOM 3285 N N . ARG A 1 431 ? -86.511 -6.213 76.084 1.00 84.19 431 ARG A N 1
ATOM 3286 C CA . ARG A 1 431 ? -87.892 -6.274 75.565 1.00 84.19 431 ARG A CA 1
ATOM 3287 C C . ARG A 1 431 ? -88.556 -7.628 75.832 1.00 84.19 431 ARG A C 1
ATOM 3289 O O . ARG A 1 431 ? -89.698 -7.655 76.290 1.00 84.19 431 ARG A O 1
ATOM 3296 N N . PHE A 1 432 ? -87.863 -8.747 75.614 1.00 86.88 432 PHE A N 1
ATOM 3297 C CA . PHE A 1 432 ? -88.389 -10.087 75.914 1.00 86.88 432 PHE A CA 1
ATOM 3298 C C . PHE A 1 432 ? -88.633 -10.292 77.410 1.00 86.88 432 PHE A C 1
ATOM 3300 O O . PHE A 1 432 ? -89.671 -10.834 77.800 1.00 86.88 432 PHE A O 1
ATOM 3307 N N . THR A 1 433 ? -87.738 -9.786 78.260 1.00 83.94 433 THR A N 1
ATOM 3308 C CA . THR A 1 433 ? -87.928 -9.801 79.718 1.00 83.94 433 THR A CA 1
ATOM 3309 C C . THR A 1 433 ? -89.164 -8.996 80.118 1.00 83.94 433 THR A C 1
ATOM 3311 O O . THR A 1 433 ? -89.991 -9.465 80.905 1.00 83.94 433 THR A O 1
ATOM 3314 N N . GLN A 1 434 ? -89.344 -7.807 79.537 1.00 85.94 434 GLN A N 1
ATOM 3315 C CA . GLN A 1 434 ? -90.508 -6.962 79.790 1.00 85.94 434 GLN A CA 1
ATOM 3316 C C . GLN A 1 434 ? -91.816 -7.646 79.369 1.00 85.94 434 GLN A C 1
ATOM 3318 O O . GLN A 1 434 ? -92.773 -7.654 80.145 1.00 85.94 434 GLN A O 1
ATOM 3323 N N . ILE A 1 435 ? -91.862 -8.254 78.179 1.00 84.81 435 ILE A N 1
ATOM 3324 C CA . ILE A 1 435 ? -93.051 -8.968 77.691 1.00 84.81 435 ILE A CA 1
ATOM 3325 C C . ILE A 1 435 ? -93.337 -10.200 78.561 1.00 84.81 435 ILE A C 1
ATOM 3327 O O . ILE A 1 435 ? -94.488 -10.407 78.936 1.00 84.81 435 ILE A O 1
ATOM 3331 N N . SER A 1 436 ? -92.316 -10.964 78.963 1.00 83.56 436 SER A N 1
ATOM 3332 C CA . SER A 1 436 ? -92.476 -12.123 79.860 1.00 83.56 436 SER A CA 1
ATOM 3333 C C . SER A 1 436 ? -93.038 -11.723 81.228 1.00 83.56 436 SER A C 1
ATOM 3335 O O . SER A 1 436 ? -93.931 -12.384 81.760 1.00 83.56 436 SER A O 1
ATOM 3337 N N . LEU A 1 437 ? -92.566 -10.607 81.797 1.00 85.06 437 LEU A N 1
ATOM 3338 C CA . LEU A 1 437 ? -93.090 -10.063 83.053 1.00 85.06 437 LEU A CA 1
ATOM 3339 C C . LEU A 1 437 ? -94.539 -9.578 82.912 1.00 85.06 437 LEU A C 1
ATOM 3341 O O . LEU A 1 437 ? -95.359 -9.834 83.797 1.00 85.06 437 LEU A O 1
ATOM 3345 N N . LEU A 1 438 ? -94.869 -8.893 81.812 1.00 85.44 438 LEU A N 1
ATOM 3346 C CA . LEU A 1 438 ? -96.232 -8.438 81.522 1.00 85.44 438 LEU A CA 1
ATOM 3347 C C . LEU A 1 438 ? -97.185 -9.620 81.308 1.00 85.44 438 LEU A C 1
ATOM 3349 O O . LEU A 1 438 ? -98.264 -9.632 81.896 1.00 85.44 438 LEU A O 1
ATOM 3353 N N . ALA A 1 439 ? -96.773 -10.635 80.546 1.00 83.19 439 ALA A N 1
ATOM 3354 C CA . ALA A 1 439 ? -97.536 -11.861 80.330 1.00 83.19 439 ALA A CA 1
ATOM 3355 C C . ALA A 1 439 ? -97.717 -12.653 81.636 1.00 83.19 439 ALA A C 1
ATOM 3357 O O . ALA A 1 439 ? -98.820 -13.107 81.934 1.00 83.19 439 ALA A O 1
ATOM 3358 N N . GLY A 1 440 ? -96.675 -12.757 82.469 1.00 81.31 440 GLY A N 1
ATOM 3359 C CA . GLY A 1 440 ? -96.747 -13.401 83.784 1.00 81.31 440 GLY A CA 1
ATOM 3360 C C . GLY A 1 440 ? -97.712 -12.699 84.744 1.00 81.31 440 GLY A C 1
ATOM 3361 O O . GLY A 1 440 ? -98.507 -13.360 85.416 1.00 81.31 440 GLY A O 1
ATOM 3362 N N . ARG A 1 441 ? -97.707 -11.359 84.767 1.00 83.44 441 ARG A N 1
ATOM 3363 C CA . ARG A 1 441 ? -98.690 -10.569 85.528 1.00 83.44 441 ARG A CA 1
ATOM 3364 C C . ARG A 1 441 ? -100.104 -10.737 84.977 1.00 83.44 441 ARG A C 1
ATOM 3366 O O . ARG A 1 441 ? -101.023 -10.978 85.754 1.00 83.44 441 ARG A O 1
ATOM 3373 N N . ALA A 1 442 ? -100.276 -10.671 83.657 1.00 80.69 442 ALA A N 1
ATOM 3374 C CA . ALA A 1 442 ? -101.570 -10.880 83.011 1.00 80.69 442 ALA A CA 1
ATOM 3375 C C . ALA A 1 442 ? -102.146 -12.273 83.325 1.00 80.69 442 ALA A C 1
ATOM 3377 O O . ALA A 1 442 ? -103.338 -12.392 83.595 1.00 80.69 442 ALA A O 1
ATOM 3378 N N . LEU A 1 443 ? -101.300 -13.309 83.387 1.00 81.31 443 LEU A N 1
ATOM 3379 C CA . LEU A 1 443 ? -101.703 -14.668 83.753 1.00 81.31 443 LEU A CA 1
ATOM 3380 C C . LEU A 1 443 ? -102.144 -14.785 85.223 1.00 81.31 443 LEU A C 1
ATOM 3382 O O . LEU A 1 443 ? -103.107 -15.493 85.512 1.00 81.31 443 LEU A O 1
ATOM 3386 N N . GLN A 1 444 ? -101.474 -14.087 86.149 1.00 79.75 444 GLN A N 1
ATOM 3387 C CA . GLN A 1 444 ? -101.865 -14.048 87.567 1.00 79.75 444 GLN A CA 1
ATOM 3388 C C . GLN A 1 444 ? -103.185 -13.301 87.794 1.00 79.75 444 GLN A C 1
ATOM 3390 O O . GLN A 1 444 ? -103.953 -13.679 88.676 1.00 79.75 444 GLN A O 1
ATOM 3395 N N . SER A 1 445 ? -103.454 -12.253 87.011 1.00 77.50 445 SER A N 1
ATOM 3396 C CA . SER A 1 445 ? -104.670 -11.437 87.128 1.00 77.50 445 SER A CA 1
ATOM 3397 C C . SER A 1 445 ? -105.864 -11.960 86.314 1.00 77.50 445 SER A C 1
ATOM 3399 O O . SER A 1 445 ? -106.973 -11.458 86.489 1.00 77.50 445 SER A O 1
ATOM 3401 N N . ALA A 1 446 ? -105.674 -12.949 85.434 1.00 76.06 446 ALA A N 1
ATOM 3402 C CA . ALA A 1 446 ? -106.740 -13.499 84.598 1.00 76.06 446 ALA A CA 1
ATOM 3403 C C . ALA A 1 446 ? -107.725 -14.385 85.402 1.00 76.06 446 ALA A C 1
ATOM 3405 O O . ALA A 1 446 ? -107.280 -15.178 86.245 1.00 76.06 446 ALA A O 1
ATOM 3406 N N . PRO A 1 447 ? -109.044 -14.339 85.108 1.00 71.50 447 PRO A N 1
ATOM 3407 C CA . PRO A 1 447 ? -110.039 -15.266 85.662 1.00 71.50 447 PRO A CA 1
ATOM 3408 C C . PRO A 1 447 ? -109.650 -16.738 85.421 1.00 71.50 447 PRO A C 1
ATOM 3410 O O . PRO A 1 447 ? -108.879 -17.010 84.497 1.00 71.50 447 PRO A O 1
ATOM 3413 N N . PRO A 1 448 ? -110.153 -17.709 86.209 1.00 71.31 448 PRO A N 1
ATOM 3414 C CA . PRO A 1 448 ? -109.905 -19.141 86.008 1.00 71.31 448 PRO A CA 1
ATOM 3415 C C . PRO A 1 448 ? -110.700 -19.702 84.810 1.00 71.31 448 PRO A C 1
ATOM 3417 O O . PRO A 1 448 ? -111.362 -20.727 84.916 1.00 71.31 448 PRO A O 1
ATOM 3420 N N . ASP A 1 449 ? -110.653 -18.997 83.682 1.00 78.25 449 ASP A N 1
ATOM 3421 C CA . ASP A 1 449 ? -111.180 -19.416 82.391 1.00 78.25 449 ASP A CA 1
ATOM 3422 C C . ASP A 1 449 ? -109.994 -19.798 81.500 1.00 78.25 449 ASP A C 1
ATOM 3424 O O . ASP A 1 449 ? -109.092 -18.993 81.234 1.00 78.25 449 ASP A O 1
ATOM 3428 N N . GLU A 1 450 ? -109.969 -21.057 81.077 1.00 76.50 450 GLU A N 1
ATOM 3429 C CA . GLU A 1 450 ? -108.857 -21.603 80.305 1.00 76.50 450 GLU A CA 1
ATOM 3430 C C . GLU A 1 450 ? -108.784 -20.980 78.899 1.00 76.50 450 GLU A C 1
ATOM 3432 O O . GLU A 1 450 ? -107.691 -20.866 78.348 1.00 76.50 450 GLU A O 1
ATOM 3437 N N . SER A 1 451 ? -109.899 -20.455 78.367 1.00 74.69 451 SER A N 1
ATOM 3438 C CA . SER A 1 451 ? -109.941 -19.777 77.059 1.00 74.69 451 SER A CA 1
ATOM 3439 C C . SER A 1 451 ? -109.142 -18.463 77.012 1.00 74.69 451 SER A C 1
ATOM 3441 O O . SER A 1 451 ? -108.720 -18.036 75.938 1.00 74.69 451 SER A O 1
ATOM 3443 N N . VAL A 1 452 ? -108.884 -17.840 78.171 1.00 75.19 452 VAL A N 1
ATOM 3444 C CA . VAL A 1 452 ? -108.109 -16.589 78.308 1.00 75.19 452 VAL A CA 1
ATOM 3445 C C . VAL A 1 452 ? -106.674 -16.858 78.772 1.00 75.19 452 VAL A C 1
ATOM 3447 O O . VAL A 1 452 ? -105.744 -16.140 78.399 1.00 75.19 452 VAL A O 1
ATOM 3450 N N . ARG A 1 453 ? -106.466 -17.898 79.588 1.00 80.56 453 ARG A N 1
ATOM 3451 C CA . ARG A 1 453 ? -105.144 -18.242 80.134 1.00 80.56 453 ARG A CA 1
ATOM 3452 C C . ARG A 1 453 ? -104.245 -18.955 79.125 1.00 80.56 453 ARG A C 1
ATOM 3454 O O . ARG A 1 453 ? -103.033 -18.747 79.179 1.00 80.56 453 ARG A O 1
ATOM 3461 N N . GLU A 1 454 ? -104.805 -19.759 78.224 1.00 82.25 454 GLU A N 1
ATOM 3462 C CA . GLU A 1 454 ? -104.031 -20.507 77.224 1.00 82.25 454 GLU A CA 1
ATOM 3463 C C . GLU A 1 454 ? -103.261 -19.575 76.260 1.00 82.25 454 GLU A C 1
ATOM 3465 O O . GLU A 1 454 ? -102.032 -19.702 76.210 1.00 82.25 454 GLU A O 1
ATOM 3470 N N . PRO A 1 455 ? -103.870 -18.537 75.641 1.00 80.75 455 PRO A N 1
ATOM 3471 C CA . PRO A 1 455 ? -103.144 -17.646 74.731 1.00 80.75 455 PRO A CA 1
ATOM 3472 C C . PRO A 1 455 ? -102.022 -16.859 75.422 1.00 80.75 455 PRO A C 1
ATOM 3474 O O . PRO A 1 455 ? -100.965 -16.628 74.840 1.00 80.75 455 PRO A O 1
ATOM 3477 N N . ILE A 1 456 ? -102.210 -16.474 76.691 1.00 81.50 456 ILE A N 1
ATOM 3478 C CA . ILE A 1 456 ? -101.185 -15.775 77.485 1.00 81.50 456 ILE A CA 1
ATOM 3479 C C . ILE A 1 456 ? -100.018 -16.716 77.820 1.00 81.50 456 ILE A C 1
ATOM 3481 O O . ILE A 1 456 ? -98.858 -16.296 77.767 1.00 81.50 456 ILE A O 1
ATOM 3485 N N . ARG A 1 457 ? -100.291 -17.994 78.133 1.00 83.19 457 ARG A N 1
ATOM 3486 C CA . ARG A 1 457 ? -99.233 -19.006 78.295 1.00 83.19 457 ARG A CA 1
ATOM 3487 C C . ARG A 1 457 ? -98.495 -19.243 76.982 1.00 83.19 457 ARG A C 1
ATOM 3489 O O . ARG A 1 457 ? -97.273 -19.330 77.019 1.00 83.19 457 ARG A O 1
ATOM 3496 N N . SER A 1 458 ? -99.212 -19.284 75.862 1.00 83.44 458 SER A N 1
ATOM 3497 C CA . SER A 1 458 ? -98.629 -19.420 74.527 1.00 83.44 458 SER A CA 1
ATOM 3498 C C . SER A 1 458 ? -97.699 -18.245 74.192 1.00 83.44 458 SER A C 1
ATOM 3500 O O . SER A 1 458 ? -96.550 -18.468 73.827 1.00 83.44 458 SER A O 1
ATOM 3502 N N . ILE A 1 459 ? -98.110 -16.995 74.451 1.00 83.88 459 ILE A N 1
ATOM 3503 C CA . ILE A 1 459 ? -97.260 -15.800 74.267 1.00 83.88 459 ILE A CA 1
ATOM 3504 C C . ILE A 1 459 ? -96.013 -15.852 75.159 1.00 83.88 459 ILE A C 1
ATOM 3506 O O . ILE A 1 459 ? -94.909 -15.588 74.692 1.00 83.88 459 ILE A O 1
ATOM 3510 N N . ASN A 1 460 ? -96.160 -16.202 76.439 1.00 85.62 460 ASN A N 1
ATOM 3511 C CA . ASN A 1 460 ? -95.014 -16.318 77.343 1.00 85.62 460 ASN A CA 1
ATOM 3512 C C . ASN A 1 460 ? -94.070 -17.466 76.934 1.00 85.62 460 ASN A C 1
ATOM 3514 O O . ASN A 1 460 ? -92.858 -17.342 77.078 1.00 85.62 460 ASN A O 1
ATOM 3518 N N . GLY A 1 461 ? -94.616 -18.570 76.413 1.00 83.81 461 GLY A N 1
ATOM 3519 C CA . GLY A 1 461 ? -93.850 -19.672 75.827 1.00 83.81 461 GLY A CA 1
ATOM 3520 C C . GLY A 1 461 ? -93.067 -19.222 74.595 1.00 83.81 461 GLY A C 1
ATOM 3521 O O . GLY A 1 461 ? -91.848 -19.358 74.572 1.00 83.81 461 GLY A O 1
ATOM 3522 N N . ALA A 1 462 ? -93.736 -18.569 73.643 1.00 83.62 462 ALA A N 1
ATOM 3523 C CA . ALA A 1 462 ? -93.121 -18.042 72.428 1.00 83.62 462 ALA A CA 1
ATOM 3524 C C . ALA A 1 462 ? -92.021 -17.007 72.724 1.00 83.62 462 ALA A C 1
ATOM 3526 O O . ALA A 1 462 ? -90.979 -17.010 72.080 1.00 83.62 462 ALA A O 1
ATOM 3527 N N . VAL A 1 463 ? -92.200 -16.139 73.727 1.00 87.31 463 VAL A N 1
ATOM 3528 C CA . VAL A 1 463 ? -91.166 -15.166 74.131 1.00 87.31 463 VAL A CA 1
ATOM 3529 C C . VAL A 1 463 ? -89.960 -15.853 74.775 1.00 87.31 463 VAL A C 1
ATOM 3531 O O . VAL A 1 463 ? -88.832 -15.423 74.547 1.00 87.31 463 VAL A O 1
ATOM 3534 N N . LYS A 1 464 ? -90.165 -16.930 75.544 1.00 82.75 464 LYS A N 1
ATOM 3535 C CA . LYS A 1 464 ? -89.061 -17.729 76.098 1.00 82.75 464 LYS A CA 1
ATOM 3536 C C . LYS A 1 464 ? -88.296 -18.487 75.017 1.00 82.75 464 LYS A C 1
ATOM 3538 O O . LYS A 1 464 ? -87.071 -18.508 75.061 1.00 82.75 464 LYS A O 1
ATOM 3543 N N . GLU A 1 465 ? -88.996 -19.058 74.042 1.00 85.62 465 GLU A N 1
ATOM 3544 C CA . GLU A 1 465 ? -88.368 -19.697 72.881 1.00 85.62 465 GLU A CA 1
ATOM 3545 C C . GLU A 1 465 ? -87.577 -18.682 72.047 1.00 85.6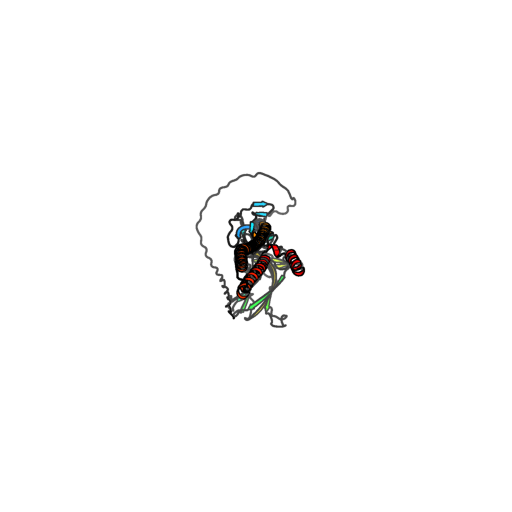2 465 GLU A C 1
ATOM 3547 O O . GLU A 1 465 ? -86.429 -18.941 71.697 1.00 85.62 465 GLU A O 1
ATOM 3552 N N . LEU A 1 466 ? -88.129 -17.488 71.807 1.00 84.94 466 LEU A N 1
ATOM 3553 C CA . LEU A 1 466 ? -87.424 -16.404 71.116 1.00 84.94 466 LEU A CA 1
ATOM 3554 C C . LEU A 1 466 ? -86.206 -15.896 71.896 1.00 84.94 466 LEU A C 1
ATOM 3556 O O . LEU A 1 466 ? -85.185 -15.598 71.282 1.00 84.94 466 LEU A O 1
ATOM 3560 N N . ALA A 1 467 ? -86.280 -15.813 73.227 1.00 83.25 467 ALA A N 1
ATOM 3561 C CA . ALA A 1 467 ? -85.136 -15.450 74.061 1.00 83.25 467 ALA A CA 1
ATOM 3562 C C . ALA A 1 467 ? -84.020 -16.502 73.980 1.00 83.25 467 ALA A C 1
ATOM 3564 O O . ALA A 1 467 ? -82.858 -16.140 73.821 1.00 83.25 467 ALA A O 1
ATOM 3565 N N . SER A 1 468 ? -84.379 -17.788 74.004 1.00 81.81 468 SER A N 1
ATOM 3566 C CA . SER A 1 468 ? -83.426 -18.889 73.835 1.00 81.81 468 SER A CA 1
ATOM 3567 C C . SER A 1 468 ? -82.793 -18.893 72.438 1.00 81.81 468 SER A C 1
ATOM 3569 O O . SER A 1 468 ? -81.583 -19.047 72.312 1.00 81.81 468 SER A O 1
ATOM 3571 N N . ALA A 1 469 ? -83.587 -18.678 71.385 1.00 82.31 469 ALA A N 1
ATOM 3572 C CA . ALA A 1 469 ? -83.084 -18.597 70.014 1.00 82.31 469 ALA A CA 1
ATOM 3573 C C . ALA A 1 469 ? -82.179 -17.370 69.804 1.00 82.31 469 ALA A C 1
ATOM 3575 O O . ALA A 1 469 ? -81.187 -17.437 69.084 1.00 82.31 469 ALA A O 1
ATOM 3576 N N . LEU A 1 470 ? -82.491 -16.243 70.451 1.00 82.38 470 LEU A N 1
ATOM 3577 C CA . LEU A 1 470 ? -81.647 -15.052 70.424 1.00 82.38 470 LEU A CA 1
ATOM 3578 C C . LEU A 1 470 ? -80.302 -15.297 71.116 1.00 82.38 470 LEU A C 1
ATOM 3580 O O . LEU A 1 470 ? -79.274 -14.867 70.602 1.00 82.38 470 LEU A O 1
ATOM 3584 N N . GLU A 1 471 ? -80.303 -15.981 72.259 1.00 80.12 471 GLU A N 1
ATOM 3585 C CA . GLU A 1 471 ? -79.084 -16.357 72.978 1.00 80.12 471 GLU A CA 1
ATOM 3586 C C . GLU A 1 471 ? -78.184 -17.254 72.115 1.00 80.12 471 GLU A C 1
ATOM 3588 O O . GLU A 1 471 ? -76.981 -17.014 72.029 1.00 80.12 471 GLU A O 1
ATOM 3593 N N . GLU A 1 472 ? -78.772 -18.200 71.379 1.00 80.12 472 GLU A N 1
ATOM 3594 C CA . GLU A 1 472 ? -78.059 -19.056 70.426 1.00 80.12 472 GLU A CA 1
ATOM 3595 C C . GLU A 1 472 ? -77.489 -18.268 69.231 1.00 80.12 472 GLU A C 1
ATOM 3597 O O . GLU A 1 472 ? -76.326 -18.444 68.865 1.00 80.12 472 GLU A O 1
ATOM 3602 N N . ILE A 1 473 ? -78.262 -17.340 68.654 1.00 79.06 473 ILE A N 1
ATOM 3603 C CA . ILE A 1 473 ? -77.802 -16.478 67.550 1.00 79.06 473 ILE A CA 1
ATOM 3604 C C . ILE A 1 473 ? -76.672 -15.547 68.011 1.00 79.06 473 ILE A C 1
ATOM 3606 O O . ILE A 1 473 ? -75.686 -15.375 67.294 1.00 79.06 473 ILE A O 1
ATOM 3610 N N . VAL A 1 474 ? -76.790 -14.947 69.198 1.00 79.38 474 VAL A N 1
ATOM 3611 C CA . VAL A 1 474 ? -75.748 -14.088 69.784 1.00 79.38 474 VAL A CA 1
ATOM 3612 C C . VAL A 1 474 ? -74.488 -14.900 70.081 1.00 79.38 474 VAL A C 1
ATOM 3614 O O . VAL A 1 474 ? -73.385 -14.428 69.802 1.00 79.38 474 VAL A O 1
ATOM 3617 N N . TRP A 1 475 ? -74.636 -16.126 70.587 1.00 72.69 475 TRP A N 1
ATOM 3618 C CA . TRP A 1 475 ? -73.521 -17.039 70.823 1.00 72.69 475 TRP A CA 1
ATOM 3619 C C . TRP A 1 475 ? -72.790 -17.396 69.520 1.00 72.69 475 TRP A C 1
ATOM 3621 O O . TRP A 1 475 ? -71.569 -17.263 69.455 1.00 72.69 475 TRP A O 1
ATOM 3631 N N . ALA A 1 476 ? -73.527 -17.737 68.459 1.00 72.19 476 ALA A N 1
ATOM 3632 C CA . ALA A 1 476 ? -72.965 -18.054 67.143 1.00 72.19 476 ALA A CA 1
ATOM 3633 C C . ALA A 1 476 ? -72.379 -16.834 66.402 1.00 72.19 476 ALA A C 1
ATOM 3635 O O . ALA A 1 476 ? -71.545 -16.987 65.514 1.00 72.19 476 ALA A O 1
ATOM 3636 N N . ALA A 1 477 ? -72.813 -15.616 66.734 1.00 70.25 477 ALA A N 1
ATOM 3637 C CA . ALA A 1 477 ? -72.308 -14.382 66.133 1.00 70.25 477 ALA A CA 1
ATOM 3638 C C . ALA A 1 477 ? -71.090 -13.791 66.866 1.00 70.25 477 ALA A C 1
ATOM 3640 O O . ALA A 1 477 ? -70.472 -12.858 66.344 1.00 70.25 477 ALA A O 1
ATOM 3641 N N . ASN A 1 478 ? -70.750 -14.293 68.059 1.00 67.06 478 ASN A N 1
ATOM 3642 C CA . ASN A 1 478 ? -69.636 -13.798 68.860 1.00 67.06 478 ASN A CA 1
ATOM 3643 C C . ASN A 1 478 ? -68.307 -14.480 68.457 1.00 67.06 478 ASN A C 1
ATOM 3645 O O . ASN A 1 478 ? -68.109 -15.661 68.760 1.00 67.06 478 ASN A O 1
ATOM 3649 N N . PRO A 1 479 ? -67.340 -13.737 67.880 1.00 61.88 479 PRO A N 1
ATOM 3650 C CA . PRO A 1 479 ? -66.076 -14.300 67.397 1.00 61.88 479 PRO A CA 1
ATOM 3651 C C . PRO A 1 479 ? -65.218 -14.976 68.479 1.00 61.88 479 PRO A C 1
ATOM 3653 O O . PRO A 1 479 ? -64.335 -15.767 68.155 1.00 61.88 479 PRO A O 1
ATOM 3656 N N . SER A 1 480 ? -65.441 -14.696 69.772 1.00 61.09 480 SER A N 1
ATOM 3657 C CA . SER A 1 480 ? -64.698 -15.357 70.858 1.00 61.09 480 SER A CA 1
ATOM 3658 C C . SER A 1 480 ? -65.043 -16.841 71.031 1.00 61.09 480 SER A C 1
ATOM 3660 O O . SER A 1 480 ? -64.326 -17.540 71.747 1.00 61.09 480 SER A O 1
ATOM 3662 N N . HIS A 1 481 ? -66.117 -17.322 70.394 1.00 60.53 481 HIS A N 1
ATOM 3663 C CA . HIS A 1 481 ? -66.563 -18.718 70.441 1.00 60.53 481 HIS A CA 1
ATOM 3664 C C . HIS A 1 481 ? -66.308 -19.503 69.139 1.00 60.53 481 HIS A C 1
ATOM 3666 O O . HIS A 1 481 ? -66.568 -20.702 69.110 1.00 60.53 481 HIS A O 1
ATOM 3672 N N . ASP A 1 482 ? -65.700 -18.885 68.116 1.00 58.22 482 ASP A N 1
ATOM 3673 C CA . ASP A 1 482 ? -65.353 -19.513 66.821 1.00 58.22 482 ASP A CA 1
ATOM 3674 C C . ASP A 1 482 ? -64.131 -20.464 66.881 1.00 58.22 482 ASP A C 1
ATOM 3676 O O . ASP A 1 482 ? -63.656 -20.969 65.859 1.00 58.22 482 ASP A O 1
ATOM 3680 N N . SER A 1 483 ? -63.579 -20.729 68.070 1.00 61.78 483 SER A N 1
ATOM 3681 C CA . SER A 1 483 ? -62.506 -21.712 68.244 1.00 61.78 483 SER A CA 1
ATOM 3682 C C . SER A 1 483 ? -63.069 -23.139 68.332 1.00 61.78 483 SER A C 1
ATOM 3684 O O . SER A 1 483 ? -64.144 -23.377 68.882 1.00 61.78 483 SER A O 1
ATOM 3686 N N . LEU A 1 484 ? -62.310 -24.123 67.833 1.00 56.38 484 LEU A N 1
ATOM 3687 C CA . LEU A 1 484 ? -62.655 -25.557 67.906 1.00 56.38 484 LEU A CA 1
ATOM 3688 C C . LEU A 1 484 ? -62.981 -26.025 69.338 1.00 56.38 484 LEU A C 1
ATOM 3690 O O . LEU A 1 484 ? -63.795 -26.923 69.538 1.00 56.38 484 LEU A O 1
ATOM 3694 N N . GLU A 1 485 ? -62.364 -25.387 70.330 1.00 59.75 485 GLU A N 1
ATOM 3695 C CA . GLU A 1 485 ? -62.569 -25.652 71.753 1.00 59.75 485 GLU A CA 1
ATOM 3696 C C . GLU A 1 485 ? -63.909 -25.087 72.264 1.00 59.75 485 GLU A C 1
ATOM 3698 O O . GLU A 1 485 ? -64.605 -25.748 73.037 1.00 59.75 485 GLU A O 1
ATOM 3703 N N . GLY A 1 486 ? -64.333 -23.918 71.766 1.00 59.66 486 GLY A N 1
ATOM 3704 C CA . GLY A 1 486 ? -65.641 -23.324 72.063 1.00 59.66 486 GLY A CA 1
ATOM 3705 C C . GLY A 1 486 ? -66.808 -24.143 71.505 1.00 59.66 486 GLY A C 1
ATOM 3706 O O . GLY A 1 486 ? -67.772 -24.413 72.223 1.00 59.66 486 GLY A O 1
ATOM 3707 N N . PHE A 1 487 ? -66.685 -24.619 70.263 1.00 61.34 487 PHE A N 1
ATOM 3708 C CA . PHE A 1 487 ? -67.693 -25.467 69.617 1.00 61.34 487 PHE A CA 1
ATOM 3709 C C . PHE A 1 487 ? -67.830 -26.845 70.289 1.00 61.34 487 PHE A C 1
ATOM 3711 O O . PHE A 1 487 ? -68.942 -27.336 70.496 1.00 61.34 487 PHE A O 1
ATOM 3718 N N . SER A 1 488 ? -66.706 -27.453 70.693 1.00 62.00 488 SER A N 1
ATOM 3719 C CA . SER A 1 488 ? -66.696 -28.742 71.398 1.00 62.00 488 SER A CA 1
ATOM 3720 C C . SER A 1 488 ? -67.431 -28.674 72.740 1.00 62.00 488 SER A C 1
ATOM 3722 O O . SER A 1 488 ? -68.182 -29.589 73.081 1.00 62.00 488 SER A O 1
ATOM 3724 N N . ASN A 1 489 ? -67.248 -27.593 73.503 1.00 65.44 489 ASN A N 1
ATOM 3725 C CA . ASN A 1 489 ? -67.902 -27.444 74.803 1.00 65.44 489 ASN A CA 1
ATOM 3726 C C . ASN A 1 489 ? -69.419 -27.253 74.678 1.00 65.44 489 ASN A C 1
ATOM 3728 O O . ASN A 1 489 ? -70.164 -27.852 75.450 1.00 65.44 489 ASN A O 1
ATOM 3732 N N . TYR A 1 490 ? -69.884 -26.502 73.678 1.00 64.31 490 TYR A N 1
ATOM 3733 C CA . TYR A 1 490 ? -71.316 -26.302 73.441 1.00 64.31 490 TYR A CA 1
ATOM 3734 C C . TYR A 1 490 ? -72.040 -27.603 73.063 1.00 64.31 490 TYR A C 1
ATOM 3736 O O . TYR A 1 490 ? -73.048 -27.947 73.679 1.00 64.31 490 TYR A O 1
ATOM 3744 N N . LEU A 1 491 ? -71.486 -28.390 72.129 1.00 68.62 491 LEU A N 1
ATOM 3745 C CA . LEU A 1 491 ? -72.058 -29.695 71.768 1.00 68.62 491 LEU A CA 1
ATOM 3746 C C . LEU A 1 491 ? -72.094 -30.669 72.952 1.00 68.62 491 LEU A C 1
ATOM 3748 O O . LEU A 1 491 ? -73.043 -31.438 73.093 1.00 68.62 491 LEU A O 1
ATOM 3752 N N . SER A 1 492 ? -71.082 -30.616 73.819 1.00 67.06 492 SER A N 1
ATOM 3753 C CA . SER A 1 492 ? -71.010 -31.462 75.015 1.00 67.06 492 SER A CA 1
ATOM 3754 C C . SER A 1 492 ? -72.092 -31.109 76.037 1.00 67.06 492 SER A C 1
ATOM 3756 O O . SER A 1 492 ? -72.607 -31.993 76.713 1.00 67.06 492 SER A O 1
ATOM 3758 N N . GLN A 1 493 ? -72.454 -29.828 76.140 1.00 64.19 493 GLN A N 1
ATOM 3759 C CA . GLN A 1 493 ? -73.514 -29.360 77.031 1.00 64.19 493 GLN A CA 1
ATOM 3760 C C . GLN A 1 493 ? -74.911 -29.627 76.460 1.00 64.19 493 GLN A C 1
ATOM 3762 O O . GLN A 1 493 ? -75.802 -30.008 77.212 1.00 64.19 493 GLN A O 1
ATOM 3767 N N . TYR A 1 494 ? -75.087 -29.500 75.142 1.00 68.00 494 TYR A N 1
ATOM 3768 C CA . TYR A 1 494 ? -76.361 -29.766 74.469 1.00 68.00 494 TYR A CA 1
ATOM 3769 C C . TYR A 1 494 ? -76.712 -31.260 74.418 1.00 68.00 494 TYR A C 1
ATOM 3771 O O . TYR A 1 494 ? -77.874 -31.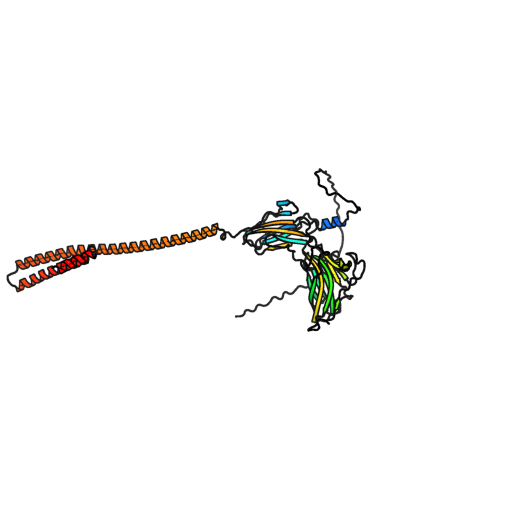620 74.523 1.00 68.00 494 TYR A O 1
ATOM 3779 N N . ALA A 1 495 ? -75.719 -32.146 74.289 1.00 61.69 495 ALA A N 1
ATOM 3780 C CA . ALA A 1 495 ? -75.945 -33.595 74.300 1.00 61.69 495 ALA A CA 1
ATOM 3781 C C . ALA A 1 495 ? -76.120 -34.187 75.715 1.00 61.69 495 ALA A C 1
ATOM 3783 O O . ALA A 1 495 ? -76.441 -35.369 75.844 1.00 61.69 495 ALA A O 1
ATOM 3784 N N . ALA A 1 496 ? -75.856 -33.399 76.762 1.00 52.53 496 ALA A N 1
ATOM 3785 C CA . ALA A 1 496 ? -75.934 -33.824 78.160 1.00 52.53 496 ALA A CA 1
ATOM 3786 C C . ALA A 1 496 ? -77.178 -33.302 78.907 1.00 52.53 496 ALA A C 1
ATOM 3788 O O . ALA A 1 496 ? -77.386 -33.696 80.058 1.00 52.53 496 ALA A O 1
ATOM 3789 N N . GLY A 1 497 ? -77.978 -32.434 78.280 1.00 43.28 497 GLY A N 1
ATOM 3790 C CA . GLY A 1 497 ? -79.335 -32.073 78.712 1.00 43.28 497 GLY A CA 1
ATOM 3791 C C . GLY A 1 497 ? -80.370 -32.819 77.887 1.00 43.28 497 GLY A C 1
ATOM 3792 O O . GLY A 1 497 ? -81.430 -33.147 78.464 1.00 43.28 497 GLY A O 1
#

Secondary structure (DSSP, 8-state):
--PPPPP----PPP--------------------------------------------HHHHHHHHHT---EEEEEEEETTEE------EEEEETTEEEEPPEEEETTSPSEEEEEEE-TT-SS--SEEEEEEETT-SSPEEP---EEEEEEEE-TTS-EEEEEEEEE-EEPTT--SSGGGPPPEEEEEEEEPPTT--EEEEEEES-SSTTEEEEEEEEEEEEEE--SSTTGGG--EEEE-PSP-EE-TTSTT-EETTEEEEES-TTSEEEEEEEPTTS-EEEEEEEEE--TT--EEEEE-GGGPEE--TT-EEEEEEEEEEEEEE-S-EEEEES---SEEEEEEEEEE-TTS-EEEEEEEEEEEEEPPGGGSHHHHHHHHHHHHHHHHHHHHHHHHHHHHHHHHHHHHHHHHHHHHHHHHHHHHHHHHHHHHHHHHHHHHHHHHS-S-HHHHHHHHHHHHHHHHHHHHHHHHHHHH-GGG-SHHHHHHHHHHHT--

Foldseek 3Di:
DDDDDDDDDDDDDDDDDDDDDDDDDDDDDDDDDDDDDDDDDDDDDDDDDDDDDDDDPDPVVVVVCLLLVWDKFWDWKAWPNRTDPDPSDFPDDDPQEGEDDAAEAAQRRDFIKTKIFTDPPRPAFFLFKWKDKFPPDPDTDFADFWKWKKKFFAAPVRDTPDIDIDIDAAWDPQQPLDPQRGFWDKDKDKDARAPRGWWIWIKIKRPPDQQKFAKKWFDKKWKWWQDPPPCNVPTDTQDIDDQWDAAPLVWQLTDTPQKDKDWPDSSQFGWDWYQDPVRDTGTITMGHGRHSRIMMMITGHPVRITTDDGGTMMMMMTTMTIGMHGIGMDMDIDRGDDAAKIKMKMFRDGNSRHGRTGIYIHIYGYHYDPCPDPVNVVVVVVVVVVVVVVVVVVVVVVVVVVVVVVVVVVVVVLVVLLVVLVVCCVVLVVVLVVLLVVLVVCLVPDDPDCVRNVVSVVSNVVSVVVNVVSVVVSCVSHPVQPDPVSVVVVVVVVVVD